Protein AF-0000000066923223 (afdb_homodimer)

Nearest PDB structures (foldseek):
  8ijq-assembly1_A  TM=8.592E-01  e=8.063E-13  Homo sapiens
  8ijq-assembly1_A  TM=8.700E-01  e=4.852E-13  Homo sapiens

pLDDT: mean 87.29, std 12.07, range [49.38, 98.75]

Foldseek 3Di:
DLLVLLVVLQVLLVVLLLLLLLLLLVLLQVEDADADDAPLCVVAPADQVLLVLLVVLLVVLLVLLLVLLQFWPPNSLLSSLLSNLSSVLSNVLSVVSVPDWHHQQDPVQVFAADDRDPPPPPPVVVSVVSSVVCVVCVNRPSPPRYHRGTASQADPSLLSLQSSLVSCVQQAFPQVCVVNVVSVCSSVSSLVSCCSNRRHHPVNNVVSNVVSVCSNVLVCVLLLAALVCNCVDPSVPDPCNVVCSVSSNPPHHHRDHRATANNDPDDPVVRVVSVVVRVVRD/DLLVLLVVLQVLLVVLLLLLLLLLLVLLQVEDADADDAPLCVVAPADQVLLVLLVVLLVVLLVLLLVLLQFWPPNSLLSSLLSNLSSVLSNVLSVVSVPDWHWQQDPVQVFAADDRDPPPPPPVVVSVVSSVVCVVVVNRPSPPRHHRTTARQADPSLLSLQSSLVSCCQQAFPQVNVVNVVSVCSSVSSLVSCCSNRRHHPVNNVVSNVVSVCSNVLVCVLLLAALVCNCVDPSVPDPCNVVCSVSSNPPGHHRDHRATANNDPDDPVVRVVSVVVRVVRD

Organism: Strongyloides stercoralis (NCBI:txid6248)

Secondary structure (DSSP, 8-state):
-HHHHHHHHHHHHHHHHHHHHHHHHHHTTTS-SSPPPBHHHHHS---TTHHHHHHHHHHHHHHHHHHHHHHBTTHHHHHHHHHHHHHHHHHHHHHHHHHB-BPP--TTHHHHBPPP--TTS--HHHHHHHHHHHHHHTT--TT-SSB---B-SS-HHHHHHHHHHHHHHHHS-GGGTTHHHHHHHHHHHHHHHHHHTTSS-HHHHHHHHHHHHHHHHHHHHHHTS-HHHHTTSGGGGSTTHHHHHHHHTTSPSSPPP--B--SSS--HHHHHHHHHHHHH--/-HHHHHHHHHHHHHHHHHHHHHHHHHHTTTS-SSPPPBHHHHHS---TTHHHHHHHHHHHHHHHHHHHHHHBTTHHHHHHHHHHHHHHHHHHHHHHHHHB-BPP--TTHHHHBPPP---SS--HHHHHHHHHHHHHHTT--TT-SSB---B-SS-HHHHHHHHHHHHHHHHS-GGGTTHHHHHHHHHHHHHHHHHHTTSS-HHHHHHHHHHHHHHHHHHHHHHTS-HHHHTTSGGGGSTTHHHHHHHHTTSPSSPPP--B--SSS--HHHHHHHHHHHHH--

Solvent-accessible surface area (backbone atoms only — not comparable to full-atom values): 29025 Å² total; per-residue (Å²): 111,68,64,58,49,30,50,51,23,44,49,46,22,48,53,18,50,49,46,39,44,47,47,47,61,58,40,33,55,67,34,55,76,68,45,65,58,32,48,62,60,74,75,38,76,63,34,71,75,27,42,51,48,18,53,50,32,36,48,52,45,43,50,53,27,50,50,48,40,53,32,25,65,60,27,66,62,52,49,26,50,50,25,42,54,47,16,53,53,35,38,52,30,33,54,33,48,66,32,33,44,39,29,27,43,35,86,63,35,83,68,40,28,51,82,63,60,85,58,87,63,82,55,66,66,60,47,49,52,54,33,51,52,35,61,73,43,69,67,61,52,74,86,46,77,52,32,85,43,49,35,55,47,37,32,61,64,33,37,51,28,42,52,27,47,51,49,39,66,71,56,45,39,74,71,54,53,67,53,53,72,53,49,50,56,40,41,54,50,17,52,48,20,29,37,45,25,18,74,36,51,54,42,23,44,49,51,20,40,54,51,43,51,49,50,54,26,48,51,54,45,48,63,25,39,48,78,92,52,35,78,80,37,52,57,43,72,41,82,63,36,72,73,48,45,74,77,48,69,84,53,67,58,42,78,79,78,56,42,53,33,54,77,52,88,68,61,62,63,53,38,50,51,33,48,51,45,41,64,64,51,103,113,67,65,57,47,30,51,51,22,44,49,46,23,48,52,19,50,50,46,38,44,48,48,47,58,60,40,32,56,67,34,53,75,68,45,66,57,32,49,62,59,73,74,37,76,63,34,72,74,27,41,52,47,18,53,50,33,35,48,52,46,43,50,53,27,50,51,49,41,53,32,26,64,62,27,65,61,51,49,26,50,50,24,42,53,47,17,53,53,35,37,52,30,32,53,34,49,67,32,32,42,39,30,26,43,34,86,62,35,84,68,41,28,52,83,64,59,84,56,90,63,83,54,68,65,58,46,49,52,52,32,51,50,36,61,73,44,69,68,62,53,73,86,46,77,54,32,87,42,47,34,54,51,37,32,63,63,34,37,52,30,44,53,28,49,51,48,40,65,70,55,45,38,75,72,55,52,66,52,52,71,54,50,49,56,39,40,54,50,19,50,47,20,30,36,46,25,18,73,36,51,56,41,23,42,51,51,21,41,54,52,43,51,48,51,52,27,49,51,54,46,48,62,24,38,48,79,92,53,35,77,81,38,52,57,44,73,40,82,62,36,71,73,48,45,73,78,48,68,85,53,67,57,41,78,80,79,56,42,53,32,53,76,54,88,67,59,62,63,53,37,49,52,32,47,50,45,41,63,66,52,104

InterPro domains:
  IPR025749 Sphingomyelin synthase-like domain [PF14360] (149-220)
  IPR045221 Sphingomyelin synthase-like [PTHR21290] (2-264)

Radius of gyration: 25.03 Å; Cα contacts (8 Å, |Δi|>4): 818; chains: 2; bounding box: 82×64×55 Å

Sequence (564 aa):
MEIVKTLIAFLCLSISAFSNFFLLTLIHDIVPRKPLPDIVFILIPQQKWAWPVGDVLSTVNSVIAFIIILLHRQRITIFRRLFILGAIMYGLRAIVMAVTYLPPSFNNRDEICEPQVNRTDIHWDEVMKRFVTYVVTLGLTSGQEKILCGDLMFSGHTIVLSIMYFTTLKYTPRKLTLLRYIVTPITFCGMGALVVSGGHYSMDVLIAYWLSSHVFWGYHQIFELPLHLRKNQNLSRLWWFNLAYWFETNVPSGPIKNEWNWPFVKPLFMKKIIEKYNNKFKMEIVKTLIAFLCLSISAFSNFFLLTLIHDIVPRKPLPDIVFILIPQQKWAWPVGDVLSTVNSVIAFIIILLHRQRITIFRRLFILGAIMYGLRAIVMAVTYLPPSFNNRDEICEPQVNRTDIHWDEVMKRFVTYVVTLGLTSGQEKILCGDLMFSGHTIVLSIMYFTTLKYTPRKLTLLRYIVTPITFCGMGALVVSGGHYSMDVLIAYWLSSHVFWGYHQIFELPLHLRKNQNLSRLWWFNLAYWFETNVPSGPIKNEWNWPFVKPLFMKKIIEKYNNKFK

Structure (mmCIF, N/CA/C/O backbone):
data_AF-0000000066923223-model_v1
#
loop_
_entity.id
_entity.type
_entity.pdbx_description
1 polymer 'Hist_deacetyl domain-containing protein'
#
loop_
_atom_site.group_PDB
_atom_site.id
_atom_site.type_symbol
_atom_site.label_atom_id
_atom_site.label_alt_id
_atom_site.label_comp_id
_atom_site.label_asym_id
_atom_site.label_entity_id
_atom_site.label_seq_id
_atom_site.pdbx_PDB_ins_code
_atom_site.Cartn_x
_atom_site.Cartn_y
_atom_site.Cartn_z
_atom_site.occupancy
_atom_site.B_iso_or_equiv
_atom_site.auth_seq_id
_atom_site.auth_comp_id
_atom_site.auth_asym_id
_atom_site.auth_atom_id
_atom_site.pdbx_PDB_model_num
ATOM 1 N N . MET A 1 1 ? 20.547 10.312 24.344 1 83.06 1 MET A N 1
ATOM 2 C CA . MET A 1 1 ? 19.219 9.727 24.203 1 83.06 1 MET A CA 1
ATOM 3 C C . MET A 1 1 ? 18.859 9.531 22.734 1 83.06 1 MET A C 1
ATOM 5 O O . MET A 1 1 ? 18.375 8.469 22.344 1 83.06 1 MET A O 1
ATOM 9 N N . GLU A 1 2 ? 19.484 10.391 21.859 1 89.69 2 GLU A N 1
ATOM 10 C CA . GLU A 1 2 ? 19.141 10.312 20.453 1 89.69 2 GLU A CA 1
ATOM 11 C C . GLU A 1 2 ? 19.938 9.219 19.75 1 89.69 2 GLU A C 1
ATOM 13 O O . GLU A 1 2 ? 19.422 8.531 18.859 1 89.69 2 GLU A O 1
ATOM 18 N N . ILE A 1 3 ? 21.109 8.945 20.25 1 93.31 3 ILE A N 1
ATOM 19 C CA . ILE A 1 3 ? 21.953 7.898 19.672 1 93.31 3 ILE A CA 1
ATOM 20 C C . ILE A 1 3 ? 21.375 6.531 20.016 1 93.31 3 ILE A C 1
ATOM 22 O O . ILE A 1 3 ? 21.375 5.617 19.188 1 93.31 3 ILE A O 1
ATOM 26 N N . VAL A 1 4 ? 20.906 6.41 21.219 1 95 4 VAL A N 1
ATOM 27 C CA . VAL A 1 4 ? 20.297 5.16 21.656 1 95 4 VAL A CA 1
ATOM 28 C C . VAL A 1 4 ? 19.062 4.871 20.812 1 95 4 VAL A C 1
ATOM 30 O O . VAL A 1 4 ? 18.844 3.736 20.359 1 95 4 VAL A O 1
ATOM 33 N N . LYS A 1 5 ? 18.25 5.891 20.578 1 96.44 5 LYS A N 1
ATOM 34 C CA . LYS A 1 5 ? 17.062 5.73 19.734 1 96.44 5 LYS A CA 1
ATOM 35 C C . LYS A 1 5 ? 17.453 5.281 18.328 1 96.44 5 LYS A C 1
ATOM 37 O O . LYS A 1 5 ? 16.781 4.457 17.719 1 96.44 5 LYS A O 1
ATOM 42 N N . THR A 1 6 ? 18.547 5.832 17.859 1 96.62 6 THR A N 1
ATOM 43 C CA . THR A 1 6 ? 19 5.473 16.516 1 96.62 6 THR A CA 1
ATOM 44 C C . THR A 1 6 ? 19.484 4.023 16.484 1 96.62 6 THR A C 1
ATOM 46 O O . THR A 1 6 ? 19.203 3.297 15.523 1 96.62 6 THR A O 1
ATOM 49 N N . LEU A 1 7 ? 20.141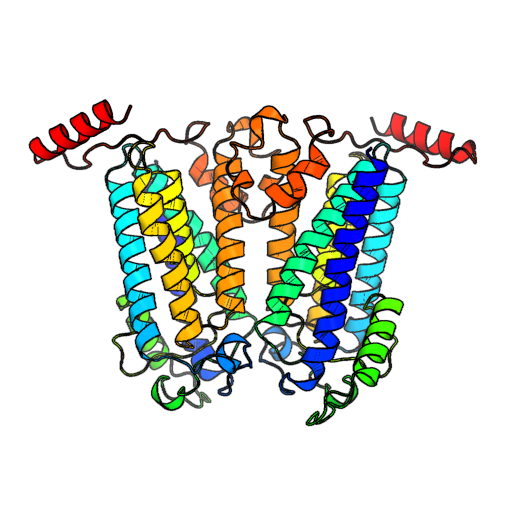 3.596 17.516 1 97.12 7 LEU A N 1
ATOM 50 C CA . LEU A 1 7 ? 20.609 2.213 17.594 1 97.12 7 LEU A CA 1
ATOM 51 C C . LEU A 1 7 ? 19.422 1.252 17.672 1 97.12 7 LEU A C 1
ATOM 53 O O . LEU A 1 7 ? 19.438 0.189 17.047 1 97.12 7 LEU A O 1
ATOM 57 N N . ILE A 1 8 ? 18.438 1.619 18.438 1 97.62 8 ILE A N 1
ATOM 58 C CA . ILE A 1 8 ? 17.25 0.783 18.547 1 97.62 8 ILE A CA 1
ATOM 59 C C . ILE A 1 8 ? 16.547 0.721 17.203 1 97.62 8 ILE A C 1
ATOM 61 O O . ILE A 1 8 ? 16.047 -0.334 16.797 1 97.62 8 ILE A O 1
ATOM 65 N N . ALA A 1 9 ? 16.453 1.856 16.5 1 97.69 9 ALA A N 1
ATOM 66 C CA . ALA A 1 9 ? 15.875 1.87 15.164 1 97.69 9 ALA A CA 1
ATOM 67 C C . ALA A 1 9 ? 16.641 0.937 14.227 1 97.69 9 ALA A C 1
ATOM 69 O O . ALA A 1 9 ? 16.031 0.218 13.43 1 97.69 9 ALA A O 1
ATOM 70 N N . PHE A 1 10 ? 17.953 0.974 14.391 1 96.69 10 PHE A N 1
ATOM 71 C CA . PHE A 1 10 ? 18.781 0.085 13.594 1 96.69 10 PHE A CA 1
ATOM 72 C C . PHE A 1 10 ? 18.5 -1.374 13.93 1 96.69 10 PHE A C 1
ATOM 74 O O . PHE A 1 10 ? 18.453 -2.225 13.039 1 96.69 10 PHE A O 1
ATOM 81 N N . LEU A 1 11 ? 18.344 -1.662 15.109 1 97.25 11 LEU A N 1
ATOM 82 C CA . LEU A 1 11 ? 18.016 -3.016 15.539 1 97.25 11 LEU A CA 1
ATOM 83 C C . LEU A 1 11 ? 16.656 -3.451 14.984 1 97.25 11 LEU A C 1
ATOM 85 O O . LEU A 1 11 ? 16.5 -4.598 14.562 1 97.25 11 LEU A O 1
ATOM 89 N N . CYS A 1 12 ? 15.688 -2.551 14.984 1 97.19 12 CYS A N 1
ATOM 90 C CA . CYS A 1 12 ? 14.383 -2.855 14.406 1 97.19 12 CYS A CA 1
ATOM 91 C C . CYS A 1 12 ? 14.508 -3.197 12.93 1 97.19 12 CYS A C 1
ATOM 93 O O . CYS A 1 12 ? 13.906 -4.164 12.453 1 97.19 12 CYS A O 1
ATOM 95 N N . LEU A 1 13 ? 15.266 -2.424 12.234 1 96.62 13 LEU A N 1
ATOM 96 C CA . LEU A 1 13 ? 15.5 -2.703 10.82 1 96.62 13 LEU A CA 1
ATOM 97 C C . LEU A 1 13 ? 16.172 -4.059 10.641 1 96.62 13 LEU A C 1
ATOM 99 O O . LEU A 1 13 ? 15.797 -4.832 9.758 1 96.62 13 LEU A O 1
ATOM 103 N N . SER A 1 14 ? 17.172 -4.332 11.484 1 93.75 14 SER A N 1
ATOM 104 C CA . SER A 1 14 ? 17.906 -5.594 11.398 1 93.75 14 SER A CA 1
ATOM 105 C C . SER A 1 14 ? 16.984 -6.781 11.648 1 93.75 14 SER A C 1
ATOM 107 O O . SER A 1 14 ? 17.047 -7.785 10.93 1 93.75 14 SER A O 1
ATOM 109 N N . ILE A 1 15 ? 16.141 -6.684 12.562 1 95.5 15 ILE A N 1
ATOM 110 C CA . ILE A 1 15 ? 15.195 -7.754 12.859 1 95.5 15 ILE A CA 1
ATOM 111 C C . ILE A 1 15 ? 14.281 -7.992 11.656 1 95.5 15 ILE A C 1
ATOM 113 O O . ILE A 1 15 ? 14.062 -9.133 11.25 1 95.5 15 ILE A O 1
ATOM 117 N N . SER A 1 16 ? 13.766 -6.902 11.109 1 95.19 16 SER A N 1
ATOM 118 C CA . SER A 1 16 ? 12.906 -7.023 9.938 1 95.19 16 SER A CA 1
ATOM 119 C C . SER A 1 16 ? 13.664 -7.613 8.758 1 95.19 16 SER A C 1
ATOM 121 O O . SER A 1 16 ? 13.148 -8.492 8.055 1 95.19 16 SER A O 1
ATOM 123 N N . ALA A 1 17 ? 14.875 -7.137 8.531 1 90.25 17 ALA A N 1
ATOM 124 C CA . ALA A 1 17 ? 15.688 -7.621 7.41 1 90.25 17 ALA A CA 1
ATOM 125 C C . ALA A 1 17 ? 16.031 -9.094 7.586 1 90.25 17 ALA A C 1
ATOM 127 O O . ALA A 1 17 ? 15.93 -9.883 6.645 1 90.25 17 ALA A O 1
ATOM 128 N N . PHE A 1 18 ? 16.422 -9.461 8.773 1 90.19 18 PHE A N 1
ATOM 129 C CA . PHE A 1 18 ? 16.781 -10.844 9.039 1 90.19 18 PHE A CA 1
ATOM 130 C C . PHE A 1 18 ? 15.578 -11.766 8.93 1 90.19 18 PHE A C 1
ATOM 132 O O . PHE A 1 18 ? 15.703 -12.914 8.508 1 90.19 18 PHE A O 1
ATOM 139 N N . SER A 1 19 ? 14.461 -11.266 9.32 1 91.81 19 SER A N 1
ATOM 140 C CA . SER A 1 19 ? 13.242 -12.047 9.148 1 91.81 19 SER A CA 1
ATOM 141 C C . SER A 1 19 ? 12.977 -12.336 7.672 1 91.81 19 SER A C 1
ATOM 143 O O . SER A 1 19 ? 12.555 -13.438 7.316 1 91.81 19 SER A O 1
ATOM 145 N N . ASN A 1 20 ? 13.227 -11.375 6.828 1 90.56 20 ASN A N 1
ATOM 146 C CA . ASN A 1 20 ? 13.062 -11.578 5.395 1 90.56 20 ASN A CA 1
ATOM 147 C C . ASN A 1 20 ? 14.008 -12.656 4.871 1 90.56 20 ASN A C 1
ATOM 149 O O . ASN A 1 20 ? 13.602 -13.523 4.098 1 90.56 20 ASN A O 1
ATOM 153 N N . PHE A 1 21 ? 15.258 -12.586 5.324 1 84.81 21 PHE A N 1
ATOM 154 C CA . PHE A 1 21 ? 16.234 -13.578 4.898 1 84.81 21 PHE A CA 1
ATOM 155 C C . PHE A 1 21 ? 15.852 -14.969 5.395 1 84.81 21 PHE A C 1
ATOM 157 O O . PHE A 1 21 ? 15.922 -15.945 4.645 1 84.81 21 PHE A O 1
ATOM 164 N N . PHE A 1 22 ? 15.461 -15.008 6.586 1 85.94 22 PHE A N 1
ATOM 165 C CA . PHE A 1 22 ? 15.078 -16.281 7.18 1 85.94 22 PHE A CA 1
ATOM 166 C C . PHE A 1 22 ? 13.883 -16.891 6.449 1 85.94 22 PHE A C 1
ATOM 168 O O . PHE A 1 22 ? 13.883 -18.078 6.129 1 85.94 22 PHE A O 1
ATOM 175 N N . LEU A 1 23 ? 12.922 -16.125 6.195 1 87.31 23 LEU A N 1
ATOM 176 C CA . LEU A 1 23 ? 11.711 -16.609 5.527 1 87.31 23 LEU A CA 1
ATOM 177 C C . LEU A 1 23 ? 12.031 -17.078 4.113 1 87.31 23 LEU A C 1
ATOM 179 O O . LEU A 1 23 ? 11.43 -18.047 3.627 1 87.31 23 LEU A O 1
ATOM 183 N N . LEU A 1 24 ? 12.891 -16.422 3.465 1 85.44 24 LEU A N 1
ATOM 184 C CA . LEU A 1 24 ? 13.273 -16.828 2.117 1 85.44 24 LEU A CA 1
ATOM 185 C C . LEU A 1 24 ? 13.852 -18.234 2.117 1 85.44 24 LEU A C 1
ATOM 187 O O . LEU A 1 24 ? 13.609 -19.016 1.189 1 85.44 24 LEU A O 1
ATOM 191 N N . THR A 1 25 ? 14.617 -18.578 3.096 1 82.75 25 THR A N 1
ATOM 192 C CA . THR A 1 25 ? 15.211 -19.906 3.189 1 82.75 25 THR A CA 1
ATOM 193 C C . THR A 1 25 ? 14.125 -20.969 3.381 1 82.75 25 THR A C 1
ATOM 195 O O . THR A 1 25 ? 14.266 -22.094 2.896 1 82.75 25 THR A O 1
ATOM 198 N N . LEU A 1 26 ? 13.094 -20.594 4.031 1 80.5 26 LEU A N 1
ATOM 199 C CA . LEU A 1 26 ? 12.008 -21.531 4.277 1 80.5 26 LEU A CA 1
ATOM 200 C C . LEU A 1 26 ? 11.117 -21.672 3.045 1 80.5 26 LEU A C 1
ATOM 202 O O . LEU A 1 26 ? 10.734 -22.781 2.666 1 80.5 26 LEU A O 1
ATOM 206 N N . ILE A 1 27 ? 10.859 -20.562 2.436 1 83 27 ILE A N 1
ATOM 207 C CA . ILE A 1 27 ? 9.891 -20.516 1.343 1 83 27 ILE A CA 1
ATOM 208 C C . ILE A 1 27 ? 10.484 -21.172 0.097 1 83 27 ILE A C 1
ATOM 210 O O . ILE A 1 27 ? 9.758 -21.766 -0.701 1 83 27 ILE A O 1
ATOM 214 N N . HIS A 1 28 ? 11.75 -21.125 -0.063 1 82.06 28 HIS A N 1
ATOM 215 C CA . HIS A 1 28 ? 12.422 -21.672 -1.233 1 82.06 28 HIS A CA 1
ATOM 216 C C . HIS A 1 28 ? 12.008 -23.125 -1.469 1 82.06 28 HIS A C 1
ATOM 218 O O . HIS A 1 28 ? 11.844 -23.547 -2.613 1 82.06 28 HIS A O 1
ATOM 224 N N . ASP A 1 29 ? 11.719 -23.859 -0.45 1 81.19 29 ASP A N 1
ATOM 225 C CA . ASP A 1 29 ? 11.469 -25.281 -0.575 1 81.19 29 ASP A CA 1
ATOM 226 C C . ASP A 1 29 ? 9.977 -25.562 -0.722 1 81.19 29 ASP A C 1
ATOM 228 O O . ASP A 1 29 ? 9.578 -26.688 -1.058 1 81.19 29 ASP A O 1
ATOM 232 N N . ILE A 1 30 ? 9.188 -24.547 -0.535 1 81.62 30 ILE A N 1
ATOM 233 C CA . ILE A 1 30 ? 7.75 -24.781 -0.505 1 81.62 30 ILE A CA 1
ATOM 234 C C . ILE A 1 30 ? 7.109 -24.188 -1.765 1 81.62 30 ILE A C 1
ATOM 236 O O . ILE A 1 30 ? 6.051 -24.656 -2.197 1 81.62 30 ILE A O 1
ATOM 240 N N . VAL A 1 31 ? 7.676 -23.297 -2.422 1 82.44 31 VAL A N 1
ATOM 241 C CA . VAL A 1 31 ? 7.066 -22.547 -3.516 1 82.44 31 VAL A CA 1
ATOM 242 C C . VAL A 1 31 ? 7.008 -23.422 -4.77 1 82.44 31 VAL A C 1
ATOM 244 O O . VAL A 1 31 ? 7.898 -24.234 -5 1 82.44 31 VAL A O 1
ATOM 247 N N . PRO A 1 32 ? 5.914 -23.172 -5.527 1 81.69 32 PRO A N 1
ATOM 248 C CA . PRO A 1 32 ? 5.863 -23.875 -6.816 1 81.69 32 PRO A CA 1
ATOM 249 C C . PRO A 1 32 ? 6.977 -23.438 -7.766 1 81.69 32 PRO A C 1
ATOM 251 O O . PRO A 1 32 ? 7.527 -22.344 -7.613 1 81.69 32 PRO A O 1
ATOM 254 N N . ARG A 1 33 ? 7.191 -24.172 -8.797 1 79.56 33 ARG A N 1
ATOM 255 C CA . ARG A 1 33 ? 8.32 -23.906 -9.68 1 79.56 33 ARG A CA 1
ATOM 256 C C . ARG A 1 33 ? 7.883 -23.141 -10.914 1 79.56 33 ARG A C 1
ATOM 258 O O . ARG A 1 33 ? 8.672 -22.391 -11.508 1 79.56 33 ARG A O 1
ATOM 265 N N . LYS A 1 34 ? 6.621 -23.266 -11.25 1 85.12 34 LYS A N 1
ATOM 266 C CA . LYS A 1 34 ? 6.168 -22.609 -12.477 1 85.12 34 LYS A CA 1
ATOM 267 C C . LYS A 1 34 ? 5.836 -21.141 -12.227 1 85.12 34 LYS A C 1
ATOM 269 O O . LYS A 1 34 ? 5.027 -20.828 -11.352 1 85.12 34 LYS A O 1
ATOM 274 N N . PRO A 1 35 ? 6.422 -20.297 -12.969 1 89.62 35 PRO A N 1
ATOM 275 C CA . PRO A 1 35 ? 6.168 -18.859 -12.773 1 89.62 35 PRO A CA 1
ATOM 276 C C . PRO A 1 35 ? 4.746 -18.453 -13.156 1 89.62 35 PRO A C 1
ATOM 278 O O . PRO A 1 35 ? 4.105 -19.125 -13.977 1 89.62 35 PRO A O 1
ATOM 281 N N . LEU A 1 36 ? 4.281 -17.453 -12.562 1 90.75 36 LEU A N 1
ATOM 282 C CA . LEU A 1 36 ? 2.982 -16.875 -12.891 1 90.75 36 LEU A CA 1
ATOM 283 C C . LEU A 1 36 ? 3.061 -16.047 -14.172 1 90.75 36 LEU A C 1
ATOM 285 O O . LEU A 1 36 ? 4.113 -15.492 -14.492 1 90.75 36 LEU A O 1
ATOM 289 N N . PRO A 1 37 ? 1.978 -16.047 -14.883 1 91.12 37 PRO A N 1
ATOM 290 C CA . PRO A 1 37 ? 1.972 -15.18 -16.062 1 91.12 37 PRO A CA 1
ATOM 291 C C . PRO A 1 37 ? 2.002 -13.695 -15.703 1 91.12 37 PRO A C 1
ATOM 293 O O . PRO A 1 37 ? 1.347 -13.281 -14.742 1 91.12 37 PRO A O 1
ATOM 296 N N . ASP A 1 38 ? 2.785 -12.969 -16.422 1 93.38 38 ASP A N 1
ATOM 297 C CA . ASP A 1 38 ? 2.953 -11.523 -16.297 1 93.38 38 ASP A CA 1
ATOM 298 C C . ASP A 1 38 ? 2.992 -10.852 -17.656 1 93.38 38 ASP A C 1
ATOM 300 O O . ASP A 1 38 ? 3.619 -11.359 -18.594 1 93.38 38 ASP A O 1
ATOM 304 N N . ILE A 1 39 ? 2.324 -9.773 -17.734 1 93.62 39 ILE A N 1
ATOM 305 C CA . ILE A 1 39 ? 2.164 -9.125 -19.031 1 93.62 39 ILE A CA 1
ATOM 306 C C . ILE A 1 39 ? 3.529 -8.719 -19.578 1 93.62 39 ILE A C 1
ATOM 308 O O . ILE A 1 39 ? 3.771 -8.797 -20.797 1 93.62 39 ILE A O 1
ATOM 312 N N . VAL A 1 40 ? 4.453 -8.25 -18.781 1 94.62 40 VAL A N 1
ATOM 313 C CA . VAL A 1 40 ? 5.777 -7.84 -19.219 1 94.62 40 VAL A CA 1
ATOM 314 C C . VAL A 1 40 ? 6.547 -9.047 -19.75 1 94.62 40 VAL A C 1
ATOM 316 O O . VAL A 1 40 ? 7.242 -8.953 -20.766 1 94.62 40 VAL A O 1
ATOM 319 N N . PHE A 1 41 ? 6.355 -10.156 -19.062 1 93.06 41 PHE A N 1
ATOM 320 C CA . PHE A 1 41 ? 7.031 -11.375 -19.484 1 93.06 41 PHE A CA 1
ATOM 321 C C . PHE A 1 41 ? 6.461 -11.875 -20.812 1 93.06 41 PHE A C 1
ATOM 323 O O . PHE A 1 41 ? 7.16 -12.523 -21.594 1 93.06 41 PHE A O 1
ATOM 330 N N . ILE A 1 42 ? 5.199 -11.625 -21.031 1 91.38 42 ILE A N 1
ATOM 331 C CA . ILE A 1 42 ? 4.531 -12.031 -22.25 1 91.38 42 ILE A CA 1
ATOM 332 C C . ILE A 1 42 ? 4.996 -11.156 -23.406 1 91.38 42 ILE A C 1
ATOM 334 O O . ILE A 1 42 ? 5.195 -11.641 -24.531 1 91.38 42 ILE A O 1
ATOM 338 N N . LEU A 1 43 ? 5.246 -9.914 -23.141 1 93.94 43 LEU A N 1
ATOM 339 C CA . LEU A 1 43 ? 5.57 -8.945 -24.172 1 93.94 43 LEU A CA 1
ATOM 340 C C . LEU A 1 43 ? 7.07 -8.922 -24.453 1 93.94 43 LEU A C 1
ATOM 342 O O . LEU A 1 43 ? 7.496 -8.672 -25.578 1 93.94 43 LEU A O 1
ATOM 346 N N . ILE A 1 44 ? 7.867 -9.078 -23.406 1 93.38 44 ILE A N 1
ATOM 347 C CA . ILE A 1 44 ? 9.32 -8.977 -23.5 1 93.38 44 ILE A CA 1
ATOM 348 C C . ILE A 1 44 ? 9.961 -10.227 -22.906 1 93.38 44 ILE A C 1
ATOM 350 O O . ILE A 1 44 ? 9.758 -10.539 -21.719 1 93.38 44 ILE A O 1
ATOM 354 N N . PRO A 1 45 ? 10.727 -10.93 -23.828 1 93.19 45 PRO A N 1
ATOM 355 C CA . PRO A 1 45 ? 11.477 -12.047 -23.234 1 93.19 45 PRO A CA 1
ATOM 356 C C . PRO A 1 45 ? 12.398 -11.602 -22.109 1 93.19 45 PRO A C 1
ATOM 358 O O . PRO A 1 45 ? 13.008 -10.523 -22.188 1 93.19 45 PRO A O 1
ATOM 361 N N . GLN A 1 46 ? 12.453 -12.359 -21.109 1 92.38 46 GLN A N 1
ATOM 362 C CA . GLN A 1 46 ? 13.258 -12.016 -19.938 1 92.38 46 GLN A CA 1
ATOM 363 C C . GLN A 1 46 ? 14.719 -11.789 -20.328 1 92.38 46 GLN A C 1
ATOM 365 O O . GLN A 1 46 ? 15.289 -12.57 -21.094 1 92.38 46 GLN A O 1
ATOM 370 N N . GLN A 1 47 ? 15.266 -10.688 -19.812 1 92.75 47 GLN A N 1
ATOM 371 C CA . GLN A 1 47 ? 16.641 -10.289 -20.125 1 92.75 47 GLN A CA 1
ATOM 372 C C . GLN A 1 47 ? 17.562 -10.57 -18.938 1 92.75 47 GLN A C 1
ATOM 374 O O . GLN A 1 47 ? 17.562 -9.82 -17.953 1 92.75 47 GLN A O 1
ATOM 379 N N . LYS A 1 48 ? 18.422 -11.531 -19.078 1 86.69 48 LYS A N 1
ATOM 380 C CA . LYS A 1 48 ? 19.328 -11.938 -18 1 86.69 48 LYS A CA 1
ATOM 381 C C . LYS A 1 48 ? 20.234 -10.789 -17.594 1 86.69 48 LYS A C 1
ATOM 383 O O . LYS A 1 48 ? 20.547 -10.633 -16.406 1 86.69 48 LYS A O 1
ATOM 388 N N . TRP A 1 49 ? 20.656 -9.992 -18.531 1 89.38 49 TRP A N 1
ATOM 389 C CA . TRP A 1 49 ? 21.594 -8.906 -18.266 1 89.38 49 TRP A CA 1
ATOM 390 C C . TRP A 1 49 ? 20.953 -7.836 -17.375 1 89.38 49 TRP A C 1
ATOM 392 O O . TRP A 1 49 ? 21.656 -7.02 -16.781 1 89.38 49 TRP A O 1
ATOM 402 N N . ALA A 1 50 ? 19.656 -7.77 -17.266 1 92.94 50 ALA A N 1
ATOM 403 C CA . ALA A 1 50 ? 18.938 -6.723 -16.547 1 92.94 50 ALA A CA 1
ATOM 404 C C . ALA A 1 50 ? 19 -6.945 -15.039 1 92.94 50 ALA A C 1
ATOM 406 O O . ALA A 1 50 ? 18.875 -6 -14.258 1 92.94 50 ALA A O 1
ATOM 407 N N . TRP A 1 51 ? 19.234 -8.156 -14.602 1 88 51 TRP A N 1
ATOM 408 C CA . TRP A 1 51 ? 19.266 -8.484 -13.188 1 88 51 TRP A CA 1
ATOM 409 C C . TRP A 1 51 ? 20.422 -7.77 -12.484 1 88 51 TRP A C 1
ATOM 411 O O . TRP A 1 51 ? 20.203 -7.02 -11.531 1 88 51 TRP A O 1
ATOM 421 N N . PRO A 1 52 ? 21.688 -7.941 -12.977 1 88.12 52 PRO A N 1
ATOM 422 C CA . PRO A 1 52 ? 22.781 -7.191 -12.352 1 88.12 52 PRO A CA 1
ATOM 423 C C . PRO A 1 52 ? 22.609 -5.68 -12.477 1 88.12 52 PRO A C 1
ATOM 425 O O . PRO A 1 52 ? 23.031 -4.93 -11.602 1 88.12 52 PRO A O 1
ATOM 428 N N . VAL A 1 53 ? 21.984 -5.211 -13.492 1 92 53 VAL A N 1
ATOM 429 C CA . VAL A 1 53 ? 21.734 -3.785 -13.664 1 92 53 VAL A CA 1
ATOM 430 C C . VAL A 1 53 ? 20.828 -3.283 -12.539 1 92 53 VAL A C 1
ATOM 432 O O . VAL A 1 53 ? 21.078 -2.223 -11.961 1 92 53 VAL A O 1
ATOM 435 N N . GLY A 1 54 ? 19.766 -4.059 -12.266 1 90.94 54 GLY A N 1
ATOM 436 C CA . GLY A 1 54 ? 18.891 -3.705 -11.156 1 90.94 54 GLY A CA 1
ATOM 437 C C . GLY A 1 54 ? 19.641 -3.607 -9.828 1 90.94 54 GLY A C 1
ATOM 438 O O . GLY A 1 54 ? 19.422 -2.66 -9.07 1 90.94 54 GLY A O 1
ATOM 439 N N . ASP A 1 55 ? 20.531 -4.445 -9.57 1 88.44 55 ASP A N 1
ATOM 440 C CA . ASP A 1 55 ? 21.312 -4.469 -8.344 1 88.44 55 ASP A CA 1
ATOM 441 C C . ASP A 1 55 ? 22.266 -3.273 -8.266 1 88.44 55 ASP A C 1
ATOM 443 O O . ASP A 1 55 ? 22.359 -2.615 -7.23 1 88.44 55 ASP A O 1
ATOM 447 N N . VAL A 1 56 ? 22.922 -3.045 -9.352 1 92 56 VAL A N 1
ATOM 448 C CA . VAL A 1 56 ? 23.891 -1.953 -9.398 1 92 56 VAL A CA 1
ATOM 449 C C . VAL A 1 56 ? 23.172 -0.619 -9.211 1 92 56 VAL A C 1
ATOM 451 O O . VAL A 1 56 ? 23.625 0.229 -8.43 1 92 56 VAL A O 1
ATOM 454 N N . LEU A 1 57 ? 22.062 -0.476 -9.906 1 94.88 57 LEU A N 1
ATOM 455 C CA . LEU A 1 57 ? 21.344 0.784 -9.797 1 94.88 57 LEU A CA 1
ATOM 456 C C . LEU A 1 57 ? 20.781 0.969 -8.391 1 94.88 57 LEU A C 1
ATOM 458 O O . LEU A 1 57 ? 20.75 2.088 -7.875 1 94.88 57 LEU A O 1
ATOM 462 N N . SER A 1 58 ? 20.312 -0.107 -7.793 1 93.25 58 SER A N 1
ATOM 463 C CA . SER A 1 58 ? 19.859 -0.04 -6.406 1 93.25 58 SER A CA 1
ATOM 464 C C . SER A 1 58 ? 21 0.371 -5.477 1 93.25 58 SER A C 1
ATOM 466 O O . SER A 1 58 ? 20.812 1.196 -4.582 1 93.25 58 SER A O 1
ATOM 468 N N . THR A 1 59 ? 22.188 -0.155 -5.695 1 91.75 59 THR A N 1
ATOM 469 C CA . THR A 1 59 ? 23.344 0.164 -4.875 1 91.75 59 THR A CA 1
ATOM 470 C C . THR A 1 59 ? 23.766 1.619 -5.074 1 91.75 59 THR A C 1
ATOM 472 O O . THR A 1 59 ? 24.031 2.332 -4.102 1 91.75 59 THR A O 1
ATOM 475 N N . VAL A 1 60 ? 23.828 2.02 -6.305 1 94.81 60 VAL A N 1
ATOM 476 C CA . VAL A 1 60 ? 24.219 3.391 -6.621 1 94.81 60 VAL A CA 1
ATOM 477 C C . VAL A 1 60 ? 23.266 4.367 -5.949 1 94.81 60 VAL A C 1
ATOM 479 O O . VAL A 1 60 ? 23.688 5.336 -5.316 1 94.81 60 VAL A O 1
ATOM 482 N N . ASN A 1 61 ? 21.969 4.07 -6.102 1 95.62 61 ASN A N 1
ATOM 483 C CA . ASN A 1 61 ? 20.969 4.902 -5.465 1 95.62 61 ASN A CA 1
ATOM 484 C C . ASN A 1 61 ? 21.156 4.957 -3.949 1 95.62 61 ASN A C 1
ATOM 486 O O . ASN A 1 61 ? 21.016 6.02 -3.34 1 95.62 61 ASN A O 1
ATOM 490 N N . SER A 1 62 ? 21.438 3.857 -3.363 1 95.25 62 SER A N 1
ATOM 491 C CA . SER A 1 62 ? 21.656 3.775 -1.922 1 95.25 62 SER A CA 1
ATOM 492 C C . SER A 1 62 ? 22.891 4.578 -1.501 1 95.25 62 SER A C 1
ATOM 494 O O . SER A 1 62 ? 22.844 5.305 -0.506 1 95.25 62 SER A O 1
ATOM 496 N N . VAL A 1 63 ? 23.938 4.488 -2.26 1 95 63 VAL A N 1
ATOM 497 C CA . VAL A 1 63 ? 25.172 5.203 -1.951 1 95 63 VAL A CA 1
ATOM 498 C C . VAL A 1 63 ? 24.922 6.707 -2.016 1 95 63 VAL A C 1
ATOM 500 O O . VAL A 1 63 ? 25.344 7.453 -1.131 1 95 63 VAL A O 1
ATOM 503 N N . ILE A 1 64 ? 24.266 7.121 -3.029 1 95.38 64 ILE A N 1
ATOM 504 C CA . ILE A 1 64 ? 23.953 8.539 -3.182 1 95.38 64 ILE A CA 1
ATOM 505 C C . ILE A 1 64 ? 23.172 9.031 -1.965 1 95.38 64 ILE A C 1
ATOM 507 O O . ILE A 1 64 ? 23.516 10.055 -1.368 1 95.38 64 ILE A O 1
ATOM 511 N N . ALA A 1 65 ? 22.125 8.344 -1.593 1 96.5 65 ALA A N 1
ATOM 512 C CA . ALA A 1 65 ? 21.312 8.727 -0.45 1 96.5 65 ALA A CA 1
ATOM 513 C C . ALA A 1 65 ? 22.125 8.75 0.836 1 96.5 65 ALA A C 1
ATOM 515 O O . ALA A 1 65 ? 21.984 9.656 1.657 1 96.5 65 ALA A O 1
ATOM 516 N N . PHE A 1 66 ? 22.984 7.762 0.987 1 96.06 66 PHE A N 1
ATOM 517 C CA . PHE A 1 66 ? 23.812 7.699 2.193 1 96.06 66 PHE A CA 1
ATOM 518 C C . PHE A 1 66 ? 24.766 8.875 2.258 1 96.06 66 PHE A C 1
ATOM 520 O O . PHE A 1 66 ? 25.031 9.414 3.336 1 96.06 66 PHE A O 1
ATOM 527 N N . ILE A 1 67 ? 25.312 9.234 1.164 1 93.69 67 ILE A N 1
ATOM 528 C CA . ILE A 1 67 ? 26.203 10.391 1.114 1 93.69 67 ILE A CA 1
ATOM 529 C C . ILE A 1 67 ? 25.438 11.648 1.517 1 93.69 67 ILE A C 1
ATOM 531 O O . ILE A 1 67 ? 25.922 12.453 2.307 1 93.69 67 ILE A O 1
ATOM 535 N N . ILE A 1 68 ? 24.25 11.789 1.035 1 93.56 68 ILE A N 1
ATOM 536 C CA . ILE A 1 68 ? 23.422 12.945 1.347 1 93.56 68 ILE A CA 1
ATOM 537 C C . ILE A 1 68 ? 23.125 12.977 2.844 1 93.56 68 ILE A C 1
ATOM 539 O O . ILE A 1 68 ? 23.203 14.031 3.475 1 93.56 68 ILE A O 1
ATOM 543 N N . ILE A 1 69 ? 22.812 11.852 3.418 1 95.56 69 ILE A N 1
ATOM 544 C CA . ILE A 1 69 ? 22.5 11.781 4.844 1 95.56 69 ILE A CA 1
ATOM 545 C C . ILE A 1 69 ? 23.75 12.117 5.652 1 95.56 69 ILE A C 1
ATOM 547 O O . ILE A 1 69 ? 23.703 12.898 6.602 1 95.56 69 ILE A O 1
ATOM 551 N N . LEU A 1 70 ? 24.875 11.562 5.223 1 93.56 70 LEU A N 1
ATOM 552 C CA . LEU A 1 70 ? 26.125 11.742 5.953 1 93.56 70 LEU A CA 1
ATOM 553 C C . LEU A 1 70 ? 26.547 13.211 5.961 1 93.56 70 LEU A C 1
ATOM 555 O O . LEU A 1 70 ? 27.094 13.703 6.949 1 93.56 70 LEU A O 1
ATOM 559 N N . LEU A 1 71 ? 26.266 13.906 4.926 1 91.81 71 LEU A N 1
ATOM 560 C CA . LEU A 1 71 ? 26.672 15.297 4.789 1 91.81 71 LEU A CA 1
ATOM 561 C C . LEU A 1 71 ? 25.641 16.234 5.395 1 91.81 71 LEU A C 1
ATOM 563 O O . LEU A 1 71 ? 25.875 17.438 5.512 1 91.81 71 LEU A O 1
ATOM 567 N N . HIS A 1 72 ? 24.516 15.758 5.766 1 92.75 72 HIS A N 1
ATOM 568 C CA . HIS A 1 72 ? 23.453 16.594 6.32 1 92.75 72 HIS A CA 1
ATOM 569 C C . HIS A 1 72 ? 23.734 16.938 7.777 1 92.75 72 HIS A C 1
ATOM 571 O O . HIS A 1 72 ? 24.25 16.109 8.531 1 92.75 72 HIS A O 1
ATOM 577 N N . ARG A 1 73 ? 23.406 18.109 8.227 1 91.75 73 ARG A N 1
ATOM 578 C CA . ARG A 1 73 ? 23.625 18.578 9.594 1 91.75 73 ARG A CA 1
ATOM 579 C C . ARG A 1 73 ? 22.859 17.719 10.594 1 91.75 73 ARG A C 1
ATOM 581 O O . ARG A 1 73 ? 23.359 17.438 11.68 1 91.75 73 ARG A O 1
ATOM 588 N N . GLN A 1 74 ? 21.672 17.328 10.25 1 94.62 74 GLN A N 1
ATOM 589 C CA . GLN A 1 74 ? 20.812 16.516 11.117 1 94.62 74 GLN A CA 1
ATOM 590 C C . GLN A 1 74 ? 20.875 15.039 10.719 1 94.62 74 GLN A C 1
ATOM 592 O O . GLN A 1 74 ? 19.844 14.375 10.648 1 94.62 74 GLN A O 1
ATOM 597 N N . ARG A 1 75 ? 22.047 14.508 10.477 1 95 75 ARG A N 1
ATOM 598 C CA . ARG A 1 75 ? 22.234 13.164 9.93 1 95 75 ARG A CA 1
ATOM 599 C C . ARG A 1 75 ? 21.734 12.102 10.891 1 95 75 ARG A C 1
ATOM 601 O O . ARG A 1 75 ? 21.188 11.078 10.469 1 95 75 ARG A O 1
ATOM 608 N N . ILE A 1 76 ? 21.797 12.297 12.156 1 95.19 76 ILE A N 1
ATOM 609 C CA . ILE A 1 76 ? 21.391 11.273 13.117 1 95.19 76 ILE A CA 1
ATOM 610 C C . ILE A 1 76 ? 19.891 11.086 13.062 1 95.19 76 ILE A C 1
ATOM 612 O O . ILE A 1 76 ? 19.391 9.953 13.039 1 95.19 76 ILE A O 1
ATOM 616 N N . THR A 1 77 ? 19.141 12.18 12.992 1 96.44 77 THR A N 1
ATOM 617 C CA . THR A 1 77 ? 17.688 12.117 12.891 1 96.44 77 THR A CA 1
ATOM 618 C C . THR A 1 77 ? 17.266 11.461 11.586 1 96.44 77 THR A C 1
ATOM 620 O O . THR A 1 77 ? 16.359 10.617 11.57 1 96.44 77 THR A O 1
ATOM 623 N N . ILE A 1 78 ? 17.922 11.82 10.539 1 97.25 78 ILE A N 1
ATOM 624 C CA . ILE A 1 78 ? 17.562 11.297 9.227 1 97.25 78 ILE A CA 1
ATOM 625 C C . ILE A 1 78 ? 17.891 9.812 9.148 1 97.25 78 ILE A C 1
ATOM 627 O O . ILE A 1 78 ? 17.125 9.023 8.602 1 97.25 78 ILE A O 1
ATOM 631 N N . PHE A 1 79 ? 19.047 9.398 9.734 1 97.19 79 PHE A N 1
ATOM 632 C CA . PHE A 1 79 ? 19.375 7.98 9.812 1 97.19 79 PHE A CA 1
ATOM 633 C C . PHE A 1 79 ? 18.312 7.215 10.602 1 97.19 79 PHE A C 1
ATOM 635 O O . PHE A 1 79 ? 17.906 6.125 10.195 1 97.19 79 PHE A O 1
ATOM 642 N N . ARG A 1 80 ? 17.969 7.758 11.695 1 97.75 80 ARG A N 1
ATOM 643 C CA . ARG A 1 80 ? 16.953 7.117 12.516 1 97.75 80 ARG A CA 1
ATOM 644 C C . ARG A 1 80 ? 15.656 6.938 11.734 1 97.75 80 ARG A C 1
ATOM 646 O O . ARG A 1 80 ? 15.047 5.863 11.766 1 97.75 80 ARG A O 1
ATOM 653 N N . ARG A 1 81 ? 15.219 7.961 10.977 1 98.25 81 ARG A N 1
ATOM 654 C CA . ARG A 1 81 ? 14.023 7.883 10.148 1 98.25 81 ARG A CA 1
ATOM 655 C C . ARG A 1 81 ? 14.172 6.805 9.078 1 98.25 81 ARG A C 1
ATOM 657 O O . ARG A 1 81 ? 13.242 6.039 8.828 1 98.25 81 ARG A O 1
ATOM 664 N N . LEU A 1 82 ? 15.344 6.809 8.477 1 98.25 82 LEU A N 1
ATOM 665 C CA . LEU A 1 82 ? 15.617 5.824 7.441 1 98.25 82 LEU A CA 1
ATOM 666 C C . LEU A 1 82 ? 15.492 4.406 7.988 1 98.25 82 LEU A C 1
ATOM 668 O O . LEU A 1 82 ? 14.883 3.543 7.359 1 98.25 82 LEU A O 1
ATOM 672 N N . PHE A 1 83 ? 16.047 4.188 9.18 1 97.94 83 PHE A N 1
ATOM 673 C CA . PHE A 1 83 ? 16.031 2.865 9.797 1 97.94 83 PHE A CA 1
ATOM 674 C C . PHE A 1 83 ? 14.602 2.449 10.141 1 97.94 83 PHE A C 1
ATOM 676 O O . PHE A 1 83 ? 14.203 1.308 9.898 1 97.94 83 PHE A O 1
ATOM 683 N N . ILE A 1 84 ? 13.82 3.307 10.672 1 98.38 84 ILE A N 1
ATOM 684 C CA . ILE A 1 84 ? 12.453 2.986 11.07 1 98.38 84 ILE A CA 1
ATOM 685 C C . ILE A 1 84 ? 11.602 2.734 9.828 1 98.38 84 ILE A C 1
ATOM 687 O O . ILE A 1 84 ? 10.797 1.801 9.797 1 98.38 84 ILE A O 1
ATOM 691 N N . LEU A 1 85 ? 11.773 3.576 8.828 1 98.62 85 LEU A N 1
ATOM 692 C CA . LEU A 1 85 ? 11.047 3.383 7.574 1 98.62 85 LEU A CA 1
ATOM 693 C C . LEU A 1 85 ? 11.391 2.035 6.949 1 98.62 85 LEU A C 1
ATOM 695 O O . LEU A 1 85 ? 10.508 1.322 6.473 1 98.62 85 LEU A O 1
ATOM 699 N N . GLY A 1 86 ? 12.695 1.727 6.945 1 97.62 86 GLY A N 1
ATOM 700 C CA . GLY A 1 86 ? 13.109 0.411 6.48 1 97.62 86 GLY A CA 1
ATOM 701 C C . GLY A 1 86 ? 12.516 -0.722 7.297 1 97.62 86 GLY A C 1
ATOM 702 O O . GLY A 1 86 ? 12.062 -1.725 6.742 1 97.62 86 GLY A O 1
ATOM 703 N N . ALA A 1 87 ? 12.531 -0.524 8.602 1 97.88 87 ALA A N 1
ATOM 704 C CA . ALA A 1 87 ? 11.992 -1.543 9.492 1 97.88 87 ALA A CA 1
ATOM 705 C C . ALA A 1 87 ? 10.508 -1.78 9.219 1 97.88 87 ALA A C 1
ATOM 707 O O . ALA A 1 87 ? 10.055 -2.926 9.188 1 97.88 87 ALA A O 1
ATOM 708 N N . ILE A 1 88 ? 9.766 -0.749 9.031 1 98.38 88 ILE A N 1
ATOM 709 C CA . ILE A 1 88 ? 8.336 -0.834 8.766 1 98.38 88 ILE A CA 1
ATOM 710 C C . ILE A 1 88 ? 8.094 -1.58 7.449 1 98.38 88 ILE A C 1
ATOM 712 O O . ILE A 1 88 ? 7.301 -2.52 7.398 1 98.38 88 ILE A O 1
ATOM 716 N N . MET A 1 89 ? 8.805 -1.199 6.41 1 97.94 89 MET A N 1
ATOM 717 C CA . MET A 1 89 ? 8.562 -1.761 5.082 1 97.94 89 MET A CA 1
ATOM 718 C C . MET A 1 89 ? 9.023 -3.213 5.016 1 97.94 89 MET A C 1
ATOM 720 O O . MET A 1 89 ? 8.305 -4.074 4.504 1 97.94 89 MET A O 1
ATOM 724 N N . TYR A 1 90 ? 10.188 -3.502 5.539 1 96 90 TYR A N 1
ATOM 725 C CA . TYR A 1 90 ? 10.672 -4.875 5.527 1 96 90 TYR A CA 1
ATOM 726 C C . TYR A 1 90 ? 9.875 -5.746 6.492 1 96 90 TYR A C 1
ATOM 728 O O . TYR A 1 90 ? 9.734 -6.953 6.285 1 96 90 TYR A O 1
ATOM 736 N N . GLY A 1 91 ? 9.438 -5.141 7.562 1 96.69 91 GLY A N 1
ATOM 737 C CA . GLY A 1 91 ? 8.523 -5.863 8.43 1 96.69 91 GLY A CA 1
ATOM 738 C C . GLY A 1 91 ? 7.238 -6.281 7.734 1 96.69 91 GLY A C 1
ATOM 739 O O . GLY A 1 91 ? 6.789 -7.418 7.879 1 96.69 91 GLY A O 1
ATOM 740 N N . LEU A 1 92 ? 6.641 -5.332 7.027 1 96.5 92 LEU A N 1
ATOM 741 C CA . LEU A 1 92 ? 5.445 -5.637 6.25 1 96.5 92 LEU A CA 1
ATOM 742 C C . LEU A 1 92 ? 5.727 -6.734 5.227 1 96.5 92 LEU A C 1
ATOM 744 O O . LEU A 1 92 ? 4.906 -7.633 5.035 1 96.5 92 LEU A O 1
ATOM 748 N N . ARG A 1 93 ? 6.836 -6.609 4.578 1 96.25 93 ARG A N 1
ATOM 749 C CA . ARG A 1 93 ? 7.238 -7.621 3.604 1 96.25 93 ARG A CA 1
ATOM 750 C C . ARG A 1 93 ? 7.344 -9 4.254 1 96.25 93 ARG A C 1
ATOM 752 O O . ARG A 1 93 ? 6.879 -9.992 3.691 1 96.25 93 ARG A O 1
ATOM 759 N N . ALA A 1 94 ? 7.961 -9.031 5.402 1 95 94 ALA A N 1
ATOM 760 C CA . ALA A 1 94 ? 8.109 -10.297 6.121 1 95 94 ALA A CA 1
ATOM 761 C C . ALA A 1 94 ? 6.75 -10.922 6.418 1 95 94 ALA A C 1
ATOM 763 O O . ALA A 1 94 ? 6.574 -12.133 6.277 1 95 94 ALA A O 1
ATOM 764 N N . ILE A 1 95 ? 5.812 -10.141 6.766 1 96 95 ILE A N 1
ATOM 765 C CA . ILE A 1 95 ? 4.473 -10.625 7.055 1 96 95 ILE A CA 1
ATOM 766 C C . ILE A 1 95 ? 3.855 -11.227 5.793 1 96 95 ILE A C 1
ATOM 768 O O . ILE A 1 95 ? 3.291 -12.32 5.832 1 96 95 ILE A O 1
ATOM 772 N N . VAL A 1 96 ? 3.969 -10.547 4.688 1 94.88 96 VAL A N 1
ATOM 773 C CA . VAL A 1 96 ? 3.385 -11 3.432 1 94.88 96 VAL A CA 1
ATOM 774 C C . VAL A 1 96 ? 4.059 -12.297 2.986 1 94.88 96 VAL A C 1
ATOM 776 O O . VAL A 1 96 ? 3.385 -13.25 2.584 1 94.88 96 VAL A O 1
ATOM 779 N N . MET A 1 97 ? 5.387 -12.328 3.117 1 93.06 97 MET A N 1
ATOM 780 C CA . MET A 1 97 ? 6.141 -13.516 2.73 1 93.06 97 MET A CA 1
ATOM 781 C C . MET A 1 97 ? 5.773 -14.703 3.611 1 93.06 97 MET A C 1
ATOM 783 O O . MET A 1 97 ? 5.875 -15.852 3.184 1 93.06 97 MET A O 1
ATOM 787 N N . ALA A 1 98 ? 5.34 -14.43 4.793 1 93.5 98 ALA A N 1
ATOM 788 C CA . ALA A 1 98 ? 5.043 -15.492 5.75 1 93.5 98 ALA A CA 1
ATOM 789 C C . ALA A 1 98 ? 3.674 -16.109 5.473 1 93.5 98 ALA A C 1
ATOM 791 O O . ALA A 1 98 ? 3.389 -17.234 5.91 1 93.5 98 ALA A O 1
ATOM 792 N N . VAL A 1 99 ? 2.83 -15.43 4.703 1 93.94 99 VAL A N 1
ATOM 793 C CA . VAL A 1 99 ? 1.455 -15.914 4.66 1 93.94 99 VAL A CA 1
ATOM 794 C C . VAL A 1 99 ? 1.171 -16.547 3.297 1 93.94 99 VAL A C 1
ATOM 796 O O . VAL A 1 99 ? 0.441 -17.531 3.203 1 93.94 99 VAL A O 1
ATOM 799 N N . THR A 1 100 ? 1.578 -15.984 2.229 1 93 100 THR A N 1
ATOM 800 C CA . THR A 1 100 ? 1.337 -16.516 0.891 1 93 100 THR A CA 1
ATOM 801 C C . THR A 1 100 ? 2.65 -16.703 0.14 1 93 100 THR A C 1
ATOM 803 O O . THR A 1 100 ? 3.494 -15.812 0.113 1 93 100 THR A O 1
ATOM 806 N N . TYR A 1 101 ? 2.826 -17.797 -0.528 1 90.5 101 TYR A N 1
ATOM 807 C CA . TYR A 1 101 ? 4.094 -18.156 -1.156 1 90.5 101 TYR A CA 1
ATOM 808 C C . TYR A 1 101 ? 3.971 -18.141 -2.676 1 90.5 101 TYR A C 1
ATOM 810 O O . TYR A 1 101 ? 3.322 -19.016 -3.258 1 90.5 101 TYR A O 1
ATOM 818 N N . LEU A 1 102 ? 4.609 -17.234 -3.328 1 90.44 102 LEU A N 1
ATOM 819 C CA . LEU A 1 102 ? 4.586 -17.094 -4.781 1 90.44 102 LEU A CA 1
ATOM 820 C C . LEU A 1 102 ? 5.785 -17.781 -5.414 1 90.44 102 LEU A C 1
ATOM 822 O O . LEU A 1 102 ? 6.887 -17.766 -4.863 1 90.44 102 LEU A O 1
ATOM 826 N N . PRO A 1 103 ? 5.57 -18.359 -6.566 1 90.38 103 PRO A N 1
ATOM 827 C CA . PRO A 1 103 ? 6.703 -18.969 -7.27 1 90.38 103 PRO A CA 1
ATOM 828 C C . PRO A 1 103 ? 7.699 -17.938 -7.793 1 90.38 103 PRO A C 1
ATOM 830 O O . PRO A 1 103 ? 7.344 -16.766 -7.969 1 90.38 103 PRO A O 1
ATOM 833 N N . PRO A 1 104 ? 8.938 -18.422 -7.953 1 88.06 104 PRO A N 1
ATOM 834 C CA . PRO A 1 104 ? 9.898 -17.5 -8.57 1 88.06 104 PRO A CA 1
ATOM 835 C C . PRO A 1 104 ? 9.492 -17.078 -9.977 1 88.06 104 PRO A C 1
ATOM 837 O O . PRO A 1 104 ? 8.836 -17.828 -10.688 1 88.06 104 PRO A O 1
ATOM 840 N N . SER A 1 105 ? 9.906 -15.945 -10.383 1 88.69 105 SER A N 1
ATOM 841 C CA . SER A 1 105 ? 9.445 -15.359 -11.633 1 88.69 105 SER A CA 1
ATOM 842 C C . SER A 1 105 ? 10.406 -15.664 -12.773 1 88.69 105 SER A C 1
ATOM 844 O O . SER A 1 105 ? 10.109 -15.383 -13.938 1 88.69 105 SER A O 1
ATOM 846 N N . PHE A 1 106 ? 11.438 -16.312 -12.508 1 84.19 106 PHE A N 1
ATOM 847 C CA . PHE A 1 106 ? 12.43 -16.625 -13.531 1 84.19 106 PHE A CA 1
ATOM 848 C C . PHE A 1 106 ? 11.938 -17.734 -14.445 1 84.19 106 PHE A C 1
ATOM 850 O O . PHE A 1 106 ? 11.438 -18.766 -13.977 1 84.19 106 PHE A O 1
ATOM 857 N N . ASN A 1 107 ? 12.102 -17.469 -15.703 1 81.88 107 ASN A N 1
ATOM 858 C CA . ASN A 1 107 ? 11.789 -18.547 -16.641 1 81.88 107 ASN A CA 1
ATOM 859 C C . ASN A 1 107 ? 12.828 -19.656 -16.609 1 81.88 107 ASN A C 1
ATOM 861 O O . ASN A 1 107 ? 12.492 -20.828 -16.719 1 81.88 107 ASN A O 1
ATOM 865 N N . ASN A 1 108 ? 14.094 -19.234 -16.516 1 79.88 108 ASN A N 1
ATOM 866 C CA . ASN A 1 108 ? 15.18 -20.219 -16.406 1 79.88 108 ASN A CA 1
ATOM 867 C C . ASN A 1 108 ? 15.5 -20.531 -14.945 1 79.88 108 ASN A C 1
ATOM 869 O O . ASN A 1 108 ? 16.656 -20.5 -14.539 1 79.88 108 ASN A O 1
ATOM 873 N N . ARG A 1 109 ? 14.562 -20.906 -14.234 1 77.19 109 ARG A N 1
ATOM 874 C CA . ARG A 1 109 ? 14.664 -21.094 -12.789 1 77.19 109 ARG A CA 1
ATOM 875 C C . ARG A 1 109 ? 15.586 -22.25 -12.453 1 77.19 109 ARG A C 1
ATOM 877 O O . ARG A 1 109 ? 16.312 -22.219 -11.453 1 77.19 109 ARG A O 1
ATOM 884 N N . ASP A 1 110 ? 15.594 -23.234 -13.25 1 78.44 110 ASP A N 1
ATOM 885 C CA . ASP A 1 110 ? 16.422 -24.406 -12.961 1 78.44 110 ASP A CA 1
ATOM 886 C C . ASP A 1 110 ? 17.906 -24.062 -13.031 1 78.44 110 ASP A C 1
ATOM 888 O O . ASP A 1 110 ? 18.719 -24.688 -12.352 1 78.44 110 ASP A O 1
ATOM 892 N N . GLU A 1 111 ? 18.156 -23.062 -13.75 1 77.12 111 GLU A N 1
ATOM 893 C CA . GLU A 1 111 ? 19.547 -22.625 -13.875 1 77.12 111 GLU A CA 1
ATOM 894 C C . GLU A 1 111 ? 19.906 -21.609 -12.797 1 77.12 111 GLU A C 1
ATOM 896 O O . GLU A 1 111 ? 21.031 -21.594 -12.305 1 77.12 111 GLU A O 1
ATOM 901 N N . ILE A 1 112 ? 18.969 -20.906 -12.391 1 78.06 112 ILE A N 1
ATOM 902 C CA . ILE A 1 112 ? 19.25 -19.75 -11.547 1 78.06 112 ILE A CA 1
ATOM 903 C C . ILE A 1 112 ? 18.984 -20.094 -10.086 1 78.06 112 ILE A C 1
ATOM 905 O O . ILE A 1 112 ? 19.734 -19.703 -9.195 1 78.06 112 ILE A O 1
ATOM 909 N N . CYS A 1 113 ? 18.016 -20.906 -9.883 1 77.25 113 CYS A N 1
ATOM 910 C CA . CYS A 1 113 ? 17.594 -21.188 -8.516 1 77.25 113 CYS A CA 1
ATOM 911 C C . CYS A 1 113 ? 18.312 -22.406 -7.965 1 77.25 113 CYS A C 1
ATOM 913 O O . CYS A 1 113 ? 18.547 -23.375 -8.688 1 77.25 113 CYS A O 1
ATOM 915 N N . GLU A 1 114 ? 18.609 -22.422 -6.672 1 76.69 114 GLU A N 1
ATOM 916 C CA . GLU A 1 114 ? 19.109 -23.594 -5.965 1 76.69 114 GLU A CA 1
ATOM 917 C C . GLU A 1 114 ? 18.094 -24.719 -5.973 1 76.69 114 GLU A C 1
ATOM 919 O O . GLU A 1 114 ? 16.891 -24.484 -5.953 1 76.69 114 GLU A O 1
ATOM 924 N N . PRO A 1 115 ? 18.688 -25.969 -6.043 1 77.81 115 PRO A N 1
ATOM 925 C CA . PRO A 1 115 ? 17.75 -27.078 -6 1 77.81 115 PRO A CA 1
ATOM 926 C C . PRO A 1 115 ? 16.938 -27.141 -4.703 1 77.81 115 PRO A C 1
ATOM 928 O O . PRO A 1 115 ? 17.453 -26.781 -3.641 1 77.81 115 PRO A O 1
ATOM 931 N N . GLN A 1 116 ? 15.656 -27.438 -4.844 1 76.5 116 GLN A N 1
ATOM 932 C CA . GLN A 1 116 ? 14.781 -27.562 -3.68 1 76.5 116 GLN A CA 1
ATOM 933 C C . GLN A 1 116 ? 15.031 -28.875 -2.951 1 76.5 116 GLN A C 1
ATOM 935 O O . GLN A 1 116 ? 15.281 -29.906 -3.584 1 76.5 116 GLN A O 1
ATOM 940 N N . VAL A 1 117 ? 15.297 -28.797 -1.743 1 68.19 117 VAL A N 1
ATOM 941 C CA . VAL A 1 117 ? 15.531 -30 -0.946 1 68.19 117 VAL A CA 1
ATOM 942 C C . VAL A 1 117 ? 14.195 -30.594 -0.501 1 68.19 117 VAL A C 1
ATOM 944 O O . VAL A 1 117 ? 13.297 -29.875 -0.072 1 68.19 117 VAL A O 1
ATOM 947 N N . ASN A 1 118 ? 13.789 -31.688 -1.071 1 61.84 118 ASN A N 1
ATOM 948 C CA . ASN A 1 118 ? 12.594 -32.406 -0.647 1 61.84 118 ASN A CA 1
ATOM 949 C C . ASN A 1 118 ? 12.547 -32.594 0.868 1 61.84 118 ASN A C 1
ATOM 951 O O . ASN A 1 118 ? 13.43 -33.219 1.452 1 61.84 118 ASN A O 1
ATOM 955 N N . ARG A 1 119 ? 12.156 -31.641 1.647 1 53.66 119 ARG A N 1
ATOM 956 C CA . ARG A 1 119 ? 12.359 -31.562 3.09 1 53.66 119 ARG A CA 1
ATOM 957 C C . ARG A 1 119 ? 11.461 -32.562 3.816 1 53.66 119 ARG A C 1
ATOM 959 O O . ARG A 1 119 ? 10.328 -32.25 4.172 1 53.66 119 ARG A O 1
ATOM 966 N N . THR A 1 120 ? 11.367 -33.75 3.58 1 50.22 120 THR A N 1
ATOM 967 C CA . THR A 1 120 ? 10.812 -34.469 4.719 1 50.22 120 THR A CA 1
ATOM 968 C C . THR A 1 120 ? 11.477 -34.031 6.016 1 50.22 120 THR A C 1
ATOM 970 O O . THR A 1 120 ? 10.844 -34 7.074 1 50.22 120 THR A O 1
ATOM 973 N N . ASP A 1 121 ? 12.812 -33.719 5.977 1 51.91 121 ASP A N 1
ATOM 974 C CA . ASP A 1 121 ? 13.531 -33.406 7.203 1 51.91 121 ASP A CA 1
ATOM 975 C C . ASP A 1 121 ? 14.203 -32.031 7.102 1 51.91 121 ASP A C 1
ATOM 977 O O . ASP A 1 121 ? 14.953 -31.766 6.16 1 51.91 121 ASP A O 1
ATOM 981 N N . ILE A 1 122 ? 13.547 -31 7.59 1 56.66 122 ILE A N 1
ATOM 982 C CA . ILE A 1 122 ? 14.188 -29.688 7.703 1 56.66 122 ILE A CA 1
ATOM 983 C C . ILE A 1 122 ? 15.57 -29.844 8.32 1 56.66 122 ILE A C 1
ATOM 985 O O . ILE A 1 122 ? 15.703 -30.25 9.477 1 56.66 122 ILE A O 1
ATOM 989 N N . HIS A 1 123 ? 16.641 -29.828 7.531 1 62.31 123 HIS A N 1
ATOM 990 C CA . HIS A 1 123 ? 18 -29.812 8.094 1 62.31 123 HIS A CA 1
ATOM 991 C C . HIS A 1 123 ? 18.406 -28.391 8.484 1 62.31 123 HIS A C 1
ATOM 993 O O . HIS A 1 123 ? 18.797 -27.594 7.633 1 62.31 123 HIS A O 1
ATOM 999 N N . TRP A 1 124 ? 18.25 -28 9.742 1 69.19 124 TRP A N 1
ATOM 1000 C CA . TRP A 1 124 ? 18.5 -26.688 10.344 1 69.19 124 TRP A CA 1
ATOM 1001 C C . TRP A 1 124 ? 19.859 -26.156 9.938 1 69.19 124 TRP A C 1
ATOM 1003 O O . TRP A 1 124 ? 20.047 -24.938 9.797 1 69.19 124 TRP A O 1
ATOM 1013 N N . ASP A 1 125 ? 20.781 -27.031 9.641 1 69.56 125 ASP A N 1
ATOM 1014 C CA . ASP A 1 125 ? 22.125 -26.609 9.258 1 69.56 125 ASP A CA 1
ATOM 1015 C C . ASP A 1 125 ? 22.109 -25.922 7.891 1 69.56 125 ASP A C 1
ATOM 1017 O O . ASP A 1 125 ? 22.766 -24.906 7.699 1 69.56 125 ASP A O 1
ATOM 1021 N N . GLU A 1 126 ? 21.391 -26.516 7.051 1 70.62 126 GLU A N 1
ATOM 1022 C CA . GLU A 1 126 ? 21.328 -25.938 5.707 1 70.62 126 GLU A CA 1
ATOM 1023 C C . GLU A 1 126 ? 20.578 -24.609 5.707 1 70.62 126 GLU A C 1
ATOM 1025 O O . GLU A 1 126 ? 20.984 -23.672 5.02 1 70.62 126 GLU A O 1
ATOM 1030 N N . VAL A 1 127 ? 19.656 -24.531 6.527 1 70.12 127 VAL A N 1
ATOM 1031 C CA . VAL A 1 127 ? 18.875 -23.312 6.648 1 70.12 127 VAL A CA 1
ATOM 1032 C C . VAL A 1 127 ? 19.75 -22.188 7.211 1 70.12 127 VAL A C 1
ATOM 1034 O O . VAL A 1 127 ? 19.734 -21.062 6.695 1 70.12 127 VAL A O 1
ATOM 1037 N N . MET A 1 128 ? 20.469 -22.531 8.156 1 74.38 128 MET A N 1
ATOM 1038 C CA . MET A 1 128 ? 21.328 -21.547 8.789 1 74.38 128 MET A CA 1
ATOM 1039 C C . MET A 1 128 ? 22.422 -21.078 7.84 1 74.38 128 MET A C 1
ATOM 1041 O O . MET A 1 128 ? 22.781 -19.906 7.809 1 74.38 128 MET A O 1
ATOM 1045 N N . LYS A 1 129 ? 22.969 -21.953 7.082 1 72 129 LYS A N 1
ATOM 1046 C CA . LYS A 1 129 ? 24.016 -21.609 6.113 1 72 129 LYS A CA 1
ATOM 1047 C C . LYS A 1 129 ? 23.469 -20.641 5.059 1 72 129 LYS A C 1
ATOM 1049 O O . LYS A 1 129 ? 24.109 -19.641 4.742 1 72 129 LYS A O 1
ATOM 1054 N N . ARG A 1 130 ? 22.391 -20.969 4.602 1 71.25 130 ARG A N 1
ATOM 1055 C CA . ARG A 1 130 ? 21.766 -20.109 3.609 1 71.25 130 ARG A CA 1
ATOM 1056 C C . ARG A 1 130 ? 21.438 -18.734 4.199 1 71.25 130 ARG A C 1
ATOM 1058 O O . ARG A 1 130 ? 21.656 -17.703 3.551 1 71.25 130 ARG A O 1
ATOM 1065 N N . PHE A 1 131 ? 21 -18.812 5.398 1 72.38 131 PHE A N 1
ATOM 1066 C CA . PHE A 1 131 ? 20.656 -17.578 6.102 1 72.38 131 PHE A CA 1
ATOM 1067 C C . PHE A 1 131 ? 21.875 -16.688 6.262 1 72.38 131 PHE A C 1
ATOM 1069 O O . PHE A 1 131 ? 21.828 -15.5 5.949 1 72.38 131 PHE A O 1
ATOM 1076 N N . VAL A 1 132 ? 22.922 -17.219 6.648 1 70.38 132 VAL A N 1
ATOM 1077 C CA . VAL A 1 132 ? 24.156 -16.469 6.879 1 70.38 132 VAL A CA 1
ATOM 1078 C C . VAL A 1 132 ? 24.672 -15.891 5.559 1 70.38 132 VAL A C 1
ATOM 1080 O O . VAL A 1 132 ? 25.109 -14.742 5.504 1 70.38 132 VAL A O 1
ATOM 1083 N N . THR A 1 133 ? 24.562 -16.609 4.492 1 67.31 133 THR A N 1
ATOM 1084 C CA . THR A 1 133 ? 25 -16.141 3.182 1 67.31 133 THR A CA 1
ATOM 1085 C C . THR A 1 133 ? 24.203 -14.914 2.762 1 67.31 133 THR A C 1
ATOM 1087 O O . THR A 1 133 ? 24.766 -13.93 2.275 1 67.31 133 THR A O 1
ATOM 1090 N N . TYR A 1 134 ? 22.984 -14.961 3 1 71.25 134 TYR A N 1
ATOM 1091 C CA . TYR A 1 134 ? 22.125 -13.852 2.592 1 71.25 134 TYR A CA 1
ATOM 1092 C C . TYR A 1 134 ? 22.359 -12.633 3.475 1 71.25 134 TYR A C 1
ATOM 1094 O O . TYR A 1 134 ? 22.297 -11.492 3.004 1 71.25 134 TYR A O 1
ATOM 1102 N N . VAL A 1 135 ? 22.656 -12.938 4.688 1 68.88 135 VAL A N 1
ATOM 1103 C CA . VAL A 1 135 ? 22.969 -11.844 5.605 1 68.88 135 VAL A CA 1
ATOM 1104 C C . VAL A 1 135 ? 24.266 -11.156 5.176 1 68.88 135 VAL A C 1
ATOM 1106 O O . VAL A 1 135 ? 24.312 -9.93 5.094 1 68.88 135 VAL A O 1
ATOM 1109 N N . VAL A 1 136 ? 25.188 -11.992 4.719 1 63.66 136 VAL A N 1
ATOM 1110 C CA . VAL A 1 136 ? 26.5 -11.461 4.371 1 63.66 136 VAL A CA 1
ATOM 1111 C C . VAL A 1 136 ? 26.406 -10.703 3.049 1 63.66 136 VAL A C 1
ATOM 1113 O O . VAL A 1 136 ? 27.062 -9.672 2.875 1 63.66 136 VAL A O 1
ATOM 1116 N N . THR A 1 137 ? 25.562 -11.141 2.191 1 63.25 137 THR A N 1
ATOM 1117 C CA . THR A 1 137 ? 25.453 -10.5 0.885 1 63.25 137 THR A CA 1
ATOM 1118 C C . THR A 1 137 ? 24.422 -9.391 0.915 1 63.25 137 THR A C 1
ATOM 1120 O O . THR A 1 137 ? 24.219 -8.688 -0.08 1 63.25 137 THR A O 1
ATOM 1123 N N . LEU A 1 138 ? 23.844 -9.25 2.006 1 65.75 138 LEU A N 1
ATOM 1124 C CA . LEU A 1 138 ? 22.812 -8.234 2.193 1 65.75 138 LEU A CA 1
ATOM 1125 C C . LEU A 1 138 ? 21.719 -8.375 1.14 1 65.75 138 LEU A C 1
ATOM 1127 O O . LEU A 1 138 ? 21.219 -7.375 0.622 1 65.75 138 LEU A O 1
ATOM 1131 N N . GLY A 1 139 ? 21.594 -9.648 0.754 1 65.31 139 GLY A N 1
ATOM 1132 C CA . GLY A 1 139 ? 20.5 -9.945 -0.162 1 65.31 139 GLY A CA 1
ATOM 1133 C C . GLY A 1 139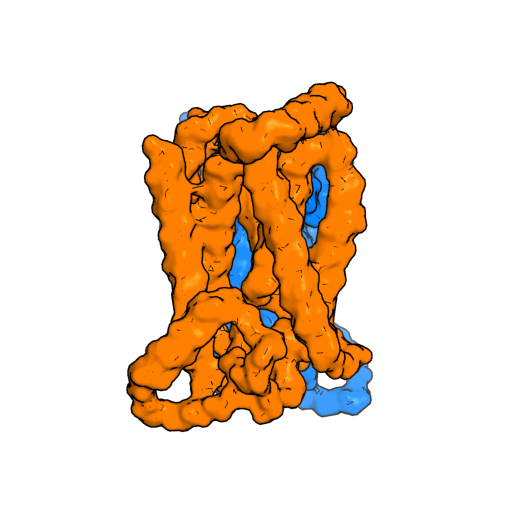 ? 20.859 -9.688 -1.614 1 65.31 139 GLY A C 1
ATOM 1134 O O . GLY A 1 139 ? 20.031 -9.906 -2.508 1 65.31 139 GLY A O 1
ATOM 1135 N N . LEU A 1 140 ? 22.094 -9.195 -1.875 1 65.81 140 LEU A N 1
ATOM 1136 C CA . LEU A 1 140 ? 22.531 -8.992 -3.252 1 65.81 140 LEU A CA 1
ATOM 1137 C C . LEU A 1 140 ? 23.031 -10.305 -3.854 1 65.81 140 LEU A C 1
ATOM 1139 O O . LEU A 1 140 ? 24 -10.883 -3.363 1 65.81 140 LEU A O 1
ATOM 1143 N N . THR A 1 141 ? 22.344 -10.898 -4.797 1 63.81 141 THR A N 1
ATOM 1144 C CA . THR A 1 141 ? 22.625 -12.273 -5.203 1 63.81 141 THR A CA 1
ATOM 1145 C C . THR A 1 141 ? 23.078 -12.328 -6.66 1 63.81 141 THR A C 1
ATOM 1147 O O . THR A 1 141 ? 23.281 -13.406 -7.215 1 63.81 141 THR A O 1
ATOM 1150 N N . SER A 1 142 ? 23.266 -11.25 -7.258 1 64.19 142 SER A N 1
ATOM 1151 C CA . SER A 1 142 ? 23.625 -11.266 -8.672 1 64.19 142 SER A CA 1
ATOM 1152 C C . SER A 1 142 ? 24.984 -11.914 -8.883 1 64.19 142 SER A C 1
ATOM 1154 O O . SER A 1 142 ? 25.281 -12.43 -9.961 1 64.19 142 SER A O 1
ATOM 1156 N N . GLY A 1 143 ? 25.75 -11.938 -7.914 1 62.88 143 GLY A N 1
ATOM 1157 C CA . GLY A 1 143 ? 27.078 -12.523 -8.086 1 62.88 143 GLY A CA 1
ATOM 1158 C C . GLY A 1 143 ? 27.125 -13.992 -7.719 1 62.88 143 GLY A C 1
ATOM 1159 O O . GLY A 1 143 ? 28.172 -14.633 -7.848 1 62.88 143 GLY A O 1
ATOM 1160 N N . GLN A 1 144 ? 25.984 -14.477 -7.375 1 67.06 144 GLN A N 1
ATOM 1161 C CA . GLN A 1 144 ? 25.984 -15.875 -6.957 1 67.06 144 GLN A CA 1
ATOM 1162 C C . GLN A 1 144 ? 25.578 -16.797 -8.109 1 67.06 144 GLN A C 1
ATOM 1164 O O . GLN A 1 144 ? 24.828 -16.375 -9 1 67.06 144 GLN A O 1
ATOM 1169 N N . GLU A 1 145 ? 26.141 -17.969 -8.172 1 68.5 145 GLU A N 1
ATOM 1170 C CA . GLU A 1 145 ? 25.812 -18.938 -9.219 1 68.5 145 GLU A CA 1
ATOM 1171 C C . GLU A 1 145 ? 24.359 -19.375 -9.133 1 68.5 145 GLU A C 1
ATOM 1173 O O . GLU A 1 145 ? 23.656 -19.422 -10.141 1 68.5 145 GLU A O 1
ATOM 1178 N N . LYS A 1 146 ? 23.984 -19.75 -7.895 1 77.69 146 LYS A N 1
ATOM 1179 C CA . LYS A 1 146 ? 22.594 -20.094 -7.652 1 77.69 146 LYS A CA 1
ATOM 1180 C C . LYS A 1 146 ? 22.047 -19.375 -6.426 1 77.69 146 LYS A C 1
ATOM 1182 O O . LYS A 1 146 ? 22.797 -19.109 -5.477 1 77.69 146 LYS A O 1
ATOM 1187 N N . ILE A 1 147 ? 20.922 -19.016 -6.633 1 76 147 ILE A N 1
ATOM 1188 C CA . ILE A 1 147 ? 20.328 -18.234 -5.547 1 76 147 ILE A CA 1
ATOM 1189 C C . ILE A 1 147 ? 19.062 -18.922 -5.051 1 76 147 ILE A C 1
ATOM 1191 O O . ILE A 1 147 ? 18.531 -19.812 -5.711 1 76 147 ILE A O 1
ATOM 1195 N N . LEU A 1 148 ? 18.734 -18.531 -3.814 1 76.31 148 LEU A N 1
ATOM 1196 C CA . LEU A 1 148 ? 17.438 -18.953 -3.322 1 76.31 148 LEU A CA 1
ATOM 1197 C C . LEU A 1 148 ? 16.312 -18.25 -4.07 1 76.31 148 LEU A C 1
ATOM 1199 O O . LEU A 1 148 ? 16.391 -17.031 -4.305 1 76.31 148 LEU A O 1
ATOM 1203 N N . CYS A 1 149 ? 15.469 -19.141 -4.578 1 74.5 149 CYS A N 1
ATOM 1204 C CA . CYS A 1 149 ? 14.391 -18.562 -5.375 1 74.5 149 CYS A CA 1
ATOM 1205 C C . CYS A 1 149 ? 13.062 -18.641 -4.633 1 74.5 149 CYS A C 1
ATOM 1207 O O . CYS A 1 149 ? 12.812 -19.594 -3.896 1 74.5 149 CYS A O 1
ATOM 1209 N N . GLY A 1 150 ? 12.258 -17.672 -4.633 1 69.88 150 GLY A N 1
ATOM 1210 C CA . GLY A 1 150 ? 10.938 -17.438 -4.074 1 69.88 150 GLY A CA 1
ATOM 1211 C C . GLY A 1 150 ? 10.414 -16.031 -4.332 1 69.88 150 GLY A C 1
ATOM 1212 O O . GLY A 1 150 ? 11.188 -15.109 -4.543 1 69.88 150 GLY A O 1
ATOM 1213 N N . ASP A 1 151 ? 8.977 -16.047 -4.742 1 61.69 151 ASP A N 1
ATOM 1214 C CA . ASP A 1 151 ? 8.352 -14.758 -5.047 1 61.69 151 ASP A CA 1
ATOM 1215 C C . ASP A 1 151 ? 8.344 -13.852 -3.818 1 61.69 151 ASP A C 1
ATOM 1217 O O . ASP A 1 151 ? 7.633 -14.117 -2.846 1 61.69 151 ASP A O 1
ATOM 1221 N N . LEU A 1 152 ? 9.258 -13.031 -3.645 1 75 152 LEU A N 1
ATOM 1222 C CA . LEU A 1 152 ? 9.539 -12.125 -2.533 1 75 152 LEU A CA 1
ATOM 1223 C C . LEU A 1 152 ? 8.594 -10.93 -2.549 1 75 152 LEU A C 1
ATOM 1225 O O . LEU A 1 152 ? 9.039 -9.789 -2.402 1 75 152 LEU A O 1
ATOM 1229 N N . MET A 1 153 ? 7.195 -11.258 -2.803 1 85.31 153 MET A N 1
ATOM 1230 C CA . MET A 1 153 ? 6.227 -10.172 -2.668 1 85.31 153 MET A CA 1
ATOM 1231 C C . MET A 1 153 ? 6.375 -9.477 -1.318 1 85.31 153 MET A C 1
ATOM 1233 O O . MET A 1 153 ? 6.223 -10.109 -0.27 1 85.31 153 MET A O 1
ATOM 1237 N N . PHE A 1 154 ? 6.613 -8.242 -1.386 1 89.81 154 PHE A N 1
ATOM 1238 C CA . PHE A 1 154 ? 6.914 -7.395 -2.529 1 89.81 154 PHE A CA 1
ATOM 1239 C C . PHE A 1 154 ? 8.414 -7.121 -2.623 1 89.81 154 PHE A C 1
ATOM 1241 O O . PHE A 1 154 ? 9.18 -7.531 -1.748 1 89.81 154 PHE A O 1
ATOM 1248 N N . SER A 1 155 ? 8.859 -6.586 -3.646 1 92.75 155 SER A N 1
ATOM 1249 C CA . SER A 1 155 ? 10.258 -6.453 -4.039 1 92.75 155 SER A CA 1
ATOM 1250 C C . SER A 1 155 ? 11.055 -5.664 -3.004 1 92.75 155 SER A C 1
ATOM 1252 O O . SER A 1 155 ? 10.828 -4.465 -2.826 1 92.75 155 SER A O 1
ATOM 1254 N N . GLY A 1 156 ? 11.992 -6.316 -2.385 1 91.81 156 GLY A N 1
ATOM 1255 C CA . GLY A 1 156 ? 12.875 -5.633 -1.452 1 91.81 156 GLY A CA 1
ATOM 1256 C C . GLY A 1 156 ? 13.742 -4.582 -2.117 1 91.81 156 GLY A C 1
ATOM 1257 O O . GLY A 1 156 ? 13.969 -3.51 -1.555 1 91.81 156 GLY A O 1
ATOM 1258 N N . HIS A 1 157 ? 14.281 -4.906 -3.301 1 91.94 157 HIS A N 1
ATOM 1259 C CA . HIS A 1 157 ? 15.062 -3.939 -4.062 1 91.94 157 HIS A CA 1
ATOM 1260 C C . HIS A 1 157 ? 14.258 -2.672 -4.332 1 91.94 157 HIS A C 1
ATOM 1262 O O . HIS A 1 157 ? 14.797 -1.563 -4.242 1 91.94 157 HIS A O 1
ATOM 1268 N N . THR A 1 158 ? 13 -2.893 -4.637 1 96.12 158 THR A N 1
ATOM 1269 C CA . THR A 1 158 ? 12.156 -1.735 -4.918 1 96.12 158 THR A CA 1
ATOM 1270 C C . THR A 1 158 ? 11.938 -0.914 -3.65 1 96.12 158 THR A C 1
ATOM 1272 O O . THR A 1 158 ? 11.859 0.316 -3.707 1 96.12 158 THR A O 1
ATOM 1275 N N . ILE A 1 159 ? 11.781 -1.597 -2.498 1 96.62 159 ILE A N 1
ATOM 1276 C CA . ILE A 1 159 ? 11.68 -0.877 -1.233 1 96.62 159 ILE A CA 1
ATOM 1277 C C . ILE A 1 159 ? 12.898 0.03 -1.06 1 96.62 159 ILE A C 1
ATOM 1279 O O . ILE A 1 159 ? 12.758 1.224 -0.787 1 96.62 159 ILE A O 1
ATOM 1283 N N . VAL A 1 160 ? 14.062 -0.534 -1.299 1 95.25 160 VAL A N 1
ATOM 1284 C CA . VAL A 1 160 ? 15.305 0.209 -1.116 1 95.25 160 VAL A CA 1
ATOM 1285 C C . VAL A 1 160 ? 15.383 1.341 -2.139 1 95.25 160 VAL A C 1
ATOM 1287 O O . VAL A 1 160 ? 15.641 2.492 -1.78 1 95.25 160 VAL A O 1
ATOM 1290 N N . LEU A 1 161 ? 15.133 1.022 -3.383 1 97.38 161 LEU A N 1
ATOM 1291 C CA . LEU A 1 161 ? 15.172 2.025 -4.441 1 97.38 161 LEU A CA 1
ATOM 1292 C C . LEU A 1 161 ? 14.227 3.18 -4.129 1 97.38 161 LEU A C 1
ATOM 1294 O O . LEU A 1 161 ? 14.594 4.348 -4.289 1 97.38 161 LEU A O 1
ATOM 1298 N N . SER A 1 162 ? 13.047 2.877 -3.65 1 98.25 162 SER A N 1
ATOM 1299 C CA . SER A 1 162 ? 12.031 3.893 -3.391 1 98.25 162 SER A CA 1
ATOM 1300 C C . SER A 1 162 ? 12.398 4.754 -2.188 1 98.25 162 SER A C 1
ATOM 1302 O O . SER A 1 162 ? 12.445 5.98 -2.285 1 98.25 162 SER A O 1
ATOM 1304 N N . ILE A 1 163 ? 12.672 4.113 -1.076 1 98.25 163 ILE A N 1
ATOM 1305 C CA . ILE A 1 163 ? 12.945 4.844 0.157 1 98.25 163 ILE A CA 1
ATOM 1306 C C . ILE A 1 163 ? 14.188 5.719 -0.024 1 98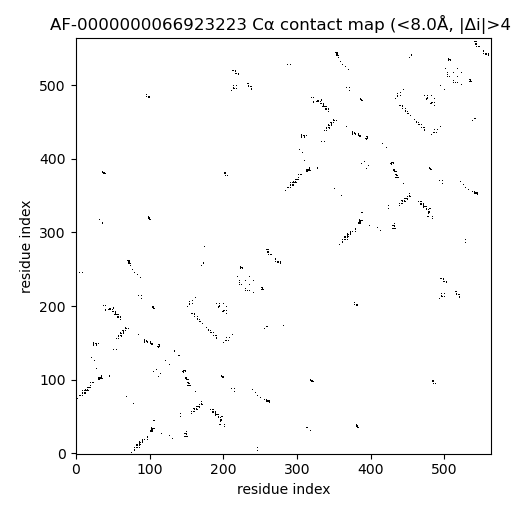.25 163 ILE A C 1
ATOM 1308 O O . ILE A 1 163 ? 14.203 6.871 0.412 1 98.25 163 ILE A O 1
ATOM 1312 N N . MET A 1 164 ? 15.203 5.168 -0.674 1 97.94 164 MET A N 1
ATOM 1313 C CA . MET A 1 164 ? 16.422 5.945 -0.897 1 97.94 164 MET A CA 1
ATOM 1314 C C . MET A 1 164 ? 16.172 7.082 -1.883 1 97.94 164 MET A C 1
ATOM 1316 O O . MET A 1 164 ? 16.719 8.172 -1.729 1 97.94 164 MET A O 1
ATOM 1320 N N . TYR A 1 165 ? 15.383 6.812 -2.883 1 98.19 165 TYR A N 1
ATOM 1321 C CA . TYR A 1 165 ? 14.969 7.84 -3.828 1 98.19 165 TYR A CA 1
ATOM 1322 C C . TYR A 1 165 ? 14.25 8.977 -3.115 1 98.19 165 TYR A C 1
ATOM 1324 O O . TYR A 1 165 ? 14.617 10.148 -3.266 1 98.19 165 TYR A O 1
ATOM 1332 N N . PHE A 1 166 ? 13.258 8.672 -2.27 1 98.31 166 PHE A N 1
ATOM 1333 C CA . PHE A 1 166 ? 12.484 9.672 -1.543 1 98.31 166 PHE A CA 1
ATOM 1334 C C . PHE A 1 166 ? 13.367 10.414 -0.545 1 98.31 166 PHE A C 1
ATOM 1336 O O . PHE A 1 166 ? 13.203 11.617 -0.328 1 98.31 166 PHE A O 1
ATOM 1343 N N . THR A 1 167 ? 14.273 9.672 0.104 1 97.75 167 THR A N 1
ATOM 1344 C CA . THR A 1 167 ? 15.203 10.289 1.041 1 97.75 167 THR A CA 1
ATOM 1345 C C . THR A 1 167 ? 16.047 11.352 0.341 1 97.75 167 THR A C 1
ATOM 1347 O O . THR A 1 167 ? 16.234 12.453 0.862 1 97.75 167 THR A O 1
ATOM 1350 N N . THR A 1 168 ? 16.531 11.016 -0.837 1 96.69 168 THR A N 1
ATOM 1351 C CA . THR A 1 168 ? 17.328 11.961 -1.615 1 96.69 168 THR A CA 1
ATOM 1352 C C . THR A 1 168 ? 16.5 13.188 -1.989 1 96.69 168 THR A C 1
ATOM 1354 O O . THR A 1 168 ? 16.969 14.32 -1.863 1 96.69 168 THR A O 1
ATOM 1357 N N . LEU A 1 169 ? 15.305 12.977 -2.377 1 95.44 169 LEU A N 1
ATOM 1358 C CA . LEU A 1 169 ? 14.445 14.078 -2.775 1 95.44 169 LEU A CA 1
ATOM 1359 C C . LEU A 1 169 ? 14.117 14.977 -1.583 1 95.44 169 LEU A C 1
ATOM 1361 O O . LEU A 1 169 ? 14.062 16.203 -1.716 1 95.44 169 LEU A O 1
ATOM 1365 N N . LYS A 1 170 ? 13.93 14.43 -0.455 1 95.75 170 LYS A N 1
ATOM 1366 C CA . LYS A 1 170 ? 13.445 15.148 0.716 1 95.75 170 LYS A CA 1
ATOM 1367 C C . LYS A 1 170 ? 14.578 15.906 1.402 1 95.75 170 LYS A C 1
ATOM 1369 O O . LYS A 1 170 ? 14.383 17.031 1.876 1 95.75 170 LYS A O 1
ATOM 1374 N N . TYR A 1 171 ? 15.836 15.359 1.423 1 95.31 171 TYR A N 1
ATOM 1375 C CA . TYR A 1 171 ? 16.844 15.891 2.328 1 95.31 171 TYR A CA 1
ATOM 1376 C C . TYR A 1 171 ? 18 16.516 1.55 1 95.31 171 TYR A C 1
ATOM 1378 O O . TYR A 1 171 ? 19.031 16.844 2.129 1 95.31 171 TYR A O 1
ATOM 1386 N N . THR A 1 172 ? 17.812 16.625 0.277 1 92.94 172 THR A N 1
ATOM 1387 C CA . THR A 1 172 ? 18.797 17.328 -0.536 1 92.94 172 THR A CA 1
ATOM 1388 C C . THR A 1 172 ? 18.531 18.828 -0.553 1 92.94 172 THR A C 1
ATOM 1390 O O . THR A 1 172 ? 17.391 19.25 -0.74 1 92.94 172 THR A O 1
ATOM 1393 N N . PRO A 1 173 ? 19.547 19.562 -0.339 1 87.75 173 PRO A N 1
ATOM 1394 C CA . PRO A 1 173 ? 19.359 21.016 -0.391 1 87.75 173 PRO A CA 1
ATOM 1395 C C . PRO A 1 173 ? 18.797 21.484 -1.729 1 87.75 173 PRO A C 1
ATOM 1397 O O . PRO A 1 173 ? 19.047 20.859 -2.764 1 87.75 173 PRO A O 1
ATOM 1400 N N . ARG A 1 174 ? 18.062 22.547 -1.767 1 81.62 174 ARG A N 1
ATOM 1401 C CA . ARG A 1 174 ? 17.312 23.062 -2.906 1 81.62 174 ARG A CA 1
ATOM 1402 C C . ARG A 1 174 ? 18.234 23.359 -4.082 1 81.62 174 ARG A C 1
ATOM 1404 O O . ARG A 1 174 ? 17.859 23.188 -5.238 1 81.62 174 ARG A O 1
ATOM 1411 N N . LYS A 1 175 ? 19.453 23.766 -3.871 1 80.25 175 LYS A N 1
ATOM 1412 C CA . LYS A 1 175 ? 20.359 24.141 -4.949 1 80.25 175 LYS A CA 1
ATOM 1413 C C . LYS A 1 175 ? 20.859 22.922 -5.703 1 80.25 175 LYS A C 1
ATOM 1415 O O . LYS A 1 175 ? 21.375 23.031 -6.816 1 80.25 175 LYS A O 1
ATOM 1420 N N . LEU A 1 176 ? 20.766 21.828 -5.125 1 84.38 176 LEU A N 1
ATOM 1421 C CA . LEU A 1 176 ? 21.172 20.578 -5.766 1 84.38 176 LEU A CA 1
ATOM 1422 C C . LEU A 1 176 ? 19.969 19.844 -6.355 1 84.38 176 LEU A C 1
ATOM 1424 O O . LEU A 1 176 ? 19.922 18.609 -6.332 1 84.38 176 LEU A O 1
ATOM 1428 N N . THR A 1 177 ? 19.094 20.578 -6.805 1 80 177 THR A N 1
ATOM 1429 C CA . THR A 1 177 ? 17.859 20.031 -7.367 1 80 177 THR A CA 1
ATOM 1430 C C . THR A 1 177 ? 18.156 19.188 -8.602 1 80 177 THR A C 1
ATOM 1432 O O . THR A 1 177 ? 17.344 18.328 -8.977 1 80 177 THR A O 1
ATOM 1435 N N . LEU A 1 178 ? 19.344 19.438 -9.195 1 86.88 178 LEU A N 1
ATOM 1436 C CA . LEU A 1 178 ? 19.719 18.656 -10.375 1 86.88 178 LEU A CA 1
ATOM 1437 C C . LEU A 1 178 ? 19.859 17.188 -10.039 1 86.88 178 LEU A C 1
ATOM 1439 O O . LEU A 1 178 ? 19.703 16.328 -10.906 1 86.88 178 LEU A O 1
ATOM 1443 N N . LEU A 1 179 ? 20.156 16.906 -8.789 1 90.25 179 LEU A N 1
ATOM 1444 C CA . LEU A 1 179 ? 20.297 15.516 -8.344 1 90.25 179 LEU A CA 1
ATOM 1445 C C . LEU A 1 179 ? 19.016 14.727 -8.586 1 90.25 179 LEU A C 1
ATOM 1447 O O . LEU A 1 179 ? 19.062 13.516 -8.828 1 90.25 179 LEU A O 1
ATOM 1451 N N . ARG A 1 180 ? 17.891 15.414 -8.586 1 90.94 180 ARG A N 1
ATOM 1452 C CA . ARG A 1 180 ? 16.609 14.758 -8.836 1 90.94 180 ARG A CA 1
ATOM 1453 C C . ARG A 1 180 ? 16.562 14.141 -10.227 1 90.94 180 ARG A C 1
ATOM 1455 O O . ARG A 1 180 ? 16.016 13.055 -10.414 1 90.94 180 ARG A O 1
ATOM 1462 N N . TYR A 1 181 ? 17.219 14.812 -11.172 1 92.62 181 TYR A N 1
ATOM 1463 C CA . TYR A 1 181 ? 17.203 14.367 -12.555 1 92.62 181 TYR A CA 1
ATOM 1464 C C . TYR A 1 181 ? 18.156 13.195 -12.766 1 92.62 181 TYR A C 1
ATOM 1466 O O . TYR A 1 181 ? 18.094 12.5 -13.773 1 92.62 181 TYR A O 1
ATOM 1474 N N . ILE A 1 182 ? 18.969 12.961 -11.82 1 94.44 182 ILE A N 1
ATOM 1475 C CA . ILE A 1 182 ? 19.891 11.836 -11.883 1 94.44 182 ILE A CA 1
ATOM 1476 C C . ILE A 1 182 ? 19.297 10.625 -11.18 1 94.44 182 ILE A C 1
ATOM 1478 O O . ILE A 1 182 ? 19.266 9.523 -11.734 1 94.44 182 ILE A O 1
ATOM 1482 N N . VAL A 1 183 ? 18.734 10.859 -10.008 1 97 183 VAL A N 1
ATOM 1483 C CA . VAL A 1 183 ? 18.312 9.742 -9.18 1 97 183 VAL A CA 1
ATOM 1484 C C . VAL A 1 183 ? 16.969 9.195 -9.688 1 97 183 VAL A C 1
ATOM 1486 O O . VAL A 1 183 ? 16.672 8.016 -9.523 1 97 183 VAL A O 1
ATOM 1489 N N . THR A 1 184 ? 16.141 10.07 -10.344 1 97.38 184 THR A N 1
ATOM 1490 C CA . THR A 1 184 ? 14.836 9.633 -10.82 1 97.38 184 THR A CA 1
ATOM 1491 C C . THR A 1 184 ? 14.977 8.547 -11.883 1 97.38 184 THR A C 1
ATOM 1493 O O . THR A 1 184 ? 14.422 7.453 -11.734 1 97.38 184 THR A O 1
ATOM 1496 N N . PRO A 1 185 ? 15.789 8.797 -12.938 1 97.56 185 PRO A N 1
ATOM 1497 C CA . PRO A 1 185 ? 15.945 7.711 -13.914 1 97.56 185 PRO A CA 1
ATOM 1498 C C . PRO A 1 185 ? 16.625 6.48 -13.312 1 97.56 185 PRO A C 1
ATOM 1500 O O . PRO A 1 185 ? 16.312 5.352 -13.695 1 97.56 185 PRO A O 1
ATOM 1503 N N . ILE A 1 186 ? 17.547 6.648 -12.406 1 97.62 186 ILE A N 1
ATOM 1504 C CA . ILE A 1 186 ? 18.219 5.523 -11.766 1 97.62 186 ILE A CA 1
ATOM 1505 C C . ILE A 1 186 ? 17.188 4.656 -11.047 1 97.62 186 ILE A C 1
ATOM 1507 O O . ILE A 1 186 ? 17.203 3.428 -11.172 1 97.62 186 ILE A O 1
ATOM 1511 N N . THR A 1 187 ? 16.297 5.285 -10.328 1 98.19 187 THR A N 1
ATOM 1512 C CA . THR A 1 187 ? 15.305 4.582 -9.531 1 98.19 187 THR A CA 1
ATOM 1513 C C . THR A 1 187 ? 14.336 3.814 -10.43 1 98.19 187 THR A C 1
ATOM 1515 O O . THR A 1 187 ? 14.141 2.609 -10.258 1 98.19 187 THR A O 1
ATOM 1518 N N . PHE A 1 188 ? 13.797 4.449 -11.461 1 98.19 188 PHE A N 1
ATOM 1519 C CA . PHE A 1 188 ? 12.75 3.824 -12.258 1 98.19 188 PHE A CA 1
ATOM 1520 C C . PHE A 1 188 ? 13.352 2.877 -13.289 1 98.19 188 PHE A C 1
ATOM 1522 O O . PHE A 1 188 ? 12.75 1.855 -13.625 1 98.19 188 PHE A O 1
ATOM 1529 N N . CYS A 1 189 ? 14.555 3.141 -13.789 1 97.88 189 CYS A N 1
ATOM 1530 C CA . CYS A 1 189 ? 15.266 2.172 -14.625 1 97.88 189 CYS A CA 1
ATOM 1531 C C . CYS A 1 189 ? 15.641 0.934 -13.812 1 97.88 189 CYS A C 1
ATOM 1533 O O . CYS A 1 189 ? 15.57 -0.187 -14.32 1 97.88 189 CYS A O 1
ATOM 1535 N N . GLY A 1 190 ? 16.078 1.19 -12.555 1 97.25 190 GLY A N 1
ATOM 1536 C CA . GLY A 1 190 ? 16.344 0.056 -11.688 1 97.25 190 GLY A CA 1
ATOM 1537 C C . GLY A 1 190 ? 15.141 -0.833 -11.477 1 97.25 190 GLY A C 1
ATOM 1538 O O . GLY A 1 190 ? 15.234 -2.059 -11.57 1 97.25 190 GLY A O 1
ATOM 1539 N N . MET A 1 191 ? 13.977 -0.233 -11.227 1 97.31 191 MET A N 1
ATOM 1540 C CA . MET A 1 191 ? 12.734 -0.98 -11.047 1 97.31 191 MET A CA 1
ATOM 1541 C C . MET A 1 191 ? 12.359 -1.723 -12.32 1 97.31 191 MET A C 1
ATOM 1543 O O . MET A 1 191 ? 11.953 -2.887 -12.273 1 97.31 191 MET A O 1
ATOM 1547 N N . GLY A 1 192 ? 12.5 -1.006 -13.453 1 97.38 192 GLY A N 1
ATOM 1548 C CA . GLY A 1 192 ? 12.242 -1.646 -14.734 1 97.38 192 GLY A CA 1
ATOM 1549 C C . GLY A 1 192 ? 13.141 -2.84 -15 1 97.38 192 GLY A C 1
ATOM 1550 O O . GLY A 1 192 ? 12.68 -3.865 -15.508 1 97.38 192 GLY A O 1
ATOM 1551 N N . ALA A 1 193 ? 14.391 -2.721 -14.641 1 96.56 193 ALA A N 1
ATOM 1552 C CA . ALA A 1 193 ? 15.352 -3.799 -14.844 1 96.56 193 ALA A CA 1
ATOM 1553 C C . ALA A 1 193 ? 14.984 -5.027 -14.016 1 96.56 193 ALA A C 1
ATOM 1555 O O . ALA A 1 193 ? 15.188 -6.164 -14.453 1 96.56 193 ALA A O 1
ATOM 1556 N N . LEU A 1 194 ? 14.445 -4.832 -12.828 1 93.44 194 LEU A N 1
ATOM 1557 C CA . LEU A 1 194 ? 14.047 -5.941 -11.969 1 93.44 194 LEU A CA 1
ATOM 1558 C C . LEU A 1 194 ? 12.93 -6.754 -12.609 1 93.44 194 LEU A C 1
ATOM 1560 O O . LEU A 1 194 ? 12.922 -7.984 -12.531 1 93.44 194 LEU A O 1
ATOM 1564 N N . VAL A 1 195 ? 12 -6.051 -13.297 1 95.25 195 VAL A N 1
ATOM 1565 C CA . VAL A 1 195 ? 10.867 -6.723 -13.922 1 95.25 195 VAL A CA 1
ATOM 1566 C C . VAL A 1 195 ? 11.305 -7.379 -15.227 1 95.25 195 VAL A C 1
ATOM 1568 O O . VAL A 1 195 ? 11.008 -8.547 -15.477 1 95.25 195 VAL A O 1
ATOM 1571 N N . VAL A 1 196 ? 12.094 -6.676 -16.031 1 95.75 196 VAL A N 1
ATOM 1572 C CA . VAL A 1 196 ? 12.516 -7.16 -17.344 1 95.75 196 VAL A CA 1
ATOM 1573 C C . VAL A 1 196 ? 13.438 -8.367 -17.172 1 95.75 196 VAL A C 1
ATOM 1575 O O . VAL A 1 196 ? 13.453 -9.258 -18.016 1 95.75 196 VAL A O 1
ATOM 1578 N N . SER A 1 197 ? 14.188 -8.461 -16.109 1 91.31 197 SER A N 1
ATOM 1579 C CA . SER A 1 197 ? 15.078 -9.586 -15.852 1 91.31 197 SER A CA 1
ATOM 1580 C C . SER A 1 197 ? 14.297 -10.836 -15.461 1 91.31 197 SER A C 1
ATOM 1582 O O . SER A 1 197 ? 14.828 -11.953 -15.531 1 91.31 197 SER A O 1
ATOM 1584 N N . GLY A 1 198 ? 13.078 -10.617 -15.055 1 90.38 198 GLY A N 1
ATOM 1585 C CA . GLY A 1 198 ? 12.297 -11.727 -14.531 1 90.38 198 GLY A CA 1
ATOM 1586 C C . GLY A 1 198 ? 12.547 -11.992 -13.062 1 90.38 198 GLY A C 1
ATOM 1587 O O . GLY A 1 198 ? 12.102 -13.016 -12.523 1 90.38 198 GLY A O 1
ATOM 1588 N N . GLY A 1 199 ? 13.242 -11.125 -12.438 1 87.75 199 GLY A N 1
ATOM 1589 C CA . GLY A 1 199 ? 13.531 -11.305 -11.023 1 87.75 199 GLY A CA 1
ATOM 1590 C C . GLY A 1 199 ? 12.336 -11.047 -10.133 1 87.75 199 GLY A C 1
ATOM 1591 O O . GLY A 1 199 ? 12.258 -11.578 -9.023 1 87.75 199 GLY A O 1
ATOM 1592 N N . HIS A 1 200 ? 11.453 -10.211 -10.57 1 92.44 200 HIS A N 1
ATOM 1593 C CA . HIS A 1 200 ? 10.227 -9.891 -9.852 1 92.44 200 HIS A CA 1
ATOM 1594 C C . HIS A 1 200 ? 9.047 -9.75 -10.805 1 92.44 200 HIS A C 1
ATOM 1596 O O . HIS A 1 200 ? 9.227 -9.359 -11.961 1 92.44 200 HIS A O 1
ATOM 1602 N N . TYR A 1 201 ? 7.891 -10.125 -10.312 1 94.44 201 TYR A N 1
ATOM 1603 C CA . TYR A 1 201 ? 6.672 -9.82 -11.055 1 94.44 201 TYR A CA 1
ATOM 1604 C C . TYR A 1 201 ? 6.406 -8.32 -11.07 1 94.44 201 TYR A C 1
ATOM 1606 O O . TYR A 1 201 ? 6.82 -7.602 -10.156 1 94.44 201 TYR A O 1
ATOM 1614 N N . SER A 1 202 ? 5.719 -7.871 -12.055 1 95.62 202 SER A N 1
ATOM 1615 C CA . SER A 1 202 ? 5.348 -6.461 -12.148 1 95.62 202 SER A CA 1
ATOM 1616 C C . SER A 1 202 ? 4.562 -6.02 -10.914 1 95.62 202 SER A C 1
ATOM 1618 O O . SER A 1 202 ? 4.785 -4.922 -10.398 1 95.62 202 SER A O 1
ATOM 1620 N N . MET A 1 203 ? 3.688 -6.867 -10.406 1 94.94 203 MET A N 1
ATOM 1621 C CA . MET A 1 203 ? 2.861 -6.496 -9.258 1 94.94 203 MET A CA 1
ATOM 1622 C C . MET A 1 203 ? 3.719 -6.293 -8.016 1 94.94 203 MET A C 1
ATOM 1624 O O . MET A 1 203 ? 3.408 -5.449 -7.176 1 94.94 203 MET A O 1
ATOM 1628 N N . ASP A 1 204 ? 4.824 -7.055 -7.879 1 95.19 204 ASP A N 1
ATOM 1629 C CA . ASP A 1 204 ? 5.723 -6.926 -6.738 1 95.19 204 ASP A CA 1
ATOM 1630 C C . ASP A 1 204 ? 6.328 -5.523 -6.668 1 95.19 204 ASP A C 1
ATOM 1632 O O . ASP A 1 204 ? 6.391 -4.922 -5.594 1 95.19 204 ASP A O 1
ATOM 1636 N N . VAL A 1 205 ? 6.711 -5.148 -7.82 1 96.44 205 VAL A N 1
ATOM 1637 C CA . VAL A 1 205 ? 7.387 -3.857 -7.922 1 96.44 205 VAL A CA 1
ATOM 1638 C C . VAL A 1 205 ? 6.387 -2.729 -7.703 1 96.44 205 VAL A C 1
ATOM 1640 O O . VAL A 1 205 ? 6.66 -1.778 -6.969 1 96.44 205 VAL A O 1
ATOM 1643 N N . LEU A 1 206 ? 5.219 -2.838 -8.242 1 96.5 206 LEU A N 1
ATOM 1644 C CA . LEU A 1 206 ? 4.195 -1.805 -8.117 1 96.5 206 LEU A CA 1
ATOM 1645 C C . LEU A 1 206 ? 3.738 -1.661 -6.672 1 96.5 206 LEU A C 1
ATOM 1647 O O . LEU A 1 206 ? 3.686 -0.549 -6.141 1 96.5 206 LEU A O 1
ATOM 1651 N N . ILE A 1 207 ? 3.43 -2.727 -6.039 1 96.81 207 ILE A N 1
ATOM 1652 C CA . ILE A 1 207 ? 2.936 -2.697 -4.668 1 96.81 207 ILE A CA 1
ATOM 1653 C C . ILE A 1 207 ? 4.027 -2.166 -3.74 1 96.81 207 ILE A C 1
ATOM 1655 O O . ILE A 1 207 ? 3.75 -1.357 -2.85 1 96.81 207 ILE A O 1
ATOM 1659 N N . ALA A 1 208 ? 5.277 -2.627 -3.984 1 97.5 208 ALA A N 1
ATOM 1660 C CA . ALA A 1 208 ? 6.391 -2.145 -3.172 1 97.5 208 ALA A CA 1
ATOM 1661 C C . ALA A 1 208 ? 6.535 -0.629 -3.283 1 97.5 208 ALA A C 1
ATOM 1663 O O . ALA A 1 208 ? 6.703 0.06 -2.273 1 97.5 208 ALA A O 1
ATOM 1664 N N . TYR A 1 209 ? 6.457 -0.158 -4.5 1 98.06 209 TYR A N 1
ATOM 1665 C CA . TYR A 1 209 ? 6.602 1.277 -4.711 1 98.06 209 TYR A CA 1
ATOM 1666 C C . TYR A 1 209 ? 5.457 2.043 -4.055 1 98.06 209 TYR A C 1
ATOM 1668 O O . TYR A 1 209 ? 5.68 3.055 -3.389 1 98.06 209 TYR A O 1
ATOM 1676 N N . TRP A 1 210 ? 4.219 1.554 -4.242 1 97.62 210 TRP A N 1
ATOM 1677 C CA . TRP A 1 210 ? 3.045 2.258 -3.734 1 97.62 210 TRP A CA 1
ATOM 1678 C C . TRP A 1 210 ? 3.031 2.264 -2.209 1 97.62 210 TRP A C 1
ATOM 1680 O O . TRP A 1 210 ? 2.768 3.297 -1.588 1 97.62 210 TRP A O 1
ATOM 1690 N N . LEU A 1 211 ? 3.334 1.194 -1.562 1 97.62 211 LEU A N 1
ATOM 1691 C CA . LEU A 1 211 ? 3.357 1.137 -0.105 1 97.62 211 LEU A CA 1
ATOM 1692 C C . LEU A 1 211 ? 4.5 1.98 0.453 1 97.62 211 LEU A C 1
ATOM 1694 O O . LEU A 1 211 ? 4.316 2.715 1.427 1 97.62 211 LEU A O 1
ATOM 1698 N N . SER A 1 212 ? 5.664 1.921 -0.239 1 98.25 212 SER A N 1
ATOM 1699 C CA . SER A 1 212 ? 6.809 2.693 0.228 1 98.25 212 SER A CA 1
ATOM 1700 C C . SER A 1 212 ? 6.539 4.191 0.144 1 98.25 212 SER A C 1
ATOM 1702 O O . SER A 1 212 ? 6.895 4.945 1.052 1 98.25 212 SER A O 1
ATOM 1704 N N . SER A 1 213 ? 5.91 4.605 -0.941 1 98.25 213 SER A N 1
ATOM 1705 C CA . SER A 1 213 ? 5.609 6.023 -1.104 1 98.25 213 SER A CA 1
ATOM 1706 C C . SER A 1 213 ? 4.629 6.508 -0.041 1 98.25 213 SER A C 1
ATOM 1708 O O . SER A 1 213 ? 4.832 7.559 0.57 1 98.25 213 SER A O 1
ATOM 1710 N N . HIS A 1 214 ? 3.619 5.707 0.247 1 98.56 214 HIS A N 1
ATOM 1711 C CA . HIS A 1 214 ? 2.611 6.102 1.225 1 98.56 214 HIS A CA 1
ATOM 1712 C C . HIS A 1 214 ? 3.195 6.129 2.635 1 98.56 214 HIS A C 1
ATOM 1714 O O . HIS A 1 214 ? 2.896 7.039 3.414 1 98.56 214 HIS A O 1
ATOM 1720 N N . VAL A 1 215 ? 4 5.148 2.947 1 98.56 215 VAL A N 1
ATOM 1721 C CA . VAL A 1 215 ? 4.586 5.086 4.281 1 98.56 215 VAL A CA 1
ATOM 1722 C C . VAL A 1 215 ? 5.582 6.227 4.461 1 98.56 215 VAL A C 1
ATOM 1724 O O . VAL A 1 215 ? 5.562 6.926 5.48 1 98.56 215 VAL A O 1
ATOM 1727 N N . PHE A 1 216 ? 6.434 6.461 3.451 1 98.75 216 PHE A N 1
ATOM 1728 C CA . PHE A 1 216 ? 7.465 7.484 3.551 1 98.75 216 PHE A CA 1
ATOM 1729 C C . PHE A 1 216 ? 6.844 8.867 3.695 1 98.75 216 PHE A C 1
ATOM 1731 O O . PHE A 1 216 ? 7.156 9.602 4.637 1 98.75 216 PHE A O 1
ATOM 1738 N N . TRP A 1 217 ? 5.984 9.234 2.781 1 98.69 217 TRP A N 1
ATOM 1739 C CA . TRP A 1 217 ? 5.418 10.578 2.775 1 98.69 217 TRP A CA 1
ATOM 1740 C C . TRP A 1 217 ? 4.422 10.758 3.912 1 98.69 217 TRP A C 1
ATOM 1742 O O . TRP A 1 217 ? 4.293 11.844 4.473 1 98.69 217 TRP A O 1
ATOM 1752 N N . GLY A 1 218 ? 3.658 9.648 4.246 1 98.31 218 GLY A N 1
ATOM 1753 C CA . GLY A 1 218 ? 2.805 9.711 5.422 1 98.31 218 GLY A CA 1
ATOM 1754 C C . GLY A 1 218 ? 3.578 9.93 6.707 1 98.31 218 GLY A C 1
ATOM 1755 O O . GLY A 1 218 ? 3.164 10.719 7.559 1 98.31 218 GLY A O 1
ATOM 1756 N N . TYR A 1 219 ? 4.707 9.234 6.812 1 98.31 219 TYR A N 1
ATOM 1757 C CA . TYR A 1 219 ? 5.59 9.359 7.969 1 98.31 219 TYR A CA 1
ATOM 1758 C C . TYR A 1 219 ? 6.043 10.805 8.156 1 98.31 219 TYR A C 1
ATOM 1760 O O . TYR A 1 219 ? 5.906 11.367 9.234 1 98.31 219 TYR A O 1
ATOM 1768 N N . HIS A 1 220 ? 6.512 11.43 7.133 1 98.19 220 HIS A N 1
ATOM 1769 C CA . HIS A 1 220 ? 7.035 12.789 7.211 1 98.19 220 HIS A CA 1
ATOM 1770 C C . HIS A 1 220 ? 5.914 13.797 7.406 1 98.19 220 HIS A C 1
ATOM 1772 O O . HIS A 1 220 ? 6.098 14.812 8.078 1 98.19 220 HIS A O 1
ATOM 1778 N N . GLN A 1 221 ? 4.746 13.477 6.855 1 97.62 221 GLN A N 1
ATOM 1779 C CA . GLN A 1 221 ? 3.602 14.367 7.012 1 97.62 221 GLN A CA 1
ATOM 1780 C C . GLN A 1 221 ? 3.215 14.516 8.484 1 97.62 221 GLN A C 1
ATOM 1782 O O . GLN A 1 221 ? 2.992 15.625 8.961 1 97.62 221 GLN A O 1
ATOM 1787 N N . ILE A 1 222 ? 3.123 13.414 9.18 1 97.12 222 ILE A N 1
ATOM 1788 C CA . ILE A 1 222 ? 2.57 13.438 10.531 1 97.12 222 ILE A CA 1
ATOM 1789 C C . ILE A 1 222 ? 3.65 13.867 11.523 1 97.12 222 ILE A C 1
ATOM 1791 O O . ILE A 1 222 ? 3.373 14.602 12.477 1 97.12 222 ILE A O 1
ATOM 1795 N N . PHE A 1 223 ? 4.895 13.531 11.297 1 96.94 223 PHE A N 1
ATOM 1796 C CA . PHE A 1 223 ? 5.902 13.758 12.328 1 96.94 223 PHE A CA 1
ATOM 1797 C C . PHE A 1 223 ? 6.562 15.117 12.141 1 96.94 223 PHE A C 1
ATOM 1799 O O . PHE A 1 223 ? 7.387 15.523 12.961 1 96.94 223 PHE A O 1
ATOM 1806 N N . GLU A 1 224 ? 6.211 15.828 11.078 1 96.19 224 GLU A N 1
ATOM 1807 C CA . GLU A 1 224 ? 6.625 17.219 10.953 1 96.19 224 GLU A CA 1
ATOM 1808 C C . GLU A 1 224 ? 5.648 18.156 11.664 1 96.19 224 GLU A C 1
ATOM 1810 O O . GLU A 1 224 ? 5.93 19.344 11.836 1 96.19 224 GLU A O 1
ATOM 1815 N N . LEU A 1 225 ? 4.512 17.578 12.102 1 95.44 225 LEU A N 1
ATOM 1816 C CA . LEU A 1 225 ? 3.555 18.359 12.883 1 95.44 225 LEU A CA 1
ATOM 1817 C C . LEU A 1 225 ? 4.047 18.562 14.305 1 95.44 225 LEU A C 1
ATOM 1819 O O . LEU A 1 225 ? 4.875 17.781 14.797 1 95.44 225 LEU A O 1
ATOM 1823 N N . PRO A 1 226 ? 3.568 19.641 14.969 1 95.25 226 PRO A N 1
ATOM 1824 C CA . PRO A 1 226 ? 3.893 19.797 16.391 1 95.25 226 PRO A CA 1
ATOM 1825 C C . PRO A 1 226 ? 3.461 18.594 17.219 1 95.25 226 PRO A C 1
ATOM 1827 O O . PRO A 1 226 ? 2.428 17.984 16.938 1 95.25 226 PRO A O 1
ATOM 1830 N N . LEU A 1 227 ? 4.227 18.312 18.203 1 94.25 227 LEU A N 1
ATOM 1831 C CA . LEU A 1 227 ? 4.062 17.125 19.047 1 94.25 227 LEU A CA 1
ATOM 1832 C C . LEU A 1 227 ? 2.635 17.016 19.562 1 94.25 227 LEU A C 1
ATOM 1834 O O . LEU A 1 227 ? 2.033 15.945 19.531 1 94.25 227 LEU A O 1
ATOM 1838 N N . HIS A 1 228 ? 2.004 18.125 19.953 1 93.69 228 HIS A N 1
ATOM 1839 C CA . HIS A 1 228 ? 0.704 18.109 20.609 1 93.69 228 HIS A CA 1
ATOM 1840 C C . HIS A 1 228 ? -0.414 17.797 19.625 1 93.69 228 HIS A C 1
ATOM 1842 O O . HIS A 1 228 ? -1.525 17.453 20.016 1 93.69 228 HIS A O 1
ATOM 1848 N N . LEU A 1 229 ? -0.114 17.828 18.297 1 94.5 229 LEU A N 1
ATOM 1849 C CA . LEU A 1 229 ? -1.141 17.625 17.281 1 94.5 229 LEU A CA 1
ATOM 1850 C C . LEU A 1 229 ? -1.058 16.219 16.703 1 94.5 229 LEU A C 1
ATOM 1852 O O . LEU A 1 229 ? -2.004 15.75 16.062 1 94.5 229 LEU A O 1
ATOM 1856 N N . ARG A 1 230 ? 0.009 15.5 16.906 1 95.38 230 ARG A N 1
ATOM 1857 C CA . ARG A 1 230 ? 0.318 14.266 16.188 1 95.38 230 ARG A CA 1
ATOM 1858 C C . ARG A 1 230 ? -0.693 13.172 16.531 1 95.38 230 ARG A C 1
ATOM 1860 O O . ARG A 1 230 ? -1.204 12.5 15.633 1 95.38 230 ARG A O 1
ATOM 1867 N N . LYS A 1 231 ? -1.077 13.016 17.734 1 94.06 231 LYS A N 1
ATOM 1868 C CA . LYS A 1 231 ? -1.894 11.891 18.188 1 94.06 231 LYS A CA 1
ATOM 1869 C C . LYS A 1 231 ? -3.338 12.039 17.703 1 94.06 231 LYS A C 1
ATOM 1871 O O . LYS A 1 231 ? -4.066 11.047 17.609 1 94.06 231 LYS A O 1
ATOM 1876 N N . ASN A 1 232 ? -3.814 13.195 17.375 1 92.75 232 ASN A N 1
ATOM 1877 C CA . ASN A 1 232 ? -5.199 13.43 16.984 1 92.75 232 ASN A CA 1
ATOM 1878 C C . ASN A 1 232 ? -5.336 13.562 15.469 1 92.75 232 ASN A C 1
ATOM 1880 O O . ASN A 1 232 ? -6.383 13.977 14.969 1 92.75 232 ASN A O 1
ATOM 1884 N N . GLN A 1 233 ? -4.281 13.211 14.766 1 95.06 233 GLN A N 1
ATOM 1885 C CA . GLN A 1 233 ? -4.309 13.312 13.305 1 95.06 233 GLN A CA 1
ATOM 1886 C C . GLN A 1 233 ? -4.879 12.047 12.68 1 95.06 233 GLN A C 1
ATOM 1888 O O . GLN A 1 233 ? -4.91 10.992 13.312 1 95.06 233 GLN A O 1
ATOM 1893 N N . ASN A 1 234 ? -5.352 12.141 11.445 1 96.75 234 ASN A N 1
ATOM 1894 C CA . ASN A 1 234 ? -5.867 11 10.688 1 96.75 234 ASN A CA 1
ATOM 1895 C C . ASN A 1 234 ? -4.816 9.906 10.547 1 96.75 234 ASN A C 1
ATOM 1897 O O . ASN A 1 234 ? -5.113 8.727 10.75 1 96.75 234 ASN A O 1
ATOM 1901 N N . LEU A 1 235 ? -3.602 10.312 10.312 1 97.38 235 LEU A N 1
ATOM 1902 C CA . LEU A 1 235 ? -2.535 9.352 10.047 1 97.38 235 LEU A CA 1
ATOM 1903 C C . LEU A 1 235 ? -2.123 8.625 11.32 1 97.38 235 LEU A C 1
ATOM 1905 O O . LEU A 1 235 ? -1.434 7.605 11.266 1 97.38 235 LEU A O 1
ATOM 1909 N N . SER A 1 236 ? -2.506 9.172 12.516 1 97 236 SER A N 1
ATOM 1910 C CA . SER A 1 236 ? -2.186 8.5 13.773 1 97 236 SER A CA 1
ATOM 1911 C C . SER A 1 236 ? -2.943 7.188 13.914 1 97 236 SER A C 1
ATOM 1913 O O . SER A 1 236 ? -2.627 6.367 14.781 1 97 236 SER A O 1
ATOM 1915 N N . ARG A 1 237 ? -3.918 6.922 13.008 1 95.62 237 ARG A N 1
ATOM 1916 C CA . ARG A 1 237 ? -4.734 5.715 13.047 1 95.62 237 ARG A CA 1
ATOM 1917 C C . ARG A 1 237 ? -4.051 4.562 12.32 1 95.62 237 ARG A C 1
ATOM 1919 O O . ARG A 1 237 ? -4.508 3.422 12.375 1 95.62 237 ARG A O 1
ATOM 1926 N N . LEU A 1 238 ? -2.959 4.887 11.641 1 97 238 LEU A N 1
ATOM 1927 C CA . LEU A 1 238 ? -2.199 3.84 10.969 1 97 238 LEU A CA 1
ATOM 1928 C C . LEU A 1 238 ? -1.408 3.012 11.977 1 97 238 LEU A C 1
ATOM 1930 O O . LEU A 1 238 ? -0.933 3.541 12.984 1 97 238 LEU A O 1
ATOM 1934 N N . TRP A 1 239 ? -1.228 1.812 11.648 1 93.12 239 TRP A N 1
ATOM 1935 C CA . TRP A 1 239 ? -0.673 0.851 12.594 1 93.12 239 TRP A CA 1
ATOM 1936 C C . TRP A 1 239 ? 0.769 1.202 12.945 1 93.12 239 TRP A C 1
ATOM 1938 O O . TRP A 1 239 ? 1.235 0.907 14.055 1 93.12 239 TRP A O 1
ATOM 1948 N N . TRP A 1 240 ? 1.528 1.771 12.062 1 95.94 240 TRP A N 1
ATOM 1949 C CA . TRP A 1 240 ? 2.947 2.006 12.312 1 95.94 240 TRP A CA 1
ATOM 1950 C C . TRP A 1 240 ? 3.154 3.291 13.109 1 95.94 240 TRP A C 1
ATOM 1952 O O . TRP A 1 240 ? 4.27 3.58 13.555 1 95.94 240 TRP A O 1
ATOM 1962 N N . PHE A 1 241 ? 2.088 4.141 13.336 1 97.19 241 PHE A N 1
ATOM 1963 C CA . PHE A 1 241 ? 2.217 5.422 14.023 1 97.19 241 PHE A CA 1
ATOM 1964 C C . PHE A 1 241 ? 2.783 5.23 15.422 1 97.19 241 PHE A C 1
ATOM 1966 O O . PHE A 1 241 ? 3.752 5.895 15.805 1 97.19 241 PHE A O 1
ATOM 1973 N N . ASN A 1 242 ? 2.166 4.266 16.109 1 93.12 242 ASN A N 1
ATOM 1974 C CA . ASN A 1 242 ? 2.582 4.051 17.484 1 93.12 242 ASN A CA 1
ATOM 1975 C C . ASN A 1 242 ? 4.004 3.502 17.562 1 93.12 242 ASN A C 1
ATOM 1977 O O . ASN A 1 242 ? 4.73 3.789 18.516 1 93.12 242 ASN A O 1
ATOM 1981 N N . LEU A 1 243 ? 4.398 2.791 16.578 1 92.12 243 LEU A N 1
ATOM 1982 C CA . LEU A 1 243 ? 5.746 2.24 16.516 1 92.12 243 LEU A CA 1
ATOM 1983 C C . LEU A 1 243 ? 6.777 3.348 16.312 1 92.12 243 LEU A C 1
ATOM 1985 O O . LEU A 1 243 ? 7.871 3.293 16.875 1 92.12 243 LEU A O 1
ATOM 1989 N N . ALA A 1 244 ? 6.414 4.371 15.625 1 96.25 244 ALA A N 1
ATOM 1990 C CA . ALA A 1 244 ? 7.363 5.402 15.219 1 96.25 244 ALA A CA 1
ATOM 1991 C C . ALA A 1 244 ? 7.309 6.602 16.156 1 96.25 244 ALA A C 1
ATOM 1993 O O . ALA A 1 244 ? 8.234 7.414 16.203 1 96.25 244 ALA A O 1
ATOM 1994 N N . TYR A 1 245 ? 6.242 6.703 16.953 1 96.62 245 TYR A N 1
ATOM 1995 C CA . TYR A 1 245 ? 5.957 7.902 17.734 1 96.62 245 TYR A CA 1
ATOM 1996 C C . TYR A 1 245 ? 7.09 8.203 18.719 1 96.62 245 TYR A C 1
ATOM 1998 O O . TYR A 1 245 ? 7.59 9.328 18.766 1 96.62 245 TYR A O 1
ATOM 2006 N N . TRP A 1 246 ? 7.535 7.191 19.406 1 95.56 246 TRP A N 1
ATOM 2007 C CA . TRP A 1 246 ? 8.562 7.363 20.422 1 95.56 246 TRP A CA 1
ATOM 2008 C C . TRP A 1 246 ? 9.859 7.875 19.812 1 95.56 246 TRP A C 1
ATOM 2010 O O . TRP A 1 246 ? 10.562 8.695 20.406 1 95.56 246 TRP A O 1
ATOM 2020 N N . PHE A 1 247 ? 10.211 7.516 18.641 1 96.75 247 PHE A N 1
ATOM 2021 C CA . PHE A 1 247 ? 11.461 7.887 17.984 1 96.75 247 PHE A CA 1
ATOM 2022 C C . PHE A 1 247 ? 11.453 9.359 17.594 1 96.75 247 PHE A C 1
ATOM 2024 O O . PHE A 1 247 ? 12.508 9.969 17.422 1 96.75 247 PHE A O 1
ATOM 2031 N N . GLU A 1 248 ? 10.25 9.938 17.484 1 96.31 248 GLU A N 1
ATOM 2032 C CA . GLU A 1 248 ? 10.125 11.289 16.938 1 96.31 248 GLU A CA 1
ATOM 2033 C C . GLU A 1 248 ? 9.742 12.281 18.031 1 96.31 248 GLU A C 1
ATOM 2035 O O . GLU A 1 248 ? 9.547 13.469 17.75 1 96.31 248 GLU A O 1
ATOM 2040 N N . THR A 1 249 ? 9.648 11.922 19.25 1 94.12 249 THR A N 1
ATOM 2041 C CA . THR A 1 249 ? 9.133 12.75 20.344 1 94.12 249 THR A CA 1
ATOM 2042 C C . THR A 1 249 ? 10.031 13.953 20.578 1 94.12 249 THR A C 1
ATOM 2044 O O . THR A 1 249 ? 9.555 15.031 20.953 1 94.12 249 THR A O 1
ATOM 2047 N N . ASN A 1 250 ? 11.344 13.812 20.328 1 92.56 250 ASN A N 1
ATOM 2048 C CA . ASN A 1 250 ? 12.281 14.883 20.656 1 92.56 250 ASN A CA 1
ATOM 2049 C C . ASN A 1 250 ? 12.664 15.672 19.406 1 92.56 250 ASN A C 1
ATOM 2051 O O . ASN A 1 250 ? 13.539 16.547 19.453 1 92.56 250 ASN A O 1
ATOM 2055 N N . VAL A 1 251 ? 12.102 15.359 18.312 1 93.44 251 VAL A N 1
ATOM 2056 C CA . VAL A 1 251 ? 12.406 16.062 17.078 1 93.44 251 VAL A CA 1
ATOM 2057 C C . VAL A 1 251 ? 11.547 17.312 16.969 1 93.44 251 VAL A C 1
ATOM 2059 O O . VAL A 1 251 ? 10.328 17.266 17.156 1 93.44 251 VAL A O 1
ATOM 2062 N N . PRO A 1 252 ? 12.156 18.391 16.703 1 91.19 252 PRO A N 1
ATOM 2063 C CA . PRO A 1 252 ? 11.398 19.641 16.578 1 91.19 252 PRO A CA 1
ATOM 2064 C C . PRO A 1 252 ? 10.367 19.594 15.445 1 91.19 252 PRO A C 1
ATOM 2066 O O . PRO A 1 252 ? 10.531 18.844 14.484 1 91.19 252 PRO A O 1
ATOM 2069 N N . SER A 1 253 ? 9.312 20.391 15.617 1 93 253 SER A N 1
ATOM 2070 C CA . SER A 1 253 ? 8.258 20.453 14.617 1 93 253 SER A CA 1
ATOM 2071 C C . SER A 1 253 ? 8.742 21.109 13.336 1 93 253 SER A C 1
ATOM 2073 O O . SER A 1 253 ? 9.672 21.922 13.367 1 93 253 SER A O 1
ATOM 2075 N N . GLY A 1 254 ? 8.055 20.703 12.258 1 92.75 254 GLY A N 1
ATOM 2076 C CA . GLY A 1 254 ? 8.398 21.281 10.969 1 92.75 254 GLY A CA 1
ATOM 2077 C C . GLY A 1 254 ? 9.375 20.438 10.172 1 92.75 254 GLY A C 1
ATOM 2078 O O . GLY A 1 254 ? 9.969 19.5 10.703 1 92.75 254 GLY A O 1
ATOM 2079 N N . PRO A 1 255 ? 9.484 20.766 8.93 1 92.94 255 PRO A N 1
ATOM 2080 C CA . PRO A 1 255 ? 10.461 20.062 8.094 1 92.94 255 PRO A CA 1
ATOM 2081 C C . PRO A 1 255 ? 11.906 20.359 8.5 1 92.94 255 PRO A C 1
ATOM 2083 O O . PRO A 1 255 ? 12.219 21.5 8.883 1 92.94 255 PRO A O 1
ATOM 2086 N N . ILE A 1 256 ? 12.711 19.406 8.445 1 93.38 256 ILE A N 1
ATOM 2087 C CA . ILE A 1 256 ? 14.133 19.562 8.734 1 93.38 256 ILE A CA 1
ATOM 2088 C C . ILE A 1 256 ? 14.773 20.469 7.668 1 93.38 256 ILE A C 1
ATOM 2090 O O . ILE A 1 256 ? 14.555 20.25 6.473 1 93.38 256 ILE A O 1
ATOM 2094 N N . LYS A 1 257 ? 15.484 21.453 8.148 1 91.62 257 LYS A N 1
ATOM 2095 C CA . LYS A 1 257 ? 16.203 22.312 7.215 1 91.62 257 LYS A CA 1
ATOM 2096 C C . LYS A 1 257 ? 17.375 21.578 6.562 1 91.62 257 LYS A C 1
ATOM 2098 O O . LYS A 1 257 ? 18.188 20.984 7.254 1 91.62 257 LYS A O 1
ATOM 2103 N N . ASN A 1 258 ? 17.391 21.594 5.266 1 92.06 258 ASN A N 1
ATOM 2104 C CA . ASN A 1 258 ? 18.422 20.891 4.535 1 92.06 258 ASN A CA 1
ATOM 2105 C C . ASN A 1 258 ? 19.719 21.703 4.48 1 92.06 258 ASN A C 1
ATOM 2107 O O . ASN A 1 258 ? 19.922 22.484 3.557 1 92.06 258 ASN A O 1
ATOM 2111 N N . GLU A 1 259 ? 20.531 21.531 5.438 1 90.12 259 GLU A N 1
ATOM 2112 C CA . GLU A 1 259 ? 21.859 22.109 5.543 1 90.12 259 GLU A CA 1
ATOM 2113 C C . GLU A 1 259 ? 22.938 21.031 5.656 1 90.12 259 GLU A C 1
ATOM 2115 O O . GLU A 1 259 ? 22.734 20.016 6.348 1 90.12 259 GLU A O 1
ATOM 2120 N N . TRP A 1 260 ? 23.938 21.266 4.824 1 85.5 260 TRP A N 1
ATOM 2121 C CA . TRP A 1 260 ? 25.016 20.281 4.82 1 85.5 260 TRP A CA 1
ATOM 2122 C C . TRP A 1 260 ? 26.156 20.719 5.738 1 85.5 260 TRP A C 1
ATOM 2124 O O . TRP A 1 260 ? 26.391 21.906 5.934 1 85.5 260 TRP A O 1
ATOM 2134 N N . ASN A 1 261 ? 26.656 19.812 6.441 1 82.12 261 ASN A N 1
ATOM 2135 C CA . ASN A 1 261 ? 27.844 20.031 7.25 1 82.12 261 ASN A CA 1
ATOM 2136 C C . ASN A 1 261 ? 28.75 18.812 7.254 1 82.12 261 ASN A C 1
ATOM 2138 O O . ASN A 1 261 ? 28.266 17.672 7.172 1 82.12 261 ASN A O 1
ATOM 2142 N N . TRP A 1 262 ? 30.031 19.016 7.094 1 77.19 262 TRP A N 1
ATOM 2143 C CA . TRP A 1 262 ? 31.016 17.938 7.098 1 77.19 262 TRP A CA 1
ATOM 2144 C C . TRP A 1 262 ? 31 17.188 8.43 1 77.19 262 TRP A C 1
ATOM 2146 O O . TRP A 1 262 ? 31.156 17.797 9.492 1 77.19 262 TRP A O 1
ATOM 2156 N N . PRO A 1 263 ? 30.734 15.883 8.367 1 74.69 263 PRO A N 1
ATOM 2157 C CA . PRO A 1 263 ? 30.516 15.125 9.602 1 74.69 263 PRO A CA 1
ATOM 2158 C C . PRO A 1 263 ? 31.797 14.922 10.406 1 74.69 263 PRO A C 1
ATOM 2160 O O . PRO A 1 263 ? 31.75 14.586 11.586 1 74.69 263 PRO A O 1
ATOM 2163 N N . PHE A 1 264 ? 32.875 15.07 9.719 1 72.25 264 PHE A N 1
ATOM 2164 C CA . PHE A 1 264 ? 34.125 14.758 10.406 1 72.25 264 PHE A CA 1
ATOM 2165 C C . PHE A 1 264 ? 34.844 16.031 10.789 1 72.25 264 PHE A C 1
ATOM 2167 O O . PHE A 1 264 ? 34.531 17.109 10.289 1 72.25 264 PHE A O 1
ATOM 2174 N N . VAL A 1 265 ? 35.5 15.992 11.969 1 64.69 265 VAL A N 1
ATOM 2175 C CA . VAL A 1 265 ? 36.312 17.125 12.445 1 64.69 265 VAL A CA 1
ATOM 2176 C C . VAL A 1 265 ? 37.375 17.469 11.406 1 64.69 265 VAL A C 1
ATOM 2178 O O . VAL A 1 265 ? 37.625 18.656 11.156 1 64.69 265 VAL A O 1
ATOM 2181 N N . LYS A 1 266 ? 38.094 16.484 10.742 1 65.25 266 LYS A N 1
ATOM 2182 C CA . LYS A 1 266 ? 39.125 16.672 9.719 1 65.25 266 LYS A CA 1
ATOM 2183 C C . LYS A 1 266 ? 38.688 16.031 8.398 1 65.25 266 LYS A C 1
ATOM 2185 O O . LYS A 1 266 ? 37.781 15.211 8.367 1 65.25 266 LYS A O 1
ATOM 2190 N N . PRO A 1 267 ? 39.219 16.453 7.305 1 67.69 267 PRO A N 1
ATOM 2191 C CA . PRO A 1 267 ? 40.125 17.594 7.055 1 67.69 267 PRO A CA 1
ATOM 2192 C C . PRO A 1 267 ? 39.375 18.922 6.965 1 67.69 267 PRO A C 1
ATOM 2194 O O . PRO A 1 267 ? 38.219 18.953 6.559 1 67.69 267 PRO A O 1
ATOM 2197 N N . LEU A 1 268 ? 39.938 19.906 7.445 1 64.31 268 LEU A N 1
ATOM 2198 C CA . LEU A 1 268 ? 39.438 21.266 7.539 1 64.31 268 LEU A CA 1
ATOM 2199 C C . LEU A 1 268 ? 38.969 21.766 6.168 1 64.31 268 LEU A C 1
ATOM 2201 O O . LEU A 1 268 ? 38.062 22.578 6.07 1 64.31 268 LEU A O 1
ATOM 2205 N N . PHE A 1 269 ? 39.625 21.188 5.195 1 65.94 269 PHE A N 1
ATOM 2206 C CA . PHE A 1 269 ? 39.281 21.688 3.873 1 65.94 269 PHE A CA 1
ATOM 2207 C C . PHE A 1 269 ? 37.875 21.25 3.471 1 65.94 269 PHE A C 1
ATOM 2209 O O . PHE A 1 269 ? 37.125 22.031 2.867 1 65.94 269 PHE A O 1
ATOM 2216 N N . MET A 1 270 ? 37.531 20.109 3.832 1 65.69 270 MET A N 1
ATOM 2217 C CA . MET A 1 270 ? 36.188 19.641 3.504 1 65.69 270 MET A CA 1
ATOM 2218 C C . MET A 1 270 ? 35.125 20.422 4.27 1 65.69 270 MET A C 1
ATOM 2220 O O . MET A 1 270 ? 34.062 20.719 3.734 1 65.69 270 MET A O 1
ATOM 2224 N N . LYS A 1 271 ? 35.5 20.719 5.41 1 67.44 271 LYS A N 1
ATOM 2225 C CA . LYS A 1 271 ? 34.562 21.547 6.207 1 67.44 271 LYS A CA 1
ATOM 2226 C C . LYS A 1 271 ? 34.344 22.906 5.551 1 67.44 271 LYS A C 1
ATOM 2228 O O . LYS A 1 271 ? 33.219 23.375 5.496 1 67.44 271 LYS A O 1
ATOM 2233 N N . LYS A 1 272 ? 35.406 23.438 5.066 1 68.06 272 LYS A N 1
ATOM 2234 C CA . LYS A 1 272 ? 35.344 24.734 4.414 1 68.06 272 LYS A CA 1
ATOM 2235 C C . LYS A 1 272 ? 34.531 24.656 3.111 1 68.06 272 LYS A C 1
ATOM 2237 O O . LYS A 1 272 ? 33.75 25.547 2.801 1 68.06 272 LYS A O 1
ATOM 2242 N N . ILE A 1 273 ? 34.719 23.594 2.445 1 67.81 273 ILE A N 1
ATOM 2243 C CA . ILE A 1 273 ? 34.031 23.422 1.161 1 67.81 273 ILE A CA 1
ATOM 2244 C C . ILE A 1 273 ? 32.531 23.281 1.376 1 67.81 273 ILE A C 1
ATOM 2246 O O . ILE A 1 273 ? 31.734 23.906 0.675 1 67.81 273 ILE A O 1
ATOM 2250 N N . ILE A 1 274 ? 32.219 22.562 2.318 1 69.44 274 ILE A N 1
ATOM 2251 C CA . ILE A 1 274 ? 30.828 22.281 2.564 1 69.44 274 ILE A CA 1
ATOM 2252 C C . ILE A 1 274 ? 30.141 23.547 3.109 1 69.44 274 ILE A C 1
ATOM 2254 O O . ILE A 1 274 ? 29 23.844 2.74 1 69.44 274 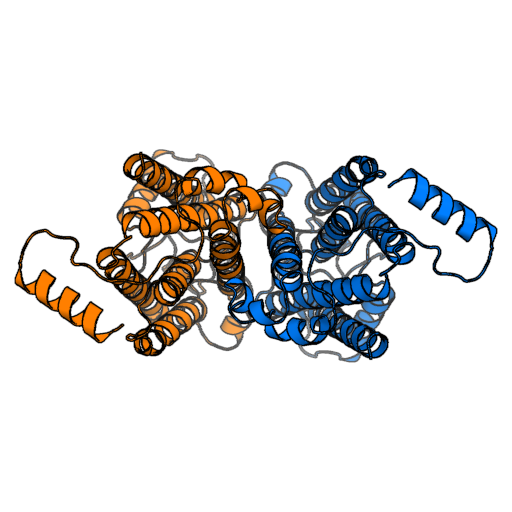ILE A O 1
ATOM 2258 N N . GLU A 1 275 ? 30.891 24.188 3.986 1 67.75 275 GLU A N 1
ATOM 2259 C CA . GLU A 1 275 ? 30.359 25.438 4.5 1 67.75 275 GLU A CA 1
ATOM 2260 C C . GLU A 1 275 ? 30.172 26.453 3.377 1 67.75 275 GLU A C 1
ATOM 2262 O O . GLU A 1 275 ? 29.188 27.203 3.375 1 67.75 275 GLU A O 1
ATOM 2267 N N . LYS A 1 276 ? 31.141 26.453 2.531 1 67.5 276 LYS A N 1
ATOM 2268 C CA . LYS A 1 276 ? 31.031 27.344 1.372 1 67.5 276 LYS A CA 1
ATOM 2269 C C . LYS A 1 276 ? 29.812 26.969 0.523 1 67.5 276 LYS A C 1
ATOM 2271 O O . LYS A 1 276 ? 29.094 27.859 0.046 1 67.5 276 LYS A O 1
ATOM 2276 N N . TYR A 1 277 ? 29.625 25.766 0.456 1 65.5 277 TYR A N 1
ATOM 2277 C CA . TYR A 1 277 ? 28.5 25.312 -0.344 1 65.5 277 TYR A CA 1
ATOM 2278 C C . TYR A 1 277 ? 27.172 25.625 0.342 1 65.5 277 TYR A C 1
ATOM 2280 O O . TYR A 1 277 ? 26.188 25.984 -0.32 1 65.5 277 TYR A O 1
ATOM 2288 N N . ASN A 1 278 ? 27.156 25.484 1.575 1 68.88 278 ASN A N 1
ATOM 2289 C CA . ASN A 1 278 ? 25.953 25.844 2.324 1 68.88 278 ASN A CA 1
ATOM 2290 C C . ASN A 1 278 ? 25.578 27.312 2.119 1 68.88 278 ASN A C 1
ATOM 2292 O O . ASN A 1 278 ? 24.406 27.656 2.033 1 68.88 278 ASN A O 1
ATOM 2296 N N . ASN A 1 279 ? 26.625 28.078 2.178 1 60.59 279 ASN A N 1
ATOM 2297 C CA . ASN A 1 279 ? 26.422 29.516 2.008 1 60.59 279 ASN A CA 1
ATOM 2298 C C . ASN A 1 279 ? 25.984 29.859 0.583 1 60.59 279 ASN A C 1
ATOM 2300 O O . ASN A 1 279 ? 25.25 30.812 0.367 1 60.59 279 ASN A O 1
ATOM 2304 N N . LYS A 1 280 ? 26.469 29.109 -0.271 1 58.03 280 LYS A N 1
ATOM 2305 C CA . LYS A 1 280 ? 26.109 29.359 -1.662 1 58.03 280 LYS A CA 1
ATOM 2306 C C . LYS A 1 280 ? 24.703 28.828 -1.956 1 58.03 280 LYS A C 1
ATOM 2308 O O . LYS A 1 280 ? 24.016 29.359 -2.838 1 58.03 280 LYS A O 1
ATOM 2313 N N . PHE A 1 281 ? 24.359 27.875 -1.266 1 56.16 281 PHE A N 1
ATOM 2314 C CA . PHE A 1 281 ? 23.109 27.188 -1.59 1 56.16 281 PHE A CA 1
ATOM 2315 C C . PHE A 1 281 ? 21.969 27.734 -0.756 1 56.16 281 PHE A C 1
ATOM 2317 O O . PHE A 1 281 ? 20.844 27.234 -0.83 1 56.16 281 PHE A O 1
ATOM 2324 N N . LYS A 1 282 ? 22.141 28.781 0.094 1 50 282 LYS A N 1
ATOM 2325 C CA . LYS A 1 282 ? 21.062 29.469 0.776 1 50 282 LYS A CA 1
ATOM 2326 C C . LYS A 1 282 ? 20.328 30.422 -0.174 1 50 282 LYS A C 1
ATOM 2328 O O . LYS A 1 282 ? 20.953 31.078 -1.008 1 50 282 LYS A O 1
ATOM 2333 N N . MET B 1 1 ? -22.219 23.188 -8.672 1 82.75 1 MET B N 1
ATOM 2334 C CA . MET B 1 1 ? -20.844 22.828 -8.977 1 82.75 1 MET B CA 1
ATOM 2335 C C . MET B 1 1 ? -20.406 21.609 -8.156 1 82.75 1 MET B C 1
ATOM 2337 O O . MET B 1 1 ? -19.812 20.672 -8.688 1 82.75 1 MET B O 1
ATOM 2341 N N . GLU B 1 2 ? -21.078 21.453 -6.965 1 89.56 2 GLU B N 1
ATOM 2342 C CA . GLU B 1 2 ? -20.672 20.359 -6.09 1 89.56 2 GLU B CA 1
ATOM 2343 C C . GLU B 1 2 ? -21.344 19.047 -6.5 1 89.56 2 GLU B C 1
ATOM 2345 O O . GLU B 1 2 ? -20.719 17.969 -6.422 1 89.56 2 GLU B O 1
ATOM 2350 N N . ILE B 1 3 ? -22.516 19.141 -7.07 1 93.12 3 ILE B N 1
ATOM 2351 C CA . ILE B 1 3 ? -23.219 17.953 -7.52 1 93.12 3 ILE B CA 1
ATOM 2352 C C . ILE B 1 3 ? -22.531 17.375 -8.766 1 93.12 3 ILE B C 1
ATOM 2354 O O . ILE B 1 3 ? -22.422 16.156 -8.914 1 93.12 3 ILE B O 1
ATOM 2358 N N . VAL B 1 4 ? -22.109 18.25 -9.609 1 94.88 4 VAL B N 1
ATOM 2359 C CA . VAL B 1 4 ? -21.406 17.828 -10.82 1 94.88 4 VAL B CA 1
ATOM 2360 C C . VAL B 1 4 ? -20.109 17.125 -10.438 1 94.88 4 VAL B C 1
ATOM 2362 O O . VAL B 1 4 ? -19.781 16.078 -11.008 1 94.88 4 VAL B O 1
ATOM 2365 N N . LYS B 1 5 ? -19.391 17.672 -9.477 1 96.31 5 LYS B N 1
ATOM 2366 C CA . LYS B 1 5 ? -18.156 17.031 -8.992 1 96.31 5 LYS B CA 1
ATOM 2367 C C . LYS B 1 5 ? -18.453 15.641 -8.438 1 96.31 5 LYS B C 1
ATOM 2369 O O . LYS B 1 5 ? -17.672 14.703 -8.648 1 96.31 5 LYS B O 1
ATOM 2374 N N . THR B 1 6 ? -19.562 15.539 -7.762 1 96.56 6 THR B N 1
ATOM 2375 C CA . THR B 1 6 ? -19.938 14.25 -7.184 1 96.56 6 THR B CA 1
ATOM 2376 C C . THR B 1 6 ? -20.281 13.25 -8.281 1 96.56 6 THR B C 1
ATOM 2378 O O . THR B 1 6 ? -19.891 12.078 -8.203 1 96.56 6 THR B O 1
ATOM 2381 N N . LEU B 1 7 ? -20.938 13.695 -9.305 1 97 7 LEU B N 1
ATOM 2382 C CA . LEU B 1 7 ? -21.266 12.828 -10.43 1 97 7 LEU B CA 1
ATOM 2383 C C . LEU B 1 7 ? -20 12.375 -11.156 1 97 7 LEU B C 1
ATOM 2385 O O . LEU B 1 7 ? -19.906 11.219 -11.562 1 97 7 LEU B O 1
ATOM 2389 N N . ILE B 1 8 ? -19.094 13.281 -11.344 1 97.56 8 ILE B N 1
ATOM 2390 C CA . ILE B 1 8 ? -17.844 12.93 -11.992 1 97.56 8 ILE B CA 1
ATOM 2391 C C . ILE B 1 8 ? -17.062 11.93 -11.133 1 97.56 8 ILE B C 1
ATOM 2393 O O . ILE B 1 8 ? -16.453 10.992 -11.656 1 97.56 8 ILE B O 1
ATOM 2397 N N . ALA B 1 9 ? -17.062 12.156 -9.828 1 97.62 9 ALA B N 1
ATOM 2398 C CA . ALA B 1 9 ? -16.422 11.203 -8.922 1 97.62 9 ALA B CA 1
ATOM 2399 C C . ALA B 1 9 ? -17.062 9.82 -9.055 1 97.62 9 ALA B C 1
ATOM 2401 O O . ALA B 1 9 ? -16.359 8.805 -9.055 1 97.62 9 ALA B O 1
ATOM 2402 N N . PHE B 1 10 ? -18.391 9.844 -9.188 1 96.44 10 PHE B N 1
ATOM 2403 C CA . PHE B 1 10 ? -19.094 8.586 -9.383 1 96.44 10 PHE B CA 1
ATOM 2404 C C . PHE B 1 10 ? -18.703 7.934 -10.695 1 96.44 10 PHE B C 1
ATOM 2406 O O . PHE B 1 10 ? -18.531 6.711 -10.766 1 96.44 10 PHE B O 1
ATOM 2413 N N . LEU B 1 11 ? -18.547 8.648 -11.664 1 97.06 11 LEU B N 1
ATOM 2414 C CA . LEU B 1 11 ? -18.109 8.133 -12.961 1 97.06 11 LEU B CA 1
ATOM 2415 C C . LEU B 1 11 ? -16.703 7.551 -12.875 1 97.06 11 LEU B C 1
ATOM 2417 O O . LEU B 1 11 ? -16.422 6.504 -13.461 1 97.06 11 LEU B O 1
ATOM 2421 N N . CYS B 1 12 ? -15.82 8.227 -12.148 1 97.12 12 CYS B N 1
ATOM 2422 C CA . CYS B 1 12 ? -14.469 7.707 -11.953 1 97.12 12 CYS B CA 1
ATOM 2423 C C . CYS B 1 12 ? -14.5 6.352 -11.258 1 97.12 12 CYS B C 1
ATOM 2425 O O . CYS B 1 12 ? -13.789 5.426 -11.664 1 97.12 12 CYS B O 1
ATOM 2427 N N . LEU B 1 13 ? -15.312 6.258 -10.258 1 96.56 13 LEU B N 1
ATOM 2428 C CA . LEU B 1 13 ? -15.453 4.984 -9.562 1 96.56 13 LEU B CA 1
ATOM 2429 C C . LEU B 1 13 ? -16 3.91 -10.508 1 96.56 13 LEU B C 1
ATOM 2431 O O . LEU B 1 13 ? -15.516 2.775 -10.5 1 96.56 13 LEU B O 1
ATOM 2435 N N . SER B 1 14 ? -17 4.285 -11.297 1 93.44 14 SER B N 1
ATOM 2436 C CA . SER B 1 14 ? -17.594 3.344 -12.227 1 93.44 14 SER B CA 1
ATOM 2437 C C . SER B 1 14 ? -16.578 2.85 -13.25 1 93.44 14 SER B C 1
ATOM 2439 O O . SER B 1 14 ? -16.531 1.655 -13.555 1 93.44 14 SER B O 1
ATOM 2441 N N . ILE B 1 15 ? -15.789 3.682 -13.734 1 95.38 15 ILE B N 1
ATOM 2442 C CA . ILE B 1 15 ? -14.766 3.305 -14.703 1 95.38 15 ILE B CA 1
ATOM 2443 C C . ILE B 1 15 ? -13.789 2.322 -14.062 1 95.38 15 ILE B C 1
ATOM 2445 O O . ILE B 1 15 ? -13.445 1.297 -14.664 1 95.38 15 ILE B O 1
ATOM 2449 N N . SER B 1 16 ? -13.352 2.656 -12.867 1 94.94 16 SER B N 1
ATOM 2450 C CA . SER B 1 16 ? -12.438 1.765 -12.156 1 94.94 16 SER B CA 1
ATOM 2451 C C . SER B 1 16 ? -13.086 0.415 -11.875 1 94.94 16 SER B C 1
ATOM 2453 O O . SER B 1 16 ? -12.469 -0.632 -12.078 1 94.94 16 SER B O 1
ATOM 2455 N N . ALA B 1 17 ? -14.328 0.439 -11.43 1 89.81 17 ALA B N 1
ATOM 2456 C CA . ALA B 1 17 ? -15.047 -0.796 -11.109 1 89.81 17 ALA B CA 1
ATOM 2457 C C . ALA B 1 17 ? -15.266 -1.642 -12.367 1 89.81 17 ALA B C 1
ATOM 2459 O O . ALA B 1 17 ? -15.039 -2.854 -12.352 1 89.81 17 ALA B O 1
ATOM 2460 N N . PHE B 1 18 ? -15.656 -1.016 -13.422 1 89.56 18 PHE B N 1
ATOM 2461 C CA . PHE B 1 18 ? -15.914 -1.732 -14.664 1 89.56 18 PHE B CA 1
ATOM 2462 C C . PHE B 1 18 ? -14.617 -2.295 -15.242 1 89.56 18 PHE B C 1
ATOM 2464 O O . PHE B 1 18 ? -14.617 -3.367 -15.852 1 89.56 18 PHE B O 1
ATOM 2471 N N . SER B 1 19 ? -13.555 -1.578 -15.062 1 91.5 19 SER B N 1
ATOM 2472 C CA . SER B 1 19 ? -12.266 -2.102 -15.492 1 91.5 19 SER B CA 1
ATOM 2473 C C . SER B 1 19 ? -11.914 -3.387 -14.75 1 91.5 19 SER B C 1
ATOM 2475 O O . SER B 1 19 ? -11.375 -4.324 -15.336 1 91.5 19 SER B O 1
ATOM 2477 N N . ASN B 1 20 ? -12.234 -3.436 -13.484 1 90.06 20 ASN B N 1
ATOM 2478 C CA . ASN B 1 20 ? -11.992 -4.648 -12.711 1 90.06 20 ASN B CA 1
ATOM 2479 C C . ASN B 1 20 ? -12.812 -5.82 -13.234 1 90.06 20 ASN B C 1
ATOM 2481 O O . ASN B 1 20 ? -12.297 -6.93 -13.375 1 90.06 20 ASN B O 1
ATOM 2485 N N . PHE B 1 21 ? -14.078 -5.555 -13.531 1 84.06 21 PHE B N 1
ATOM 2486 C CA . PHE B 1 21 ? -14.945 -6.598 -14.062 1 84.06 21 PHE B CA 1
ATOM 2487 C C . PHE B 1 21 ? -14.453 -7.07 -15.422 1 84.06 21 PHE B C 1
ATOM 2489 O O . PHE B 1 21 ? -14.406 -8.273 -15.688 1 84.06 21 PHE B O 1
ATOM 2496 N N . PHE B 1 22 ? -14.094 -6.145 -16.203 1 84.94 22 PHE B N 1
ATOM 2497 C CA . PHE B 1 22 ? -13.625 -6.469 -17.531 1 84.94 22 PHE B CA 1
ATOM 2498 C C . PHE B 1 22 ? -12.352 -7.305 -17.469 1 84.94 22 PHE B C 1
ATOM 2500 O O . PHE B 1 22 ? -12.227 -8.312 -18.172 1 84.94 22 PHE B O 1
ATOM 2507 N N . LEU B 1 23 ? -11.453 -6.93 -16.688 1 86.69 23 LEU B N 1
ATOM 2508 C CA . LEU B 1 23 ? -10.188 -7.637 -16.578 1 86.69 23 LEU B CA 1
ATOM 2509 C C . LEU B 1 23 ? -10.398 -9.047 -16.047 1 86.69 23 LEU B C 1
ATOM 2511 O O . LEU B 1 23 ? -9.695 -9.977 -16.438 1 86.69 23 LEU B O 1
ATOM 2515 N N . LEU B 1 24 ? -11.297 -9.195 -15.164 1 84.19 24 LEU B N 1
ATOM 2516 C CA . LEU B 1 24 ? -11.586 -10.523 -14.625 1 84.19 24 LEU B CA 1
ATOM 2517 C C . LEU B 1 24 ? -12.023 -11.477 -15.734 1 84.19 24 LEU B C 1
ATOM 2519 O O . LEU B 1 24 ? -11.672 -12.656 -15.719 1 84.19 24 LEU B O 1
ATOM 2523 N N . THR B 1 25 ? -12.789 -11.016 -16.656 1 81.88 25 THR B N 1
ATOM 2524 C CA . THR B 1 25 ? -13.258 -11.852 -17.766 1 81.88 25 THR B CA 1
ATOM 2525 C C . THR B 1 25 ? -12.086 -12.273 -18.641 1 81.88 25 THR B C 1
ATOM 2527 O O . THR B 1 25 ? -12.102 -13.367 -19.219 1 81.88 25 THR B O 1
ATOM 2530 N N . LEU B 1 26 ? -11.117 -11.445 -18.734 1 79.5 26 LEU B N 1
ATOM 2531 C CA . LEU B 1 26 ? -9.961 -11.75 -19.562 1 79.5 26 LEU B CA 1
ATOM 2532 C C . LEU B 1 26 ? -9.008 -12.703 -18.844 1 79.5 26 LEU B C 1
ATOM 2534 O O . LEU B 1 26 ? -8.508 -13.656 -19.438 1 79.5 26 LEU B O 1
ATOM 2538 N N . ILE B 1 27 ? -8.828 -12.453 -17.594 1 82.69 27 ILE B N 1
ATOM 2539 C CA . ILE B 1 27 ? -7.82 -13.164 -16.812 1 82.69 27 ILE B CA 1
ATOM 2540 C C . ILE B 1 27 ? -8.297 -14.586 -16.531 1 82.69 27 ILE B C 1
ATOM 2542 O O . ILE B 1 27 ? -7.48 -15.508 -16.422 1 82.69 27 ILE B O 1
ATOM 2546 N N . HIS B 1 28 ? -9.57 -14.797 -16.453 1 81 28 HIS B N 1
ATOM 2547 C CA . HIS B 1 28 ? -10.133 -16.109 -16.156 1 81 28 HIS B CA 1
ATOM 2548 C C . HIS B 1 28 ? -9.57 -17.188 -17.078 1 81 28 HIS B C 1
ATOM 2550 O O . HIS B 1 28 ? -9.32 -18.312 -16.641 1 81 28 HIS B O 1
ATOM 2556 N N . ASP B 1 29 ? -9.258 -16.859 -18.266 1 80.38 29 ASP B N 1
ATOM 2557 C CA . ASP B 1 29 ? -8.859 -17.844 -19.25 1 80.38 29 ASP B CA 1
ATOM 2558 C C . ASP B 1 29 ? -7.34 -18 -19.297 1 80.38 29 ASP B C 1
ATOM 2560 O O . ASP B 1 29 ? -6.824 -18.938 -19.922 1 80.38 29 ASP B O 1
ATOM 2564 N N . ILE B 1 30 ? -6.664 -17.125 -18.609 1 81 30 ILE B N 1
ATOM 2565 C CA . ILE B 1 30 ? -5.211 -17.109 -18.719 1 81 30 ILE B CA 1
ATOM 2566 C C . ILE B 1 30 ? -4.578 -17.625 -17.438 1 81 30 ILE B C 1
ATOM 2568 O O . ILE B 1 30 ? -3.461 -18.156 -17.453 1 81 30 ILE B O 1
ATOM 2572 N N . VAL B 1 31 ? -5.223 -17.594 -16.359 1 81.56 31 VAL B N 1
ATOM 2573 C CA . VAL B 1 31 ? -4.648 -17.891 -15.047 1 81.56 31 VAL B CA 1
ATOM 2574 C C . VAL B 1 31 ? -4.477 -19.391 -14.883 1 81.56 31 VAL B C 1
ATOM 2576 O O . VAL B 1 31 ? -5.277 -20.188 -15.391 1 81.56 31 VAL B O 1
ATOM 2579 N N . PRO B 1 32 ? -3.377 -19.719 -14.164 1 81 32 PRO B N 1
ATOM 2580 C CA . PRO B 1 32 ? -3.234 -21.125 -13.828 1 81 32 PRO B CA 1
ATOM 2581 C C . PRO B 1 32 ? -4.348 -21.641 -12.914 1 81 32 PRO B C 1
ATOM 2583 O O . PRO B 1 32 ? -4.984 -20.844 -12.219 1 81 32 PRO B O 1
ATOM 2586 N N . ARG B 1 33 ? -4.484 -22.922 -12.797 1 78.75 33 ARG B N 1
ATOM 2587 C CA . ARG B 1 33 ? -5.605 -23.484 -12.047 1 78.75 33 ARG B CA 1
ATOM 2588 C C . ARG B 1 33 ? -5.18 -23.906 -10.648 1 78.75 33 ARG B C 1
ATOM 2590 O O . ARG B 1 33 ? -5.996 -23.938 -9.727 1 78.75 33 ARG B O 1
ATOM 2597 N N . LYS B 1 34 ? -3.906 -24.141 -10.508 1 84.19 34 LYS B N 1
ATOM 2598 C CA . LYS B 1 34 ? -3.463 -24.609 -9.203 1 84.19 34 LYS B CA 1
ATOM 2599 C C . LYS B 1 34 ? -3.26 -23.453 -8.234 1 84.19 34 LYS B C 1
ATOM 2601 O O . LYS B 1 34 ? -2.516 -22.516 -8.531 1 84.19 34 LYS B O 1
ATOM 2606 N N . PRO B 1 35 ? -3.869 -23.531 -7.125 1 89.19 35 PRO B N 1
ATOM 2607 C CA . PRO B 1 35 ? -3.746 -22.438 -6.156 1 89.19 35 PRO B CA 1
ATOM 2608 C C . PRO B 1 35 ? -2.346 -22.344 -5.555 1 89.19 35 PRO B C 1
ATOM 2610 O O . PRO B 1 35 ? -1.618 -23.344 -5.508 1 89.19 35 PRO B O 1
ATOM 2613 N N . LEU B 1 36 ? -1.999 -21.203 -5.152 1 90.56 36 LEU B N 1
ATOM 2614 C CA . LEU B 1 36 ? -0.737 -20.969 -4.457 1 90.56 36 LEU B CA 1
ATOM 2615 C C . LEU B 1 36 ? -0.823 -21.406 -3.004 1 90.56 36 LEU B C 1
ATOM 2617 O O . LEU B 1 36 ? -1.901 -21.391 -2.404 1 90.56 36 LEU B O 1
ATOM 2621 N N . PRO B 1 37 ? 0.285 -21.844 -2.516 1 91.06 37 PRO B N 1
ATOM 2622 C CA . PRO B 1 37 ? 0.274 -22.188 -1.092 1 91.06 37 PRO B CA 1
ATOM 2623 C C . PRO B 1 37 ? 0.093 -20.969 -0.194 1 91.06 37 PRO B C 1
ATOM 2625 O O . PRO B 1 37 ? 0.661 -19.906 -0.467 1 91.06 37 PRO B O 1
ATOM 2628 N N . ASP B 1 38 ? -0.716 -21.125 0.798 1 93.19 38 ASP B N 1
ATOM 2629 C CA . ASP B 1 38 ? -1.021 -20.125 1.81 1 93.19 38 ASP B CA 1
ATOM 2630 C C . ASP B 1 38 ? -1.06 -20.734 3.205 1 93.19 38 ASP B C 1
ATOM 2632 O O . ASP B 1 38 ? -1.602 -21.828 3.393 1 93.19 38 ASP B O 1
ATOM 2636 N N . ILE B 1 39 ? -0.487 -20.047 4.105 1 93.56 39 ILE B N 1
ATOM 2637 C CA . ILE B 1 39 ? -0.323 -20.609 5.438 1 93.56 39 ILE B CA 1
ATOM 2638 C C . ILE B 1 39 ? -1.692 -20.891 6.055 1 93.56 39 ILE B C 1
ATOM 2640 O O . ILE B 1 39 ? -1.872 -21.875 6.77 1 93.56 39 ILE B O 1
ATOM 2644 N N . VAL B 1 40 ? -2.682 -20.047 5.863 1 94.5 40 VAL B N 1
ATOM 2645 C CA . VAL B 1 40 ? -4.016 -20.25 6.418 1 94.5 40 VAL B CA 1
ATOM 2646 C C . VAL B 1 40 ? -4.652 -21.484 5.809 1 94.5 40 VAL B C 1
ATOM 2648 O O . VAL B 1 40 ? -5.305 -22.266 6.512 1 94.5 40 VAL B O 1
ATOM 2651 N N . PHE B 1 41 ? -4.406 -21.656 4.531 1 92.81 41 PHE B N 1
ATOM 2652 C CA . PHE B 1 41 ? -4.953 -22.828 3.852 1 92.81 41 PHE B CA 1
ATOM 2653 C C . PHE B 1 41 ? -4.285 -24.109 4.348 1 92.81 41 PHE B C 1
ATOM 2655 O O . PHE B 1 41 ? -4.891 -25.188 4.332 1 92.81 41 PHE B O 1
ATOM 2662 N N . ILE B 1 42 ? -3.037 -24 4.715 1 91.12 42 ILE B N 1
ATOM 2663 C CA . ILE B 1 42 ? -2.281 -25.141 5.215 1 91.12 42 ILE B CA 1
ATOM 2664 C C . ILE B 1 42 ? -2.762 -25.5 6.621 1 91.12 42 ILE B C 1
ATOM 2666 O O . ILE B 1 42 ? -2.869 -26.688 6.961 1 91.12 42 ILE B O 1
ATOM 2670 N N . LEU B 1 43 ? -3.135 -24.516 7.375 1 93.69 43 LEU B N 1
ATOM 2671 C CA . LEU B 1 43 ? -3.494 -24.719 8.773 1 93.69 43 LEU B CA 1
ATOM 2672 C C . LEU B 1 43 ? -4.977 -25.047 8.914 1 93.69 43 LEU B C 1
ATOM 2674 O O . LEU B 1 43 ? -5.375 -25.781 9.812 1 93.69 43 LEU B O 1
ATOM 2678 N N . ILE B 1 44 ? -5.801 -24.406 8.094 1 93.19 44 ILE B N 1
ATOM 2679 C CA . ILE B 1 44 ? -7.25 -24.531 8.172 1 93.19 44 ILE B CA 1
ATOM 2680 C C . ILE B 1 44 ? -7.809 -24.953 6.812 1 93.19 44 ILE B C 1
ATOM 2682 O O . ILE B 1 44 ? -7.633 -24.234 5.82 1 93.19 44 ILE B O 1
ATOM 2686 N N . PRO B 1 45 ? -8.477 -26.188 6.844 1 92.81 45 PRO B N 1
ATOM 2687 C CA . PRO B 1 45 ? -9.148 -26.516 5.586 1 92.81 45 PRO B CA 1
ATOM 2688 C C . PRO B 1 45 ? -10.164 -25.453 5.16 1 92.81 45 PRO B C 1
ATOM 2690 O O . PRO B 1 45 ? -10.852 -24.875 6.004 1 92.81 45 PRO B O 1
ATOM 2693 N N . GLN B 1 46 ? -10.188 -25.188 3.916 1 91.94 46 GLN B N 1
ATOM 2694 C CA . GLN B 1 46 ? -11.078 -24.141 3.395 1 91.94 46 GLN B CA 1
ATOM 2695 C C . GLN B 1 46 ? -12.531 -24.438 3.764 1 91.94 46 GLN B C 1
ATOM 2697 O O . GLN B 1 46 ? -12.992 -25.578 3.65 1 91.94 46 GLN B O 1
ATOM 2702 N N . GLN B 1 47 ? -13.195 -23.391 4.258 1 92.31 47 GLN B N 1
ATOM 2703 C CA . GLN B 1 47 ? -14.586 -23.484 4.707 1 92.31 47 GLN B CA 1
ATOM 2704 C C . GLN B 1 47 ? -15.539 -22.859 3.697 1 92.31 47 GLN B C 1
ATOM 2706 O O . GLN B 1 47 ? -15.648 -21.641 3.623 1 92.31 47 GLN B O 1
ATOM 2711 N N . LYS B 1 48 ? -16.297 -23.672 3.02 1 86.38 48 LYS B N 1
ATOM 2712 C CA . LYS B 1 48 ? -17.203 -23.188 1.976 1 86.38 48 LYS B CA 1
ATOM 2713 C C . LYS B 1 48 ? -18.234 -22.219 2.543 1 86.38 48 LYS B C 1
ATOM 2715 O O . LYS B 1 48 ? -18.625 -21.25 1.883 1 86.38 48 LYS B O 1
ATOM 2720 N N . TRP B 1 49 ? -18.672 -22.453 3.732 1 88.94 49 TRP B N 1
ATOM 2721 C CA . TRP B 1 49 ? -19.719 -21.641 4.344 1 88.94 49 TRP B CA 1
ATOM 2722 C C . TRP B 1 49 ? -19.219 -20.219 4.613 1 88.94 49 TRP B C 1
ATOM 2724 O O . TRP B 1 49 ? -20.016 -19.297 4.816 1 88.94 49 TRP B O 1
ATOM 2734 N N . ALA B 1 50 ? -17.938 -19.984 4.645 1 92.69 50 ALA B N 1
ATOM 2735 C CA . ALA B 1 50 ? -17.359 -18.688 5.004 1 92.69 50 ALA B CA 1
ATOM 2736 C C . ALA B 1 50 ? -17.469 -17.703 3.854 1 92.69 50 ALA B C 1
ATOM 2738 O O . ALA B 1 50 ? -17.453 -16.484 4.07 1 92.69 50 ALA B O 1
ATOM 2739 N N . TRP B 1 51 ? -17.625 -18.172 2.637 1 87.69 51 TRP B N 1
ATOM 2740 C CA . TRP B 1 51 ? -17.688 -17.312 1.462 1 87.69 51 TRP B CA 1
ATOM 2741 C C . TRP B 1 51 ? -18.922 -16.422 1.505 1 87.69 51 TRP B C 1
ATOM 2743 O O . TRP B 1 51 ? -18.812 -15.195 1.465 1 87.69 51 TRP B O 1
ATOM 2753 N N . PRO B 1 52 ? -20.141 -17.016 1.649 1 87.88 52 PRO B N 1
ATOM 2754 C CA . PRO B 1 52 ? -21.328 -16.172 1.771 1 87.88 52 PRO B CA 1
ATOM 2755 C C . PRO B 1 52 ? -21.281 -15.266 3.006 1 87.88 52 PRO B C 1
ATOM 2757 O O . PRO B 1 52 ? -21.812 -14.156 2.988 1 87.88 52 PRO B O 1
ATOM 2760 N N . VAL B 1 53 ? -20.656 -15.68 4.043 1 91.81 53 VAL B N 1
ATOM 2761 C CA . VAL B 1 53 ? -20.516 -14.867 5.246 1 91.81 53 VAL B CA 1
ATOM 2762 C C . VAL B 1 53 ? -19.719 -13.609 4.938 1 91.81 53 VAL B C 1
ATOM 2764 O O . VAL B 1 53 ? -20.078 -12.508 5.352 1 91.81 53 VAL B O 1
ATOM 2767 N N . GLY B 1 54 ? -18.594 -13.805 4.219 1 90.69 54 GLY B N 1
ATOM 2768 C CA . GLY B 1 54 ? -17.812 -12.656 3.803 1 90.69 54 GLY B CA 1
ATOM 2769 C C . GLY B 1 54 ? -18.609 -11.656 2.984 1 90.69 54 GLY B C 1
ATOM 2770 O O . GLY B 1 54 ? -18.516 -10.445 3.213 1 90.69 54 GLY B O 1
ATOM 2771 N N . ASP B 1 55 ? -19.438 -12.078 2.139 1 88.19 55 ASP B N 1
ATOM 2772 C CA . ASP B 1 55 ? -20.281 -11.234 1.288 1 88.19 55 ASP B CA 1
ATOM 2773 C C . ASP B 1 55 ? -21.328 -10.492 2.109 1 88.19 55 ASP B C 1
ATOM 2775 O O . ASP B 1 55 ? -21.531 -9.289 1.932 1 88.19 55 ASP B O 1
ATOM 2779 N N . VAL B 1 56 ? -21.969 -11.234 2.969 1 91.62 56 VAL B N 1
ATOM 2780 C CA . VAL B 1 56 ? -23.031 -10.648 3.785 1 91.62 56 VAL B CA 1
ATOM 2781 C C . VAL B 1 56 ? -22.438 -9.586 4.707 1 91.62 56 VAL B C 1
ATOM 2783 O O . VAL B 1 56 ? -23 -8.492 4.828 1 91.62 56 VAL B O 1
ATOM 2786 N N . LEU B 1 57 ? -21.312 -9.922 5.312 1 94.69 57 LEU B N 1
ATOM 2787 C CA . LEU B 1 57 ? -20.719 -8.961 6.23 1 94.69 57 LEU B CA 1
ATOM 2788 C C . LEU B 1 57 ? -20.234 -7.719 5.48 1 94.69 57 LEU B C 1
ATOM 2790 O O . LEU B 1 57 ? -20.328 -6.605 6 1 94.69 57 LEU B O 1
ATOM 2794 N N . SER B 1 58 ? -19.703 -7.91 4.297 1 93.06 58 SER B N 1
ATOM 2795 C CA . SER B 1 58 ? -19.312 -6.773 3.469 1 93.06 58 SER B CA 1
ATOM 2796 C C . SER B 1 58 ? -20.516 -5.906 3.127 1 93.06 58 SER B C 1
ATOM 2798 O O . SER B 1 58 ? -20.438 -4.676 3.182 1 93.06 58 SER B O 1
ATOM 2800 N N . THR B 1 59 ? -21.641 -6.516 2.82 1 91.5 59 THR B N 1
ATOM 2801 C CA . THR B 1 59 ? -22.875 -5.797 2.48 1 91.5 59 THR B CA 1
ATOM 2802 C C . THR B 1 59 ? -23.406 -5.047 3.695 1 91.5 59 THR B C 1
ATOM 2804 O O . THR B 1 59 ? -23.781 -3.873 3.596 1 91.5 59 THR B O 1
ATOM 2807 N N . VAL B 1 60 ? -23.453 -5.734 4.797 1 94.69 60 VAL B N 1
ATOM 2808 C CA . VAL B 1 60 ? -23.953 -5.125 6.027 1 94.69 60 VAL B CA 1
ATOM 2809 C C . VAL B 1 60 ? -23.109 -3.896 6.371 1 94.69 60 VAL B C 1
ATOM 2811 O O . VAL B 1 60 ? -23.656 -2.832 6.68 1 94.69 60 VAL B O 1
ATOM 2814 N N . ASN B 1 61 ? -21.812 -4.09 6.309 1 95.5 61 ASN B N 1
ATOM 2815 C CA . ASN B 1 61 ? -20.906 -2.977 6.574 1 95.5 61 ASN B CA 1
ATOM 2816 C C . ASN B 1 61 ? -21.156 -1.807 5.625 1 95.5 61 ASN B C 1
ATOM 2818 O O . ASN B 1 61 ? -21.141 -0.648 6.047 1 95.5 61 ASN B O 1
ATOM 2822 N N . SER B 1 62 ? -21.375 -2.098 4.391 1 95.19 62 SER B N 1
ATOM 2823 C CA . SER B 1 62 ? -21.641 -1.074 3.385 1 95.19 62 SER B CA 1
ATOM 2824 C C . SER B 1 62 ? -22.953 -0.35 3.67 1 95.19 62 SER B C 1
ATOM 2826 O O . SER B 1 62 ? -23.016 0.877 3.578 1 95.19 62 SER B O 1
ATOM 2828 N N . VAL B 1 63 ? -23.953 -1.08 4.047 1 94.88 63 VAL B N 1
ATOM 2829 C CA . VAL B 1 63 ? -25.266 -0.497 4.336 1 94.88 63 VAL B CA 1
ATOM 2830 C C . VAL B 1 63 ? -25.156 0.448 5.531 1 94.88 63 VAL B C 1
ATOM 2832 O O . VAL B 1 63 ? -25.688 1.561 5.5 1 94.88 63 VAL B O 1
ATOM 2835 N N . ILE B 1 64 ? -24.5 0.005 6.535 1 95.25 64 ILE B N 1
ATOM 2836 C CA . ILE B 1 64 ? -24.312 0.832 7.723 1 95.25 64 ILE B CA 1
ATOM 2837 C C . ILE B 1 64 ? -23.625 2.145 7.336 1 95.25 64 ILE B C 1
ATOM 2839 O O . ILE B 1 64 ? -24.094 3.225 7.707 1 95.25 64 ILE B O 1
ATOM 2843 N N . ALA B 1 65 ? -22.547 2.078 6.613 1 96.44 65 ALA B N 1
ATOM 2844 C CA . ALA B 1 65 ? -21.797 3.271 6.203 1 96.44 65 ALA B CA 1
ATOM 2845 C C . ALA B 1 65 ? -22.672 4.188 5.348 1 96.44 65 ALA B C 1
ATOM 2847 O O . ALA B 1 65 ? -22.656 5.41 5.512 1 96.44 65 ALA B O 1
ATOM 2848 N N . PHE B 1 66 ? -23.453 3.59 4.457 1 95.94 66 PHE B N 1
ATOM 2849 C CA . PHE B 1 66 ? -24.312 4.391 3.592 1 95.94 66 PHE B CA 1
ATOM 2850 C C . PHE B 1 66 ? -25.375 5.109 4.402 1 95.94 66 PHE B C 1
ATOM 2852 O O . PHE B 1 66 ? -25.734 6.25 4.098 1 95.94 66 PHE B O 1
ATOM 2859 N N . ILE B 1 67 ? -25.906 4.461 5.363 1 93.56 67 ILE B N 1
ATOM 2860 C CA . ILE B 1 67 ? -26.891 5.086 6.234 1 93.56 67 ILE B CA 1
ATOM 2861 C C . ILE B 1 67 ? -26.266 6.273 6.961 1 93.56 67 ILE B C 1
ATOM 2863 O O . ILE B 1 67 ? -26.859 7.348 7.039 1 93.56 67 ILE B O 1
ATOM 2867 N N . ILE B 1 68 ? -25.078 6.102 7.434 1 93.44 68 ILE B N 1
ATOM 2868 C CA . ILE B 1 68 ? -24.375 7.16 8.141 1 93.44 68 ILE B CA 1
ATOM 2869 C C . ILE B 1 68 ? -24.141 8.344 7.211 1 93.44 68 ILE B C 1
ATOM 2871 O O . ILE B 1 68 ? -24.359 9.5 7.598 1 93.44 68 ILE B O 1
ATOM 2875 N N . ILE B 1 69 ? -23.734 8.086 5.984 1 95.5 69 ILE B N 1
ATOM 2876 C CA . ILE B 1 69 ? -23.5 9.148 5.02 1 95.5 69 ILE B CA 1
ATOM 2877 C C . ILE B 1 69 ? -24.797 9.867 4.695 1 95.5 69 ILE B C 1
ATOM 2879 O O . ILE B 1 69 ? -24.859 11.094 4.676 1 95.5 69 ILE B O 1
ATOM 2883 N N . LEU B 1 70 ? -25.859 9.07 4.5 1 93.31 70 LEU B N 1
ATOM 2884 C CA . LEU B 1 70 ? -27.141 9.633 4.113 1 93.31 70 LEU B CA 1
ATOM 2885 C C . LEU B 1 70 ? -27.703 10.547 5.207 1 93.31 70 LEU B C 1
ATOM 2887 O O . LEU B 1 70 ? -28.328 11.562 4.914 1 93.31 70 LEU B O 1
ATOM 2891 N N . LEU B 1 71 ? -27.438 10.242 6.426 1 91.69 71 LEU B N 1
ATOM 2892 C CA . LEU B 1 71 ? -27.969 11 7.555 1 91.69 71 LEU B CA 1
ATOM 2893 C C . LEU B 1 71 ? -27.047 12.156 7.918 1 91.69 71 LEU B C 1
ATOM 2895 O O . LEU B 1 71 ? -27.391 13 8.75 1 91.69 71 LEU B O 1
ATOM 2899 N N . HIS B 1 72 ? -25.906 12.227 7.363 1 92.62 72 HIS B N 1
ATOM 2900 C CA . HIS B 1 72 ? -24.953 13.281 7.676 1 92.62 72 HIS B CA 1
ATOM 2901 C C . HIS B 1 72 ? -25.312 14.586 6.988 1 92.62 72 HIS B C 1
ATOM 2903 O O . HIS B 1 72 ? -25.797 14.586 5.852 1 92.62 72 HIS B O 1
ATOM 2909 N N . ARG B 1 73 ? -25.109 15.711 7.605 1 91.56 73 ARG B N 1
ATOM 2910 C CA . ARG B 1 73 ? -25.406 17.031 7.066 1 91.56 73 ARG B CA 1
ATOM 2911 C C . ARG B 1 73 ? -24.609 17.297 5.793 1 91.56 73 ARG B C 1
ATOM 2913 O O . ARG B 1 73 ? -25.141 17.891 4.844 1 91.56 73 ARG B O 1
ATOM 2920 N N . GLN B 1 74 ? -23.391 16.891 5.77 1 94.56 74 GLN B N 1
ATOM 2921 C CA . GLN B 1 74 ? -22.516 17.109 4.629 1 94.56 74 GLN B CA 1
ATOM 2922 C C . GLN B 1 74 ? -22.422 15.852 3.764 1 94.56 74 GLN B C 1
ATOM 2924 O O . GLN B 1 74 ? -21.328 15.461 3.346 1 94.56 74 GLN B O 1
ATOM 2929 N N . ARG B 1 75 ? -23.516 15.211 3.457 1 94.88 75 ARG B N 1
ATOM 2930 C CA . ARG B 1 75 ? -23.578 13.914 2.787 1 94.88 75 ARG B CA 1
ATOM 2931 C C . ARG B 1 75 ? -23.016 14.008 1.373 1 94.88 75 ARG B C 1
ATOM 2933 O O . ARG B 1 75 ? -22.359 13.07 0.897 1 94.88 75 ARG B O 1
ATOM 2940 N N . ILE B 1 76 ? -23.141 15.094 0.705 1 95.06 76 ILE B N 1
ATOM 2941 C CA . ILE B 1 76 ? -22.688 15.203 -0.677 1 95.06 76 ILE B CA 1
ATOM 2942 C C . ILE B 1 76 ? -21.172 15.172 -0.725 1 95.06 76 ILE B C 1
ATOM 2944 O O . ILE B 1 76 ? -20.578 14.469 -1.549 1 95.06 76 ILE B O 1
ATOM 2948 N N . THR B 1 77 ? -20.516 15.898 0.183 1 96.38 77 THR B N 1
ATOM 2949 C CA . THR B 1 77 ? -19.062 15.914 0.261 1 96.38 77 THR B CA 1
ATOM 2950 C C . THR B 1 77 ? -18.531 14.539 0.626 1 96.38 77 THR B C 1
ATOM 2952 O O . THR B 1 77 ? -17.547 14.07 0.035 1 96.38 77 THR B O 1
ATOM 2955 N N . ILE B 1 78 ? -19.188 13.914 1.553 1 97.19 78 ILE B N 1
ATOM 2956 C CA . ILE B 1 78 ? -18.719 12.609 2.021 1 97.19 78 ILE B CA 1
ATOM 2957 C C . ILE B 1 78 ? -18.906 11.57 0.924 1 97.19 78 ILE B C 1
ATOM 2959 O O . ILE B 1 78 ? -18.047 10.711 0.712 1 97.19 78 ILE B O 1
ATOM 2963 N N . PHE B 1 79 ? -20.047 11.633 0.178 1 97.06 79 PHE B N 1
ATOM 2964 C CA . PHE B 1 79 ? -20.25 10.75 -0.963 1 97.06 79 PHE B CA 1
ATOM 2965 C C . PHE B 1 79 ? -19.156 10.953 -2.008 1 97.06 79 PHE B C 1
ATOM 2967 O O . PHE B 1 79 ? -18.625 9.984 -2.553 1 97.06 79 PHE B O 1
ATOM 2974 N N . ARG B 1 80 ? -18.906 12.164 -2.289 1 97.75 80 ARG B N 1
ATOM 2975 C CA . ARG B 1 80 ? -17.859 12.477 -3.266 1 97.75 80 ARG B CA 1
ATOM 2976 C C . ARG B 1 80 ? -16.531 11.883 -2.844 1 97.75 80 ARG B C 1
ATOM 2978 O O . ARG B 1 80 ? -15.828 11.266 -3.654 1 97.75 80 ARG B O 1
ATOM 2985 N N . ARG B 1 81 ? -16.156 12.008 -1.553 1 98.19 81 ARG B N 1
ATOM 2986 C CA . ARG B 1 81 ? -14.93 11.438 -1.022 1 98.19 81 ARG B CA 1
ATOM 2987 C C . ARG B 1 81 ? -14.938 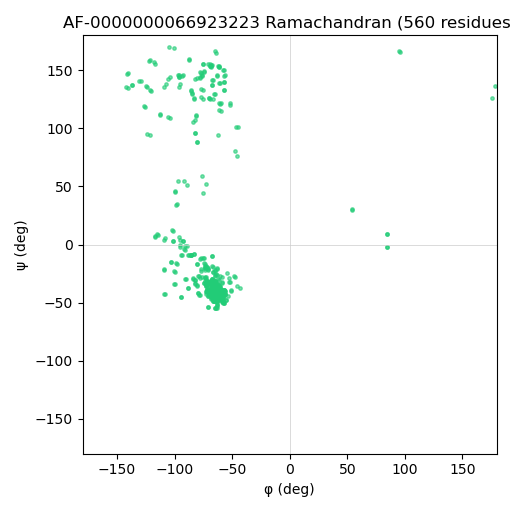9.914 -1.15 1 98.19 81 ARG B C 1
ATOM 2989 O O . ARG B 1 81 ? -13.93 9.32 -1.534 1 98.19 81 ARG B O 1
ATOM 2996 N N . LEU B 1 82 ? -16.078 9.352 -0.814 1 98.25 82 LEU B N 1
ATOM 2997 C CA . LEU B 1 82 ? -16.203 7.902 -0.896 1 98.25 82 LEU B CA 1
ATOM 2998 C C . LEU B 1 82 ? -15.984 7.414 -2.324 1 98.25 82 LEU B C 1
ATOM 3000 O O . LEU B 1 82 ? -15.273 6.434 -2.543 1 98.25 82 LEU B O 1
ATOM 3004 N N . PHE B 1 83 ? -16.547 8.125 -3.279 1 97.81 83 PHE B N 1
ATOM 3005 C CA . PHE B 1 83 ? -16.438 7.742 -4.684 1 97.81 83 PHE B CA 1
ATOM 3006 C C . PHE B 1 83 ? -14.992 7.871 -5.164 1 97.81 83 PHE B C 1
ATOM 3008 O O . PHE B 1 83 ? -14.484 6.988 -5.859 1 97.81 83 PHE B O 1
ATOM 3015 N N . ILE B 1 84 ? -14.312 8.891 -4.82 1 98.31 84 ILE B N 1
ATOM 3016 C CA . ILE B 1 84 ? -12.938 9.109 -5.266 1 98.31 84 ILE B CA 1
ATOM 3017 C C . ILE B 1 84 ? -12.016 8.086 -4.617 1 98.31 84 ILE B C 1
ATOM 3019 O O . ILE B 1 84 ? -11.133 7.531 -5.273 1 98.31 84 ILE B O 1
ATOM 3023 N N . LEU B 1 85 ? -12.227 7.855 -3.332 1 98.56 85 LEU B N 1
ATOM 3024 C CA . LEU B 1 85 ? -11.43 6.848 -2.637 1 98.56 85 LEU B CA 1
ATOM 3025 C C . LEU B 1 85 ? -11.625 5.473 -3.268 1 98.56 85 LEU B C 1
ATOM 3027 O O . LEU B 1 85 ? -10.656 4.734 -3.467 1 98.56 85 LEU B O 1
ATOM 3031 N N . GLY B 1 86 ? -12.898 5.148 -3.553 1 97.56 86 GLY B N 1
ATOM 3032 C CA . GLY B 1 86 ? -13.172 3.91 -4.266 1 97.56 86 GLY B CA 1
ATOM 3033 C C . GLY B 1 86 ? -12.516 3.852 -5.633 1 97.56 86 GLY B C 1
ATOM 3034 O O . GLY B 1 86 ? -11.953 2.822 -6.012 1 97.56 86 GLY B O 1
ATOM 3035 N N . ALA B 1 87 ? -12.602 4.957 -6.324 1 97.81 87 ALA B N 1
ATOM 3036 C CA . ALA B 1 87 ? -12.008 5.027 -7.66 1 97.81 87 ALA B CA 1
ATOM 3037 C C . ALA B 1 87 ? -10.5 4.801 -7.602 1 97.81 87 ALA B C 1
ATOM 3039 O O . ALA B 1 87 ? -9.938 4.082 -8.43 1 97.81 87 ALA B O 1
ATOM 3040 N N . ILE B 1 88 ? -9.844 5.395 -6.668 1 98.31 88 ILE B N 1
ATOM 3041 C CA . ILE B 1 88 ? -8.398 5.266 -6.504 1 98.31 88 ILE B CA 1
ATOM 3042 C C . ILE B 1 88 ? -8.039 3.812 -6.207 1 98.31 88 ILE B C 1
ATOM 3044 O O . ILE B 1 88 ? -7.164 3.238 -6.859 1 98.31 88 ILE B O 1
ATOM 3048 N N . MET B 1 89 ? -8.742 3.199 -5.281 1 97.88 89 MET B N 1
ATOM 3049 C CA . MET B 1 89 ? -8.398 1.852 -4.832 1 97.88 89 MET B CA 1
ATOM 3050 C C . MET B 1 89 ? -8.719 0.823 -5.91 1 97.88 89 MET B C 1
ATOM 3052 O O . MET B 1 89 ? -7.906 -0.051 -6.207 1 97.88 89 MET B O 1
ATOM 3056 N N . TYR B 1 90 ? -9.859 0.928 -6.516 1 95.81 90 TYR B N 1
ATOM 3057 C CA . TYR B 1 90 ? -10.219 -0.011 -7.574 1 95.81 90 TYR B CA 1
ATOM 3058 C C . TYR B 1 90 ? -9.391 0.237 -8.828 1 95.81 90 TYR B C 1
ATOM 3060 O O . TYR B 1 90 ? -9.148 -0.687 -9.609 1 95.81 90 TYR B O 1
ATOM 3068 N N . GLY B 1 91 ? -9.055 1.478 -9.047 1 96.5 91 GLY B N 1
ATOM 3069 C CA . GLY B 1 91 ? -8.125 1.758 -10.125 1 96.5 91 GLY B CA 1
ATOM 3070 C C . GLY B 1 91 ? -6.777 1.079 -9.938 1 96.5 91 GLY B C 1
ATOM 3071 O O . GLY B 1 91 ? -6.238 0.495 -10.883 1 96.5 91 GLY B O 1
ATOM 3072 N N . LEU B 1 92 ? -6.238 1.203 -8.734 1 96.38 92 LEU B N 1
ATOM 3073 C CA . LEU B 1 92 ? -4.988 0.524 -8.414 1 96.38 92 LEU B CA 1
ATOM 3074 C C . LEU B 1 92 ? -5.125 -0.984 -8.594 1 96.38 92 LEU B C 1
ATOM 3076 O O . LEU B 1 92 ? -4.223 -1.638 -9.117 1 96.38 92 LEU B O 1
ATOM 3080 N N . ARG B 1 93 ? -6.211 -1.492 -8.117 1 96.06 93 ARG B N 1
ATOM 3081 C CA . ARG B 1 93 ? -6.484 -2.918 -8.258 1 96.06 93 ARG B CA 1
ATOM 3082 C C . ARG B 1 93 ? -6.496 -3.324 -9.734 1 96.06 93 ARG B C 1
ATOM 3084 O O . ARG B 1 93 ? -5.918 -4.352 -10.102 1 96.06 93 ARG B O 1
ATOM 3091 N N . ALA B 1 94 ? -7.148 -2.535 -10.531 1 94.62 94 ALA B N 1
ATOM 3092 C CA . ALA B 1 94 ? -7.219 -2.816 -11.961 1 94.62 94 ALA B CA 1
ATOM 3093 C C . ALA B 1 94 ? -5.824 -2.873 -12.578 1 94.62 94 ALA B C 1
ATOM 3095 O O . ALA B 1 94 ? -5.535 -3.74 -13.406 1 94.62 94 ALA B O 1
ATOM 3096 N N . ILE B 1 95 ? -4.98 -2.006 -12.172 1 95.88 95 ILE B N 1
ATOM 3097 C CA . ILE B 1 95 ? -3.615 -1.978 -12.68 1 95.88 95 ILE B CA 1
ATOM 3098 C C . ILE B 1 95 ? -2.893 -3.266 -12.297 1 95.88 95 ILE B C 1
ATOM 3100 O O . ILE B 1 95 ? -2.232 -3.891 -13.125 1 95.88 95 ILE B O 1
ATOM 3104 N N . VAL B 1 96 ? -3.018 -3.682 -11.07 1 94.69 96 VAL B N 1
ATOM 3105 C CA . VAL B 1 96 ? -2.344 -4.879 -10.578 1 94.69 96 VAL B CA 1
ATOM 3106 C C . VAL B 1 96 ? -2.877 -6.109 -11.312 1 94.69 96 VAL B C 1
ATOM 3108 O O . VAL B 1 96 ? -2.104 -6.965 -11.742 1 94.69 96 VAL B O 1
ATOM 3111 N N . MET B 1 97 ? -4.195 -6.148 -11.484 1 92.88 97 MET B N 1
ATOM 3112 C CA . MET B 1 97 ? -4.82 -7.27 -12.172 1 92.88 97 MET B CA 1
ATOM 3113 C C . MET B 1 97 ? -4.375 -7.328 -13.633 1 92.88 97 MET B C 1
ATOM 3115 O O . MET B 1 97 ? -4.355 -8.398 -14.234 1 92.88 97 MET B O 1
ATOM 3119 N N . ALA B 1 98 ? -4.02 -6.211 -14.172 1 93.38 98 ALA B N 1
ATOM 3120 C CA . ALA B 1 98 ? -3.662 -6.137 -15.586 1 93.38 98 ALA B CA 1
ATOM 3121 C C . ALA B 1 98 ? -2.229 -6.609 -15.812 1 93.38 98 ALA B C 1
ATOM 3123 O O . ALA B 1 98 ? -1.857 -6.969 -16.938 1 93.38 98 ALA B O 1
ATOM 3124 N N . VAL B 1 99 ? -1.431 -6.676 -14.758 1 93.88 99 VAL B N 1
ATOM 3125 C CA . VAL B 1 99 ? -0.014 -6.891 -15.031 1 93.88 99 VAL B CA 1
ATOM 3126 C C . VAL B 1 99 ? 0.386 -8.305 -14.617 1 93.88 99 VAL B C 1
ATOM 3128 O O . VAL B 1 99 ? 1.219 -8.938 -15.273 1 93.88 99 VAL B O 1
ATOM 3131 N N . THR B 1 100 ? -0.039 -8.797 -13.531 1 93 100 THR B N 1
ATOM 3132 C CA . THR B 1 100 ? 0.306 -10.141 -13.062 1 93 100 THR B CA 1
ATOM 3133 C C . THR B 1 100 ? -0.953 -10.961 -12.789 1 93 100 THR B C 1
ATOM 3135 O O . THR B 1 100 ? -1.879 -10.484 -12.133 1 93 100 THR B O 1
ATOM 3138 N N . TYR B 1 101 ? -0.997 -12.18 -13.195 1 90.44 101 TYR B N 1
ATOM 3139 C CA . TYR B 1 101 ? -2.197 -13 -13.133 1 90.44 101 TYR B CA 1
ATOM 3140 C C . TYR B 1 101 ? -2.02 -14.141 -12.133 1 90.44 101 TYR B C 1
ATOM 3142 O O . TYR B 1 101 ? -1.272 -15.086 -12.391 1 90.44 101 TYR B O 1
ATOM 3150 N N . LEU B 1 102 ? -2.721 -14.109 -11.055 1 90.19 102 LEU B N 1
ATOM 3151 C CA . LEU B 1 102 ? -2.656 -15.117 -10 1 90.19 102 LEU B CA 1
ATOM 3152 C C . LEU B 1 102 ? -3.768 -16.141 -10.172 1 90.19 102 LEU B C 1
ATOM 3154 O O . LEU B 1 102 ? -4.883 -15.805 -10.57 1 90.19 102 LEU B O 1
ATOM 3158 N N . PRO B 1 103 ? -3.459 -17.375 -9.82 1 89.94 103 PRO B N 1
ATOM 3159 C CA . PRO B 1 103 ? -4.508 -18.406 -9.867 1 89.94 103 PRO B CA 1
ATOM 3160 C C . PRO B 1 103 ? -5.559 -18.219 -8.773 1 89.94 103 PRO B C 1
ATOM 3162 O O . PRO B 1 103 ? -5.301 -17.547 -7.77 1 89.94 103 PRO B O 1
ATOM 3165 N N . PRO B 1 104 ? -6.742 -18.766 -9.07 1 87.25 104 PRO B N 1
ATOM 3166 C CA . PRO B 1 104 ? -7.75 -18.719 -8.008 1 87.25 104 PRO B CA 1
ATOM 3167 C C . PRO B 1 104 ? -7.32 -19.469 -6.746 1 87.25 104 PRO B C 1
ATOM 3169 O O . PRO B 1 104 ? -6.562 -20.438 -6.828 1 87.25 104 PRO B O 1
ATOM 3172 N N . SER B 1 105 ? -7.809 -19.094 -5.652 1 88 105 SER B N 1
ATOM 3173 C CA . SER B 1 105 ? -7.352 -19.609 -4.367 1 88 105 SER B CA 1
ATOM 3174 C C . SER B 1 105 ? -8.234 -20.766 -3.9 1 88 105 SER B C 1
ATOM 3176 O O . SER B 1 105 ? -7.922 -21.422 -2.904 1 88 105 SER B O 1
ATOM 3178 N N . PHE B 1 106 ? -9.188 -21.094 -4.641 1 83.12 106 PHE B N 1
ATOM 3179 C CA . PHE B 1 106 ? -10.094 -22.172 -4.25 1 83.12 106 PHE B CA 1
ATOM 3180 C C . PHE B 1 106 ? -9.453 -23.531 -4.469 1 83.12 106 PHE B C 1
ATOM 3182 O O . PHE B 1 106 ? -8.875 -23.797 -5.523 1 83.12 106 PHE B O 1
ATOM 3189 N N . ASN B 1 107 ? -9.602 -24.328 -3.443 1 80.94 107 ASN B N 1
ATOM 3190 C CA . ASN B 1 107 ? -9.148 -25.703 -3.621 1 80.94 107 ASN B CA 1
ATOM 3191 C C . ASN B 1 107 ? -10.078 -26.484 -4.535 1 80.94 107 ASN B C 1
ATOM 3193 O O . ASN B 1 107 ? -9.625 -27.312 -5.332 1 80.94 107 ASN B O 1
ATOM 3197 N N . ASN B 1 108 ? -11.383 -26.281 -4.332 1 79.31 108 ASN B N 1
ATOM 3198 C CA . ASN B 1 108 ? -12.375 -26.922 -5.188 1 79.31 108 ASN B CA 1
ATOM 3199 C C . ASN B 1 108 ? -12.703 -26.078 -6.406 1 79.31 108 ASN B C 1
ATOM 3201 O O . ASN B 1 108 ? -13.883 -25.859 -6.715 1 79.31 108 ASN B O 1
ATOM 3205 N N . ARG B 1 109 ? -11.766 -25.672 -7.094 1 76.25 109 ARG B N 1
ATOM 3206 C CA . ARG B 1 109 ? -11.891 -24.719 -8.188 1 76.25 109 ARG B CA 1
ATOM 3207 C C . ARG B 1 109 ? -12.695 -25.312 -9.344 1 76.25 109 ARG B C 1
ATOM 3209 O O . ARG B 1 109 ? -13.445 -24.609 -10.016 1 76.25 109 ARG B O 1
ATOM 3216 N N . ASP B 1 110 ? -12.555 -26.562 -9.562 1 77.31 110 ASP B N 1
ATOM 3217 C CA . ASP B 1 110 ? -13.25 -27.188 -10.68 1 77.31 110 ASP B CA 1
ATOM 3218 C C . ASP B 1 110 ? -14.766 -27.172 -10.461 1 77.31 110 ASP B C 1
ATOM 3220 O O . ASP B 1 110 ? -15.531 -27.156 -11.422 1 77.31 110 ASP B O 1
ATOM 3224 N N . GLU B 1 111 ? -15.102 -27.078 -9.227 1 75.88 111 GLU B N 1
ATOM 3225 C CA . GLU B 1 111 ? -16.516 -27.031 -8.898 1 75.88 111 GLU B CA 1
ATOM 3226 C C . GLU B 1 111 ? -17.031 -25.609 -8.859 1 75.88 111 GLU B C 1
ATOM 3228 O O . GLU B 1 111 ? -18.172 -25.328 -9.242 1 75.88 111 GLU B O 1
ATOM 3233 N N . ILE B 1 112 ? -16.203 -24.734 -8.539 1 76.69 112 ILE B N 1
ATOM 3234 C CA . ILE B 1 112 ? -16.625 -23.375 -8.234 1 76.69 112 ILE B CA 1
ATOM 3235 C C . ILE B 1 112 ? -16.391 -22.484 -9.453 1 76.69 112 ILE B C 1
ATOM 3237 O O . ILE B 1 112 ? -17.219 -21.625 -9.766 1 76.69 112 ILE B O 1
ATOM 3241 N N . CYS B 1 113 ? -15.383 -22.75 -10.164 1 75.88 113 CYS B N 1
ATOM 3242 C CA . CYS B 1 113 ? -14.984 -21.859 -11.25 1 75.88 113 CYS B CA 1
ATOM 3243 C C . CYS B 1 113 ? -15.594 -22.312 -12.57 1 75.88 113 CYS B C 1
ATOM 3245 O O . CYS B 1 113 ? -15.688 -23.5 -12.844 1 75.88 113 CYS B O 1
ATOM 3247 N N . GLU B 1 114 ? -15.953 -21.375 -13.43 1 75.31 114 GLU B N 1
ATOM 3248 C CA . GLU B 1 114 ? -16.375 -21.641 -14.805 1 75.31 114 GLU B CA 1
ATOM 3249 C C . GLU B 1 114 ? -15.242 -22.266 -15.609 1 75.31 114 GLU B C 1
ATOM 3251 O O . GLU B 1 114 ? -14.07 -21.984 -15.383 1 75.31 114 GLU B O 1
ATOM 3256 N N . PRO B 1 115 ? -15.695 -23.203 -16.531 1 76.81 115 PRO B N 1
ATOM 3257 C CA . PRO B 1 115 ? -14.648 -23.797 -17.375 1 76.81 115 PRO B CA 1
ATOM 3258 C C . PRO B 1 115 ? -13.914 -22.766 -18.219 1 76.81 115 PRO B C 1
ATOM 3260 O O . PRO B 1 115 ? -14.508 -21.766 -18.641 1 76.81 115 PRO B O 1
ATOM 3263 N N . GLN B 1 116 ? -12.594 -22.938 -18.312 1 75.5 116 GLN B N 1
ATOM 3264 C CA . GLN B 1 116 ? -11.773 -22.031 -19.125 1 75.5 116 GLN B CA 1
ATOM 3265 C C . GLN B 1 116 ? -11.922 -22.359 -20.609 1 75.5 116 GLN B C 1
ATOM 3267 O O . GLN B 1 116 ? -12.055 -23.531 -20.984 1 75.5 116 GLN B O 1
ATOM 3272 N N . VAL B 1 117 ? -12.234 -21.422 -21.344 1 66.56 117 VAL B N 1
ATOM 3273 C CA . VAL B 1 117 ? -12.383 -21.625 -22.781 1 66.56 117 VAL B CA 1
ATOM 3274 C C . VAL B 1 117 ? -11.016 -21.531 -23.469 1 66.56 117 VAL B C 1
ATOM 3276 O O . VAL B 1 117 ? -10.219 -20.641 -23.156 1 66.56 117 VAL B O 1
ATOM 3279 N N . ASN B 1 118 ? -10.461 -22.641 -23.875 1 61.66 118 ASN B N 1
ATOM 3280 C CA . ASN B 1 118 ? -9.219 -22.672 -24.641 1 61.66 118 ASN B CA 1
ATOM 3281 C C . ASN B 1 118 ? -9.219 -21.656 -25.781 1 61.66 118 ASN B C 1
ATOM 3283 O O . ASN B 1 118 ? -10.031 -21.766 -26.703 1 61.66 118 ASN B O 1
ATOM 3287 N N . ARG B 1 119 ? -9.039 -20.422 -25.578 1 53.06 119 ARG B N 1
ATOM 3288 C CA . ARG B 1 119 ? -9.367 -19.359 -26.531 1 53.06 119 ARG B CA 1
ATOM 3289 C C . ARG B 1 119 ? -8.328 -19.281 -27.656 1 53.06 119 ARG B C 1
ATOM 3291 O O . ARG B 1 119 ? -7.285 -18.656 -27.5 1 53.06 119 ARG B O 1
ATOM 3298 N N . THR B 1 120 ? -8.078 -20.172 -28.375 1 50.25 120 THR B N 1
ATOM 3299 C CA . THR B 1 120 ? -7.461 -19.672 -29.609 1 50.25 120 THR B CA 1
ATOM 3300 C C . THR B 1 120 ? -8.195 -18.422 -30.109 1 50.25 120 THR B C 1
ATOM 3302 O O . THR B 1 120 ? -7.574 -17.531 -30.688 1 50.25 120 THR B O 1
ATOM 3305 N N . ASP B 1 121 ? -9.562 -18.359 -29.969 1 51.69 121 ASP B N 1
ATOM 3306 C CA . ASP B 1 121 ? -10.344 -17.266 -30.547 1 51.69 121 ASP B CA 1
ATOM 3307 C C . ASP B 1 121 ? -11.125 -16.531 -29.453 1 51.69 121 ASP B C 1
ATOM 3309 O O . ASP B 1 121 ? -11.891 -17.156 -28.703 1 51.69 121 ASP B O 1
ATOM 3313 N N . ILE B 1 122 ? -10.57 -15.469 -28.938 1 56.84 122 ILE B N 1
ATOM 3314 C CA . ILE B 1 122 ? -11.344 -14.602 -28.062 1 56.84 122 ILE B CA 1
ATOM 3315 C C . ILE B 1 122 ? -12.727 -14.352 -28.656 1 56.84 122 ILE B C 1
ATOM 3317 O O . ILE B 1 122 ? -12.852 -13.742 -29.719 1 56.84 122 ILE B O 1
ATOM 3321 N N . HIS B 1 123 ? -13.781 -15.031 -28.188 1 62.41 123 HIS B N 1
ATOM 3322 C CA . HIS B 1 123 ? -15.141 -14.727 -28.609 1 62.41 123 HIS B CA 1
ATOM 3323 C C . HIS B 1 123 ? -15.711 -13.555 -27.812 1 62.41 123 HIS B C 1
ATOM 3325 O O . HIS B 1 123 ? -16.156 -13.727 -26.672 1 62.41 123 HIS B O 1
ATOM 3331 N N . TRP B 1 124 ? -15.656 -12.328 -28.312 1 69.5 124 TRP B N 1
ATOM 3332 C CA . TRP B 1 124 ? -16.062 -11.055 -27.734 1 69.5 124 TRP B CA 1
ATOM 3333 C C . TRP B 1 124 ? -17.453 -11.148 -27.125 1 69.5 124 TRP B C 1
ATOM 3335 O O . TRP B 1 124 ? -17.75 -10.492 -26.125 1 69.5 124 TRP B O 1
ATOM 3345 N N . ASP B 1 125 ? -18.25 -12.039 -27.656 1 69.38 125 ASP B N 1
ATOM 3346 C CA . ASP B 1 125 ? -19.609 -12.188 -27.156 1 69.38 125 ASP B CA 1
ATOM 3347 C C . ASP B 1 125 ? -19.625 -12.789 -25.75 1 69.38 125 ASP B C 1
ATOM 3349 O O . ASP B 1 125 ? -20.375 -12.344 -24.875 1 69.38 125 ASP B O 1
ATOM 3353 N N . GLU B 1 126 ? -18.812 -13.719 -25.609 1 70.38 126 GLU B N 1
ATOM 3354 C CA . GLU B 1 126 ? -18.766 -14.367 -24.312 1 70.38 126 GLU B CA 1
ATOM 3355 C C . GLU B 1 126 ? -18.156 -13.445 -23.266 1 70.38 126 GLU B C 1
ATOM 3357 O O . GLU B 1 126 ? -18.625 -13.398 -22.125 1 70.38 126 GLU B O 1
ATOM 3362 N N . VAL B 1 127 ? -17.266 -12.695 -23.672 1 69.81 127 VAL B N 1
ATOM 3363 C CA . VAL B 1 127 ? -16.625 -11.734 -22.781 1 69.81 127 VAL B CA 1
ATOM 3364 C C . VAL B 1 127 ? -17.625 -10.68 -22.344 1 69.81 127 VAL B C 1
ATOM 3366 O O . VAL B 1 127 ? -17.719 -10.352 -21.156 1 69.81 127 VAL B O 1
ATOM 3369 N N . MET B 1 128 ? -18.359 -10.242 -23.266 1 74.25 128 MET B N 1
ATOM 3370 C CA . MET B 1 128 ? -19.328 -9.203 -22.969 1 74.25 128 MET B CA 1
ATOM 3371 C C . MET B 1 128 ? -20.438 -9.734 -22.062 1 74.25 128 MET B C 1
ATOM 3373 O O . MET B 1 128 ? -20.906 -9.031 -21.156 1 74.25 128 MET B O 1
ATOM 3377 N N . LYS B 1 129 ? -20.875 -10.922 -22.25 1 71.44 129 LYS B N 1
ATOM 3378 C CA . LYS B 1 129 ? -21.891 -11.531 -21.406 1 71.44 129 LYS B CA 1
ATOM 3379 C C . LYS B 1 129 ? -21.406 -11.664 -19.969 1 71.44 129 LYS B C 1
ATOM 3381 O O . LYS B 1 129 ? -22.125 -11.328 -19.031 1 71.44 129 LYS B O 1
ATOM 3386 N N . ARG B 1 130 ? -20.297 -12.117 -19.875 1 70.38 130 ARG B N 1
ATOM 3387 C CA . ARG B 1 130 ? -19.703 -12.258 -18.547 1 70.38 130 ARG B CA 1
ATOM 3388 C C . ARG B 1 130 ? -19.562 -10.906 -17.859 1 70.38 130 ARG B C 1
ATOM 3390 O O . ARG B 1 130 ? -19.859 -10.766 -16.672 1 70.38 130 ARG B O 1
ATOM 3397 N N . PHE B 1 131 ? -19.156 -9.992 -18.672 1 71.94 131 PHE B N 1
ATOM 3398 C CA . PHE B 1 131 ? -18.969 -8.641 -18.172 1 71.94 131 PHE B CA 1
ATOM 3399 C C . PHE B 1 131 ? -20.281 -8.07 -17.656 1 71.94 131 PHE B C 1
ATOM 3401 O O . PHE B 1 131 ? -20.344 -7.539 -16.547 1 71.94 131 PHE B O 1
ATOM 3408 N N . VAL B 1 132 ? -21.297 -8.211 -18.359 1 69.75 132 VAL B N 1
ATOM 3409 C CA . VAL B 1 132 ? -22.609 -7.672 -18 1 69.75 132 VAL B CA 1
ATOM 3410 C C . VAL B 1 132 ? -23.109 -8.359 -16.734 1 69.75 132 VAL B C 1
ATOM 3412 O O . VAL B 1 132 ? -23.672 -7.711 -15.844 1 69.75 132 VAL B O 1
ATOM 3415 N N . THR B 1 133 ? -22.891 -9.625 -16.578 1 66.56 133 THR B N 1
ATOM 3416 C CA . THR B 1 133 ? -23.312 -10.367 -15.398 1 66.56 133 THR B CA 1
ATOM 3417 C C . THR B 1 133 ? -22.625 -9.828 -14.148 1 66.56 133 THR B C 1
ATOM 3419 O O . THR B 1 133 ? -23.266 -9.633 -13.117 1 66.56 133 THR B O 1
ATOM 3422 N N . TYR B 1 134 ? -21.422 -9.562 -14.281 1 70.12 134 TYR B N 1
ATOM 3423 C CA . TYR B 1 134 ? -20.672 -9.094 -13.125 1 70.12 134 TYR B CA 1
ATOM 3424 C C . TYR B 1 134 ? -21.047 -7.66 -12.773 1 70.12 134 TYR B C 1
ATOM 3426 O O . TYR B 1 134 ? -21.078 -7.293 -11.594 1 70.12 134 TYR B O 1
ATOM 3434 N N . VAL B 1 135 ? -21.375 -6.953 -13.805 1 67.56 135 VAL B N 1
ATOM 3435 C CA . VAL B 1 135 ? -21.812 -5.586 -13.57 1 67.56 135 VAL B CA 1
ATOM 3436 C C . VAL B 1 135 ? -23.156 -5.594 -12.836 1 67.56 135 VAL B C 1
ATOM 3438 O O . VAL B 1 135 ? -23.328 -4.879 -11.844 1 67.56 135 VAL B O 1
ATOM 3441 N N . VAL B 1 136 ? -23.969 -6.559 -13.227 1 62.72 136 VAL B N 1
ATOM 3442 C CA . VAL B 1 136 ? -25.312 -6.605 -12.656 1 62.72 136 VAL B CA 1
ATOM 3443 C C . VAL B 1 136 ? -25.25 -7.113 -11.219 1 62.72 136 VAL B C 1
ATOM 3445 O O . VAL B 1 136 ? -26 -6.648 -10.359 1 62.72 136 VAL B O 1
ATOM 3448 N N . THR B 1 137 ? -24.344 -7.977 -10.953 1 62.19 137 THR B N 1
ATOM 3449 C CA . THR B 1 137 ? -24.234 -8.547 -9.617 1 62.19 137 THR B CA 1
ATOM 3450 C C . THR B 1 137 ? -23.312 -7.711 -8.742 1 62.19 137 THR B C 1
ATOM 3452 O O . THR B 1 137 ? -23.141 -7.996 -7.555 1 62.19 137 THR B O 1
ATOM 3455 N N . LEU B 1 138 ? -22.812 -6.746 -9.312 1 64.88 138 LEU B N 1
ATOM 3456 C CA . LEU B 1 138 ? -21.891 -5.855 -8.617 1 64.88 138 LEU B CA 1
ATOM 3457 C C . LEU B 1 138 ? -20.75 -6.641 -7.992 1 64.88 138 LEU B C 1
ATOM 3459 O O . LEU B 1 138 ? -20.312 -6.344 -6.871 1 64.88 138 LEU B O 1
ATOM 3463 N N . GLY B 1 139 ? -20.469 -7.738 -8.703 1 63.69 139 GLY B N 1
ATOM 3464 C CA . GLY B 1 139 ? -19.312 -8.516 -8.281 1 63.69 139 GLY B CA 1
ATOM 3465 C C . GLY B 1 139 ? -19.625 -9.492 -7.164 1 63.69 139 GLY B C 1
ATOM 3466 O O . GLY B 1 139 ? -18.75 -10.227 -6.707 1 63.69 139 GLY B O 1
ATOM 3467 N N . LEU B 1 140 ? -20.891 -9.492 -6.668 1 63.56 140 LEU B N 1
ATOM 3468 C CA . LEU B 1 140 ? -21.281 -10.453 -5.641 1 63.56 140 LEU B CA 1
ATOM 3469 C C . LEU B 1 140 ? -21.625 -11.805 -6.262 1 63.56 140 LEU B C 1
ATOM 3471 O O . LEU B 1 140 ? -22.531 -11.898 -7.082 1 63.56 140 LEU B O 1
ATOM 3475 N N . THR B 1 141 ? -20.828 -12.836 -6.043 1 61.97 141 THR B N 1
ATOM 3476 C CA . THR B 1 141 ? -20.969 -14.062 -6.824 1 61.97 141 THR B CA 1
ATOM 3477 C C . THR B 1 141 ? -21.344 -15.234 -5.93 1 61.97 141 THR B C 1
ATOM 3479 O O . THR B 1 141 ? -21.422 -16.375 -6.391 1 61.97 141 THR B O 1
ATOM 3482 N N . SER B 1 142 ? -21.609 -14.992 -4.73 1 62.06 142 SER B N 1
ATOM 3483 C CA . SER B 1 142 ? -21.906 -16.109 -3.836 1 62.06 142 SER B CA 1
ATOM 3484 C C . SER B 1 142 ? -23.188 -16.828 -4.25 1 62.06 142 SER B C 1
ATOM 3486 O O . SER B 1 142 ? -23.375 -18 -3.947 1 62.06 142 SER B O 1
ATOM 3488 N N . GLY B 1 143 ? -23.984 -16.172 -4.926 1 60.91 143 GLY B N 1
ATOM 3489 C CA . GLY B 1 143 ? -25.234 -16.812 -5.312 1 60.91 143 GLY B CA 1
ATOM 3490 C C . GLY B 1 143 ? -25.172 -17.484 -6.664 1 60.91 143 GLY B C 1
ATOM 3491 O O . GLY B 1 143 ? -26.141 -18.094 -7.109 1 60.91 143 GLY B O 1
ATOM 3492 N N . GLN B 1 144 ? -24 -17.422 -7.223 1 65.69 144 GLN B N 1
ATOM 3493 C CA . GLN B 1 144 ? -23.875 -18.016 -8.555 1 65.69 144 GLN B CA 1
ATOM 3494 C C . GLN B 1 144 ? -23.328 -19.438 -8.469 1 65.69 144 GLN B C 1
ATOM 3496 O O . GLN B 1 144 ? -22.562 -19.766 -7.559 1 65.69 144 GLN B O 1
ATOM 3501 N N . GLU B 1 145 ? -23.797 -20.312 -9.344 1 66.44 145 GLU B N 1
ATOM 3502 C CA . GLU B 1 145 ? -23.344 -21.703 -9.383 1 66.44 145 GLU B CA 1
ATOM 3503 C C . GLU B 1 145 ? -21.859 -21.781 -9.719 1 66.44 145 GLU B C 1
ATOM 3505 O O . GLU B 1 145 ? -21.109 -22.5 -9.062 1 66.44 145 GLU B O 1
ATOM 3510 N N . LYS B 1 146 ? -21.531 -21.078 -10.82 1 76.25 146 LYS B N 1
ATOM 3511 C CA . LYS B 1 146 ? -20.109 -21 -11.195 1 76.25 146 LYS B CA 1
ATOM 3512 C C . LYS B 1 146 ? -19.703 -19.547 -11.43 1 76.25 146 LYS B C 1
ATOM 3514 O O . LYS B 1 146 ? -20.5 -18.719 -11.883 1 76.25 146 LYS B O 1
ATOM 3519 N N . ILE B 1 147 ? -18.594 -19.375 -10.977 1 74 147 ILE B N 1
ATOM 3520 C CA . ILE B 1 147 ? -18.125 -17.984 -11.078 1 74 147 ILE B CA 1
ATOM 3521 C C . ILE B 1 147 ? -16.812 -17.938 -11.859 1 74 147 ILE B C 1
ATOM 3523 O O . ILE B 1 147 ? -16.188 -18.969 -12.094 1 74 147 ILE B O 1
ATOM 3527 N N . LEU B 1 148 ? -16.609 -16.719 -12.383 1 74.38 148 LEU B N 1
ATOM 3528 C CA . LEU B 1 148 ? -15.289 -16.484 -12.969 1 74.38 148 LEU B CA 1
ATOM 3529 C C . LEU B 1 148 ? -14.203 -16.5 -11.891 1 74.38 148 LEU B C 1
ATOM 3531 O O . LEU B 1 148 ? -14.383 -15.914 -10.82 1 74.38 148 LEU B O 1
ATOM 3535 N N . CYS B 1 149 ? -13.266 -17.391 -12.234 1 71.19 149 CYS B N 1
ATOM 3536 C CA . CYS B 1 149 ? -12.227 -17.547 -11.227 1 71.19 149 CYS B CA 1
ATOM 3537 C C . CYS B 1 149 ? -10.914 -16.938 -11.703 1 71.19 149 CYS B C 1
ATOM 3539 O O . CYS B 1 149 ? -10.602 -16.969 -12.891 1 71.19 149 CYS B O 1
ATOM 3541 N N . GLY B 1 150 ? -10.164 -16.203 -10.977 1 67.31 150 GLY B N 1
ATOM 3542 C CA . GLY B 1 150 ? -8.867 -15.555 -11.078 1 67.31 150 GLY B CA 1
ATOM 3543 C C . GLY B 1 150 ? -8.531 -14.695 -9.875 1 67.31 150 GLY B C 1
ATOM 3544 O O . GLY B 1 150 ? -9.43 -14.234 -9.164 1 67.31 150 GLY B O 1
ATOM 3545 N N . ASP B 1 151 ? -7.23 -15.102 -9.344 1 61.28 151 ASP B N 1
ATOM 3546 C CA . ASP B 1 151 ? -6.914 -14.328 -8.148 1 61.28 151 ASP B CA 1
ATOM 3547 C C . ASP B 1 151 ? -6.824 -12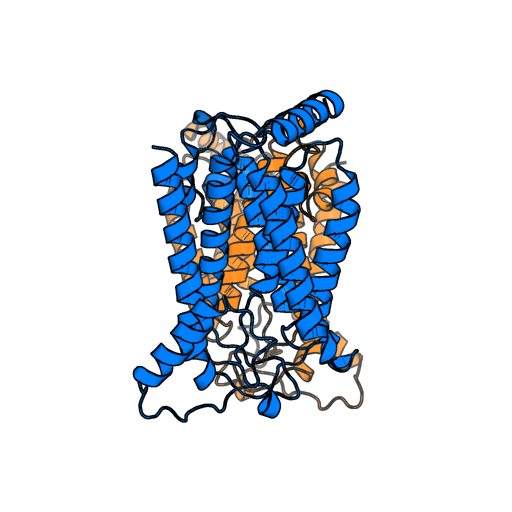.836 -8.461 1 61.28 151 ASP B C 1
ATOM 3549 O O . ASP B 1 151 ? -6.152 -12.445 -9.422 1 61.28 151 ASP B O 1
ATOM 3553 N N . LEU B 1 152 ? -7.629 -12.125 -7.797 1 73.12 152 LEU B N 1
ATOM 3554 C CA . LEU B 1 152 ? -7.883 -10.695 -7.953 1 73.12 152 LEU B CA 1
ATOM 3555 C C . LEU B 1 152 ? -7.074 -9.891 -6.941 1 73.12 152 LEU B C 1
ATOM 3557 O O . LEU B 1 152 ? -7.645 -9.18 -6.109 1 73.12 152 LEU B O 1
ATOM 3561 N N . MET B 1 153 ? -5.672 -10.109 -6.93 1 83.75 153 MET B N 1
ATOM 3562 C CA . MET B 1 153 ? -4.855 -9.211 -6.121 1 83.75 153 MET B CA 1
ATOM 3563 C C . MET B 1 153 ? -5.156 -7.754 -6.457 1 83.75 153 MET B C 1
ATOM 3565 O O . MET B 1 153 ? -4.996 -7.332 -7.605 1 83.75 153 MET B O 1
ATOM 3569 N N . PHE B 1 154 ? -5.578 -7.051 -5.492 1 89.25 154 PHE B N 1
ATOM 3570 C CA . PHE B 1 154 ? -5.906 -7.383 -4.113 1 89.25 154 PHE B CA 1
ATOM 3571 C C . PHE B 1 154 ? -7.414 -7.418 -3.906 1 89.25 154 PHE B C 1
ATOM 3573 O O . PHE B 1 154 ? -8.18 -7.098 -4.82 1 89.25 154 PHE B O 1
ATOM 3580 N N . SER B 1 155 ? -7.875 -7.871 -2.844 1 92.5 155 SER B N 1
ATOM 3581 C CA . SER B 1 155 ? -9.258 -8.219 -2.545 1 92.5 155 SER B CA 1
ATOM 3582 C C . SER B 1 155 ? -10.172 -7 -2.646 1 92.5 155 SER B C 1
ATOM 3584 O O . SER B 1 155 ? -10.07 -6.074 -1.839 1 92.5 155 SER B O 1
ATOM 3586 N N . GLY B 1 156 ? -11.078 -7.039 -3.584 1 91.75 156 GLY B N 1
ATOM 3587 C CA . GLY B 1 156 ? -12.055 -5.973 -3.707 1 91.75 156 GLY B CA 1
ATOM 3588 C C . GLY B 1 156 ? -12.992 -5.883 -2.512 1 91.75 156 GLY B C 1
ATOM 3589 O O . GLY B 1 156 ? -13.328 -4.785 -2.066 1 91.75 156 GLY B O 1
ATOM 3590 N N . HIS B 1 157 ? -13.445 -7.043 -2.018 1 91.88 157 HIS B N 1
ATOM 3591 C CA . HIS B 1 157 ? -14.273 -7.07 -0.819 1 91.88 157 HIS B CA 1
ATOM 3592 C C . HIS B 1 157 ? -13.578 -6.387 0.351 1 91.88 157 HIS B C 1
ATOM 3594 O O . HIS B 1 157 ? -14.211 -5.648 1.112 1 91.88 157 HIS B O 1
ATOM 3600 N N . THR B 1 158 ? -12.305 -6.641 0.433 1 96.06 158 THR B N 1
ATOM 3601 C CA . THR B 1 158 ? -11.555 -6.027 1.526 1 96.06 158 THR B CA 1
ATOM 3602 C C . THR B 1 158 ? -11.461 -4.516 1.337 1 96.06 158 THR B C 1
ATOM 3604 O O . THR B 1 158 ? -11.5 -3.762 2.309 1 96.06 158 THR B O 1
ATOM 3607 N N . ILE B 1 159 ? -11.297 -4.07 0.075 1 96.62 159 ILE B N 1
ATOM 3608 C CA . ILE B 1 159 ? -11.32 -2.637 -0.197 1 96.62 159 ILE B CA 1
ATOM 3609 C C . ILE B 1 159 ? -12.617 -2.031 0.332 1 96.62 159 ILE B C 1
ATOM 3611 O O . ILE B 1 159 ? -12.594 -1.043 1.068 1 96.62 159 ILE B O 1
ATOM 3615 N N . VAL B 1 160 ? -13.703 -2.686 0.009 1 95.12 160 VAL B N 1
ATOM 3616 C CA . VAL B 1 160 ? -15.016 -2.182 0.402 1 95.12 160 VAL B CA 1
ATOM 3617 C C . VAL B 1 160 ? -15.156 -2.232 1.922 1 95.12 160 VAL B C 1
ATOM 3619 O O . VAL B 1 160 ? -15.531 -1.24 2.551 1 95.12 160 VAL B O 1
ATOM 3622 N N . LEU B 1 161 ? -14.828 -3.355 2.504 1 97.31 161 LEU B N 1
ATOM 3623 C CA . LEU B 1 161 ? -14.914 -3.518 3.951 1 97.31 161 LEU B CA 1
ATOM 3624 C C . LEU B 1 161 ? -14.094 -2.449 4.664 1 97.31 161 LEU B C 1
ATOM 3626 O O . LEU B 1 161 ? -14.555 -1.848 5.637 1 97.31 161 LEU B O 1
ATOM 3630 N N . SER B 1 162 ? -12.914 -2.174 4.18 1 98.19 162 SER B N 1
ATOM 3631 C CA . SER B 1 162 ? -12 -1.232 4.828 1 98.19 162 SER B CA 1
ATOM 3632 C C . SER B 1 162 ? -12.5 0.202 4.684 1 98.19 162 SER B C 1
ATOM 3634 O O . SER B 1 162 ? -12.648 0.916 5.68 1 98.19 162 SER B O 1
ATOM 3636 N N . ILE B 1 163 ? -12.758 0.608 3.463 1 98.25 163 ILE B N 1
ATOM 3637 C CA . ILE B 1 163 ? -13.148 1.99 3.209 1 98.25 163 ILE B CA 1
ATOM 3638 C C . ILE B 1 163 ? -14.453 2.301 3.938 1 98.25 163 ILE B C 1
ATOM 3640 O O . ILE B 1 163 ? -14.602 3.373 4.531 1 98.25 163 ILE B O 1
ATOM 3644 N N . MET B 1 164 ? -15.391 1.355 3.9 1 97.81 164 MET B N 1
ATOM 3645 C CA . MET B 1 164 ? -16.672 1.574 4.582 1 97.81 164 MET B CA 1
ATOM 3646 C C . MET B 1 164 ? -16.469 1.583 6.098 1 97.81 164 MET B C 1
ATOM 3648 O O . MET B 1 164 ? -17.125 2.355 6.805 1 97.81 164 MET B O 1
ATOM 3652 N N . TYR B 1 165 ? -15.633 0.726 6.578 1 98.19 165 TYR B N 1
ATOM 3653 C CA . TYR B 1 165 ? -15.273 0.707 7.988 1 98.19 165 TYR B CA 1
ATOM 3654 C C . TYR B 1 165 ? -14.688 2.047 8.422 1 98.19 165 TYR B C 1
ATOM 3656 O O . TYR B 1 165 ? -15.156 2.65 9.391 1 98.19 165 TYR B O 1
ATOM 3664 N N . PHE B 1 166 ? -13.711 2.576 7.684 1 98.25 166 PHE B N 1
ATOM 3665 C CA . PHE B 1 166 ? -13.062 3.846 8.008 1 98.25 166 PHE B CA 1
ATOM 3666 C C . PHE B 1 166 ? -14.055 5 7.883 1 98.25 166 PHE B C 1
ATOM 3668 O O . PHE B 1 166 ? -14 5.953 8.656 1 98.25 166 PHE B O 1
ATOM 3675 N N . THR B 1 167 ? -14.906 4.941 6.855 1 97.69 167 THR B N 1
ATOM 3676 C CA . THR B 1 167 ? -15.93 5.969 6.68 1 97.69 167 THR B CA 1
ATOM 3677 C C . THR B 1 167 ? -16.844 6.043 7.902 1 97.69 167 THR B C 1
ATOM 3679 O O . THR B 1 167 ? -17.141 7.129 8.398 1 97.69 167 THR B O 1
ATOM 3682 N N . THR B 1 168 ? -17.25 4.887 8.391 1 96.62 168 THR B N 1
ATOM 3683 C CA . THR B 1 168 ? -18.094 4.832 9.578 1 96.62 168 THR B CA 1
ATOM 3684 C C . THR B 1 168 ? -17.359 5.414 10.789 1 96.62 168 THR B C 1
ATOM 3686 O O . THR B 1 168 ? -17.938 6.199 11.547 1 96.62 168 THR B O 1
ATOM 3689 N N . LEU B 1 169 ? -16.141 5.094 10.93 1 95.38 169 LEU B N 1
ATOM 3690 C CA . LEU B 1 169 ? -15.367 5.582 12.062 1 95.38 169 LEU B CA 1
ATOM 3691 C C . LEU B 1 169 ? -15.18 7.094 11.977 1 95.38 169 LEU B C 1
ATOM 3693 O O . LEU B 1 169 ? -15.227 7.785 13 1 95.38 169 LEU B O 1
ATOM 3697 N N . LYS B 1 170 ? -14.984 7.617 10.836 1 95.69 170 LYS B N 1
ATOM 3698 C CA . LYS B 1 170 ? -14.617 9.016 10.648 1 95.69 170 LYS B CA 1
ATOM 3699 C C . LYS B 1 170 ? -15.836 9.922 10.734 1 95.69 170 LYS B C 1
ATOM 3701 O O . LYS B 1 170 ? -15.773 11.023 11.289 1 95.69 170 LYS B O 1
ATOM 3706 N N . TYR B 1 171 ? -17.031 9.469 10.242 1 95.19 171 TYR B N 1
ATOM 3707 C CA . TYR B 1 171 ? -18.125 10.406 10.016 1 95.19 171 TYR B CA 1
ATOM 3708 C C . TYR B 1 171 ? -19.297 10.109 10.945 1 95.19 171 TYR B C 1
ATOM 3710 O O . TYR B 1 171 ? -20.391 10.664 10.773 1 95.19 171 TYR B O 1
ATOM 3718 N N . THR B 1 172 ? -19.078 9.234 11.859 1 92.88 172 THR B N 1
ATOM 3719 C CA . THR B 1 172 ? -20.094 8.977 12.883 1 92.88 172 THR B CA 1
ATOM 3720 C C . THR B 1 172 ? -19.953 9.953 14.039 1 92.88 172 THR B C 1
ATOM 3722 O O . THR B 1 172 ? -18.844 10.188 14.539 1 92.88 172 THR B O 1
ATOM 3725 N N . PRO B 1 173 ? -21.047 10.5 14.422 1 87.62 173 PRO B N 1
ATOM 3726 C CA . PRO B 1 173 ? -20.984 11.414 15.562 1 87.62 173 PRO B CA 1
ATOM 3727 C C . PRO B 1 173 ? -20.422 10.758 16.828 1 87.62 173 PRO B C 1
ATOM 3729 O O . PRO B 1 173 ? -20.562 9.547 17.016 1 87.62 173 PRO B O 1
ATOM 3732 N N . ARG B 1 174 ? -19.781 11.477 17.672 1 81.69 174 ARG B N 1
ATOM 3733 C CA . ARG B 1 174 ? -19.031 11.016 18.844 1 81.69 174 ARG B CA 1
ATOM 3734 C C . ARG B 1 174 ? -19.938 10.234 19.797 1 81.69 174 ARG B C 1
ATOM 3736 O O . ARG B 1 174 ? -19.5 9.281 20.422 1 81.69 174 ARG B O 1
ATOM 3743 N N . LYS B 1 175 ? -21.188 10.547 19.906 1 80.06 175 LYS B N 1
ATOM 3744 C CA . LYS B 1 175 ? -22.094 9.891 20.859 1 80.06 175 LYS B CA 1
ATOM 3745 C C . LYS B 1 175 ? -22.438 8.477 20.391 1 80.06 175 LYS B C 1
ATOM 3747 O O . LYS B 1 175 ? -22.906 7.656 21.188 1 80.06 175 LYS B O 1
ATOM 3752 N N . LEU B 1 176 ? -22.266 8.219 19.188 1 84.06 176 LEU B N 1
ATOM 3753 C CA . LEU B 1 176 ? -22.531 6.891 18.641 1 84.06 176 LEU B CA 1
ATOM 3754 C C . LEU B 1 176 ? -21.25 6.09 18.516 1 84.06 176 LEU B C 1
ATOM 3756 O O . LEU B 1 176 ? -21.094 5.312 17.562 1 84.06 176 LEU B O 1
ATOM 3760 N N . THR B 1 177 ? -20.406 6.309 19.391 1 80.19 177 THR B N 1
ATOM 3761 C CA . THR B 1 177 ? -19.094 5.66 19.391 1 80.19 177 THR B CA 1
ATOM 3762 C C . THR B 1 177 ? -19.25 4.148 19.547 1 80.19 177 THR B C 1
ATOM 3764 O O . THR B 1 177 ? -18.359 3.389 19.156 1 80.19 177 THR B O 1
ATOM 3767 N N . LEU B 1 178 ? -20.422 3.748 20.078 1 86.88 178 LEU B N 1
ATOM 3768 C CA . LEU B 1 178 ? -20.672 2.322 20.266 1 86.88 178 LEU B CA 1
ATOM 3769 C C . LEU B 1 178 ? -20.703 1.598 18.922 1 86.88 178 LEU B C 1
ATOM 3771 O O . LEU B 1 178 ? -20.422 0.399 18.844 1 86.88 178 LEU B O 1
ATOM 3775 N N . LEU B 1 179 ? -21.016 2.326 17.875 1 90.12 179 LEU B N 1
ATOM 3776 C CA . LEU B 1 179 ? -21.078 1.744 16.531 1 90.12 179 LEU B CA 1
ATOM 3777 C C . LEU B 1 179 ? -19.719 1.168 16.141 1 90.12 179 LEU B C 1
ATOM 3779 O O . LEU B 1 179 ? -19.656 0.199 15.375 1 90.12 179 LEU B O 1
ATOM 3783 N N . ARG B 1 180 ? -18.656 1.705 16.703 1 90.75 180 ARG B N 1
ATOM 3784 C CA . ARG B 1 180 ? -17.312 1.208 16.422 1 90.75 180 ARG B CA 1
ATOM 3785 C C . ARG B 1 180 ? -17.156 -0.247 16.844 1 90.75 180 ARG B C 1
ATOM 3787 O O . ARG B 1 180 ? -16.516 -1.042 16.156 1 90.75 180 ARG B O 1
ATOM 3794 N N . TYR B 1 181 ? -17.812 -0.583 17.953 1 92.62 181 TYR B N 1
ATOM 3795 C CA . TYR B 1 181 ? -17.703 -1.926 18.5 1 92.62 181 TYR B CA 1
ATOM 3796 C C . TYR B 1 181 ? -18.547 -2.918 17.719 1 92.62 181 TYR B C 1
ATOM 3798 O O . TYR B 1 181 ? -18.375 -4.133 17.844 1 92.62 181 TYR B O 1
ATOM 3806 N N . ILE B 1 182 ? -19.375 -2.43 16.891 1 94.44 182 ILE B N 1
ATOM 3807 C CA . ILE B 1 182 ? -20.203 -3.285 16.047 1 94.44 182 ILE B CA 1
ATOM 3808 C C . ILE B 1 182 ? -19.516 -3.475 14.688 1 94.44 182 ILE B C 1
ATOM 3810 O O . ILE B 1 182 ? -19.391 -4.602 14.211 1 94.44 182 ILE B O 1
ATOM 3814 N N . VAL B 1 183 ? -19.031 -2.389 14.133 1 96.88 183 VAL B N 1
ATOM 3815 C CA . VAL B 1 183 ? -18.531 -2.438 12.758 1 96.88 183 VAL B CA 1
ATOM 3816 C C . VAL B 1 183 ? -17.141 -3.053 12.734 1 96.88 183 VAL B C 1
ATOM 3818 O O . VAL B 1 183 ? -16.734 -3.662 11.742 1 96.88 183 VAL B O 1
ATOM 3821 N N . THR B 1 184 ? -16.359 -2.924 13.859 1 97.31 184 THR B N 1
ATOM 3822 C CA . THR B 1 184 ? -15 -3.447 13.898 1 97.31 184 THR B CA 1
ATOM 3823 C C . THR B 1 184 ? -15 -4.965 13.75 1 97.31 184 THR B C 1
ATOM 3825 O O . THR B 1 184 ? -14.359 -5.508 12.844 1 97.31 184 THR B O 1
ATOM 3828 N N . PRO B 1 185 ? -15.789 -5.684 14.586 1 97.5 185 PRO B N 1
ATOM 3829 C CA . PRO B 1 185 ? -15.812 -7.133 14.383 1 97.5 185 PRO B CA 1
ATOM 3830 C C . PRO B 1 185 ? -16.391 -7.531 13.031 1 97.5 185 PRO B C 1
ATOM 3832 O O . PRO B 1 185 ? -15.961 -8.523 12.438 1 97.5 185 PRO B O 1
ATOM 3835 N N . ILE B 1 186 ? -17.375 -6.82 12.531 1 97.56 186 ILE B N 1
ATOM 3836 C CA . ILE B 1 186 ? -17.953 -7.113 11.227 1 97.56 186 ILE B CA 1
ATOM 3837 C C . ILE B 1 186 ? -16.891 -7.031 10.148 1 97.56 186 ILE B C 1
ATOM 3839 O O . ILE B 1 186 ? -16.781 -7.918 9.297 1 97.56 186 ILE B O 1
ATOM 3843 N N . THR B 1 187 ? -16.094 -6 10.195 1 98.12 187 THR B N 1
ATOM 3844 C CA . THR B 1 187 ? -15.062 -5.758 9.195 1 98.12 187 THR B CA 1
ATOM 3845 C C . THR B 1 187 ? -14 -6.848 9.234 1 98.12 187 THR B C 1
ATOM 3847 O O . THR B 1 187 ? -13.695 -7.469 8.219 1 98.12 187 THR B O 1
ATOM 3850 N N . PHE B 1 188 ? -13.484 -7.176 10.414 1 98.19 188 PHE B N 1
ATOM 3851 C CA . PHE B 1 188 ? -12.352 -8.094 10.5 1 98.19 188 PHE B CA 1
ATOM 3852 C C . PHE B 1 188 ? -12.82 -9.539 10.422 1 98.19 188 PHE B C 1
ATOM 3854 O O . PHE B 1 188 ? -12.109 -10.398 9.891 1 98.19 188 PHE B O 1
ATOM 3861 N N . CYS B 1 189 ? -14.016 -9.859 10.891 1 97.88 189 CYS B N 1
ATOM 3862 C CA . CYS B 1 189 ? -14.594 -11.18 10.656 1 97.88 189 CYS B CA 1
ATOM 3863 C C . CYS B 1 189 ? -14.891 -11.391 9.18 1 97.88 189 CYS B C 1
ATOM 3865 O O . CYS B 1 189 ? -14.703 -12.492 8.656 1 97.88 189 CYS B O 1
ATOM 3867 N N . GLY B 1 190 ? -15.398 -10.305 8.547 1 97.19 190 GLY B N 1
ATOM 3868 C CA . GLY B 1 190 ? -15.602 -10.398 7.105 1 97.19 190 GLY B CA 1
ATOM 3869 C C . GLY B 1 190 ? -14.32 -10.703 6.34 1 97.19 190 GLY B C 1
ATOM 3870 O O . GLY B 1 190 ? -14.305 -11.57 5.473 1 97.19 190 GLY B O 1
ATOM 3871 N N . MET B 1 191 ? -13.234 -10.023 6.688 1 97.31 191 MET B N 1
ATOM 3872 C CA . MET B 1 191 ? -11.938 -10.25 6.055 1 97.31 191 MET B CA 1
ATOM 3873 C C . MET B 1 191 ? -11.438 -11.664 6.336 1 97.31 191 MET B C 1
ATOM 3875 O O . MET B 1 191 ? -10.938 -12.344 5.438 1 97.31 191 MET B O 1
ATOM 3879 N N . GLY B 1 192 ? -11.602 -12.07 7.617 1 97.31 192 GLY B N 1
ATOM 3880 C CA . GLY B 1 192 ? -11.219 -13.43 7.973 1 97.31 192 GLY B CA 1
ATOM 3881 C C . GLY B 1 192 ? -11.992 -14.484 7.203 1 97.31 192 GLY B C 1
ATOM 3882 O O . GLY B 1 192 ? -11.422 -15.492 6.773 1 97.31 192 GLY B O 1
ATOM 3883 N N . ALA B 1 193 ? -13.266 -14.258 7 1 96.44 193 ALA B N 1
ATOM 3884 C CA . ALA B 1 193 ? -14.117 -15.195 6.277 1 96.44 193 ALA B CA 1
ATOM 3885 C C . ALA B 1 193 ? -13.68 -15.32 4.82 1 96.44 193 ALA B C 1
ATOM 3887 O O . ALA B 1 193 ? -13.758 -16.406 4.234 1 96.44 193 ALA B O 1
ATOM 3888 N N . LEU B 1 194 ? -13.203 -14.242 4.211 1 93.25 194 LEU B N 1
ATOM 3889 C CA . LEU B 1 194 ? -12.75 -14.273 2.826 1 93.25 194 LEU B CA 1
ATOM 3890 C C . LEU B 1 194 ? -11.531 -15.18 2.674 1 93.25 194 LEU B C 1
ATOM 3892 O O . LEU B 1 194 ? -11.422 -15.914 1.688 1 93.25 194 LEU B O 1
ATOM 3896 N N . VAL B 1 195 ? -10.641 -15.156 3.701 1 95.12 195 VAL B N 1
ATOM 3897 C CA . VAL B 1 195 ? -9.43 -15.969 3.641 1 95.12 195 VAL B CA 1
ATOM 3898 C C . VAL B 1 195 ? -9.758 -17.422 3.969 1 95.12 195 VAL B C 1
ATOM 3900 O O . VAL B 1 195 ? -9.344 -18.328 3.25 1 95.12 195 VAL B O 1
ATOM 3903 N N . VAL B 1 196 ? -10.57 -17.641 4.984 1 95.56 196 VAL B N 1
ATOM 3904 C CA . VAL B 1 196 ? -10.891 -19 5.449 1 95.56 196 VAL B CA 1
ATOM 3905 C C . VAL B 1 196 ? -11.703 -19.734 4.387 1 95.56 196 VAL B C 1
ATOM 3907 O O . VAL B 1 196 ? -11.602 -20.953 4.25 1 95.56 196 VAL B O 1
ATOM 3910 N N . SER B 1 197 ? -12.484 -19.031 3.59 1 91.12 197 SER B N 1
ATOM 3911 C CA . SER B 1 197 ? -13.289 -19.641 2.531 1 91.12 197 SER 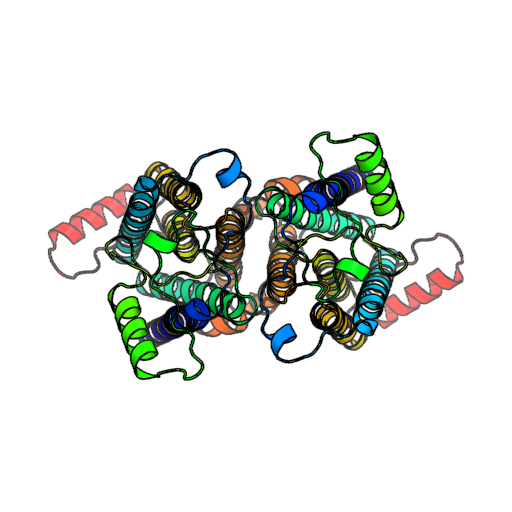B CA 1
ATOM 3912 C C . SER B 1 197 ? -12.414 -20.078 1.359 1 91.12 197 SER B C 1
ATOM 3914 O O . SER B 1 197 ? -12.836 -20.891 0.536 1 91.12 197 SER B O 1
ATOM 3916 N N . GLY B 1 198 ? -11.234 -19.516 1.314 1 89.81 198 GLY B N 1
ATOM 3917 C CA . GLY B 1 198 ? -10.383 -19.75 0.164 1 89.81 198 GLY B CA 1
ATOM 3918 C C . GLY B 1 198 ? -10.672 -18.828 -1 1 89.81 198 GLY B C 1
ATOM 3919 O O . GLY B 1 198 ? -10.156 -19.031 -2.104 1 89.81 198 GLY B O 1
ATOM 3920 N N . GLY B 1 199 ? -11.477 -17.875 -0.775 1 87.12 199 GLY B N 1
ATOM 3921 C CA . GLY B 1 199 ? -11.812 -16.938 -1.838 1 87.12 199 GLY B CA 1
ATOM 3922 C C . GLY B 1 199 ? -10.68 -15.977 -2.168 1 87.12 199 GLY B C 1
ATOM 3923 O O . GLY B 1 199 ? -10.609 -15.461 -3.283 1 87.12 199 GLY B O 1
ATOM 3924 N N . HIS B 1 200 ? -9.859 -15.703 -1.217 1 92.12 200 HIS B N 1
ATOM 3925 C CA . HIS B 1 200 ? -8.703 -14.828 -1.386 1 92.12 200 HIS B CA 1
ATOM 3926 C C . HIS B 1 200 ? -7.5 -15.359 -0.613 1 92.12 200 HIS B C 1
ATOM 3928 O O . HIS B 1 200 ? -7.66 -16 0.428 1 92.12 200 HIS B O 1
ATOM 3934 N N . TYR B 1 201 ? -6.336 -15.133 -1.174 1 94.19 201 TYR B N 1
ATOM 3935 C CA . TYR B 1 201 ? -5.117 -15.391 -0.414 1 94.19 201 TYR B CA 1
ATOM 3936 C C . TYR B 1 201 ? -4.984 -14.414 0.75 1 94.19 201 TYR B C 1
ATOM 3938 O O . TYR B 1 201 ? -5.504 -13.297 0.694 1 94.19 201 TYR B O 1
ATOM 3946 N N . SER B 1 202 ? -4.297 -14.805 1.756 1 95.69 202 SER B N 1
ATOM 3947 C CA . SER B 1 202 ? -4.047 -13.938 2.9 1 95.69 202 SER B CA 1
ATOM 3948 C C . SER B 1 202 ? -3.359 -12.648 2.477 1 95.69 202 SER B C 1
ATOM 3950 O O . SER B 1 202 ? -3.697 -11.57 2.965 1 95.69 202 SER B O 1
ATOM 3952 N N . MET B 1 203 ? -2.424 -12.719 1.53 1 94.88 203 MET B N 1
ATOM 3953 C CA . MET B 1 203 ? -1.688 -11.539 1.104 1 94.88 203 MET B CA 1
ATOM 3954 C C . MET B 1 203 ? -2.615 -10.539 0.421 1 94.88 203 MET B C 1
ATOM 3956 O O . MET B 1 203 ? -2.416 -9.328 0.532 1 94.88 203 MET B O 1
ATOM 3960 N N . ASP B 1 204 ? -3.666 -11.023 -0.274 1 95.25 204 ASP B N 1
ATOM 3961 C CA . ASP B 1 204 ? -4.629 -10.156 -0.951 1 95.25 204 ASP B CA 1
ATOM 3962 C C . ASP B 1 204 ? -5.355 -9.258 0.045 1 95.25 204 ASP B C 1
ATOM 3964 O O . ASP B 1 204 ? -5.52 -8.055 -0.199 1 95.25 204 ASP B O 1
ATOM 3968 N N . VAL B 1 205 ? -5.715 -9.922 1.05 1 96.5 205 VAL B N 1
ATOM 3969 C CA . VAL B 1 205 ? -6.5 -9.234 2.068 1 96.5 205 VAL B CA 1
ATOM 3970 C C . VAL B 1 205 ? -5.613 -8.25 2.826 1 96.5 205 VAL B C 1
ATOM 3972 O O . VAL B 1 205 ? -6.004 -7.105 3.059 1 96.5 205 VAL B O 1
ATOM 3975 N N . LEU B 1 206 ? -4.414 -8.625 3.141 1 96.62 206 LEU B N 1
ATOM 3976 C CA . LEU B 1 206 ? -3.494 -7.77 3.887 1 96.62 206 LEU B CA 1
ATOM 3977 C C . LEU B 1 206 ? -3.113 -6.539 3.074 1 96.62 206 LEU B C 1
ATOM 3979 O O . LEU B 1 206 ? -3.184 -5.414 3.574 1 96.62 206 LEU B O 1
ATOM 3983 N N . ILE B 1 207 ? -2.736 -6.723 1.863 1 96.81 207 ILE B N 1
ATOM 3984 C CA . ILE B 1 207 ? -2.311 -5.617 1.012 1 96.81 207 ILE B CA 1
ATOM 3985 C C . ILE B 1 207 ? -3.482 -4.668 0.772 1 96.81 207 ILE B C 1
ATOM 3987 O O . ILE B 1 207 ? -3.318 -3.447 0.819 1 96.81 207 ILE B O 1
ATOM 3991 N N . ALA B 1 208 ? -4.676 -5.266 0.539 1 97.5 208 ALA B N 1
ATOM 3992 C CA . ALA B 1 208 ? -5.859 -4.438 0.332 1 97.5 208 ALA B CA 1
ATOM 3993 C C . ALA B 1 208 ? -6.137 -3.562 1.551 1 97.5 208 ALA B C 1
ATOM 3995 O O . ALA B 1 208 ? -6.414 -2.367 1.414 1 97.5 208 ALA B O 1
ATOM 3996 N N . TYR B 1 209 ? -6.047 -4.176 2.697 1 98 209 TYR B N 1
ATOM 3997 C CA . TYR B 1 209 ? -6.312 -3.426 3.922 1 98 209 TYR B CA 1
ATOM 3998 C C . TYR B 1 209 ? -5.27 -2.33 4.125 1 98 209 TYR B C 1
ATOM 4000 O O . TYR B 1 209 ? -5.617 -1.19 4.445 1 98 209 TYR B O 1
ATOM 4008 N N . TRP B 1 210 ? -3.982 -2.664 3.93 1 97.62 210 TRP B N 1
ATOM 4009 C CA . TRP B 1 210 ? -2.902 -1.719 4.184 1 97.62 210 TRP B CA 1
ATOM 4010 C C . TRP B 1 210 ? -2.949 -0.558 3.197 1 97.62 210 TRP B C 1
ATOM 4012 O O . TRP B 1 210 ? -2.807 0.604 3.586 1 97.62 210 TRP B O 1
ATOM 4022 N N . LEU B 1 211 ? -3.176 -0.787 1.949 1 97.62 211 LEU B N 1
ATOM 4023 C CA . LEU B 1 211 ? -3.258 0.28 0.958 1 97.62 211 LEU B CA 1
ATOM 4024 C C . LEU B 1 211 ? -4.492 1.144 1.188 1 97.62 211 LEU B C 1
ATOM 4026 O O . LEU B 1 211 ? -4.418 2.373 1.122 1 97.62 211 LEU B O 1
ATOM 4030 N N . SER B 1 212 ? -5.621 0.474 1.545 1 98.19 212 SER B N 1
ATOM 4031 C CA . SER B 1 212 ? -6.852 1.223 1.782 1 98.19 212 SER B CA 1
ATOM 4032 C C . SER B 1 212 ? -6.715 2.146 2.988 1 98.19 212 SER B C 1
ATOM 4034 O O . SER B 1 212 ? -7.172 3.289 2.957 1 98.19 212 SER B O 1
ATOM 4036 N N . SER B 1 213 ? -6.078 1.646 4.031 1 98.25 213 SER B N 1
ATOM 4037 C CA . SER B 1 213 ? -5.898 2.461 5.227 1 98.25 213 SER B CA 1
ATOM 4038 C C . SER B 1 213 ? -5.016 3.67 4.945 1 98.25 213 SER B C 1
ATOM 4040 O O . SER B 1 213 ? -5.344 4.793 5.336 1 98.25 213 SER B O 1
ATOM 4042 N N . HIS B 1 214 ? -3.947 3.461 4.191 1 98.56 214 HIS B N 1
ATOM 4043 C CA . HIS B 1 214 ? -3.023 4.551 3.9 1 98.56 214 HIS B CA 1
ATOM 4044 C C . HIS B 1 214 ? -3.666 5.586 2.984 1 98.56 214 HIS B C 1
ATOM 4046 O O . HIS B 1 214 ? -3.486 6.789 3.182 1 98.56 214 HIS B O 1
ATOM 4052 N N . VAL B 1 215 ? -4.391 5.117 2.006 1 98.5 215 VAL B N 1
ATOM 4053 C CA . VAL B 1 215 ? -5.027 6.035 1.068 1 98.5 215 VAL B CA 1
ATOM 4054 C C . VAL B 1 215 ? -6.133 6.816 1.777 1 98.5 215 VAL B C 1
ATOM 4056 O O . VAL B 1 215 ? -6.227 8.039 1.639 1 98.5 215 VAL B O 1
ATOM 4059 N N . PHE B 1 216 ? -6.953 6.113 2.588 1 98.75 216 PHE B N 1
ATOM 4060 C CA . PHE B 1 216 ? -8.078 6.754 3.258 1 98.75 216 PHE B CA 1
ATOM 4061 C C . PHE B 1 216 ? -7.594 7.809 4.242 1 98.75 216 PHE B C 1
ATOM 4063 O O . PHE B 1 216 ? -8 8.969 4.172 1 98.75 216 PHE B O 1
ATOM 4070 N N . TRP B 1 217 ? -6.734 7.445 5.141 1 98.56 217 TRP B N 1
ATOM 4071 C CA . TRP B 1 217 ? -6.297 8.359 6.188 1 98.56 217 TRP B CA 1
ATOM 4072 C C . TRP B 1 217 ? -5.371 9.43 5.625 1 98.56 217 TRP B C 1
ATOM 4074 O O . TRP B 1 217 ? -5.371 10.57 6.094 1 98.56 217 TRP B O 1
ATOM 4084 N N . GLY B 1 218 ? -4.52 9.023 4.586 1 98.31 218 GLY B N 1
ATOM 4085 C CA . GLY B 1 218 ? -3.729 10.039 3.904 1 98.31 218 GLY B CA 1
ATOM 4086 C C . GLY B 1 218 ? -4.574 11.086 3.205 1 98.31 218 GLY B C 1
ATOM 4087 O O . GLY B 1 218 ? -4.273 12.281 3.275 1 98.31 218 GLY B O 1
ATOM 4088 N N . TYR B 1 219 ? -5.641 10.617 2.561 1 98.31 219 TYR B N 1
ATOM 4089 C CA . TYR B 1 219 ? -6.578 11.5 1.87 1 98.31 219 TYR B CA 1
ATOM 4090 C C . TYR B 1 219 ? -7.172 12.523 2.828 1 98.31 219 TYR B C 1
ATOM 4092 O O . TYR B 1 219 ? -7.133 13.727 2.561 1 98.31 219 TYR B O 1
ATOM 4100 N N . HIS B 1 220 ? -7.648 12.109 3.953 1 98.12 220 HIS B N 1
ATOM 4101 C CA . HIS B 1 220 ? -8.297 12.992 4.914 1 98.12 220 HIS B CA 1
ATOM 4102 C C . HIS B 1 220 ? -7.277 13.898 5.602 1 98.12 220 HIS B C 1
ATOM 4104 O O . HIS B 1 220 ? -7.582 15.047 5.926 1 98.12 220 HIS B O 1
ATOM 4110 N N . GLN B 1 221 ? -6.07 13.383 5.762 1 97.62 221 GLN B N 1
ATOM 4111 C CA . GLN B 1 221 ? -5.016 14.18 6.383 1 97.62 221 GLN B CA 1
ATOM 4112 C C . GLN B 1 221 ? -4.707 15.422 5.559 1 97.62 221 GLN B C 1
ATOM 4114 O O . GLN B 1 221 ? -4.609 16.531 6.102 1 97.62 221 GLN B O 1
ATOM 4119 N N . ILE B 1 222 ? -4.547 15.258 4.273 1 97.06 222 ILE B N 1
ATOM 4120 C CA . ILE B 1 222 ? -4.055 16.344 3.441 1 97.06 222 ILE B CA 1
ATOM 4121 C C . ILE B 1 222 ? -5.207 17.281 3.08 1 97.06 222 ILE B C 1
ATOM 4123 O O . ILE B 1 222 ? -5.035 18.5 3.025 1 97.06 222 ILE B O 1
ATOM 4127 N N . PHE B 1 223 ? -6.41 16.766 2.912 1 96.81 223 PHE B N 1
ATOM 4128 C CA . PHE B 1 223 ? -7.477 17.609 2.377 1 96.81 223 PHE B CA 1
ATOM 4129 C C . PHE B 1 223 ? -8.25 18.297 3.502 1 96.81 223 PHE B C 1
ATOM 4131 O O . PHE B 1 223 ? -9.141 19.109 3.246 1 96.81 223 PHE B O 1
ATOM 4138 N N . GLU B 1 224 ? -7.918 17.969 4.742 1 96.12 224 GLU B N 1
ATOM 4139 C CA . GLU B 1 224 ? -8.453 18.734 5.867 1 96.12 224 GLU B CA 1
ATOM 4140 C C . GLU B 1 224 ? -7.594 19.969 6.156 1 96.12 224 GLU B C 1
ATOM 4142 O O . GLU B 1 224 ? -7.988 20.828 6.93 1 96.12 224 GLU B O 1
ATOM 4147 N N . LEU B 1 225 ? -6.434 20.031 5.492 1 95.38 225 LEU B N 1
ATOM 4148 C CA . LEU B 1 225 ? -5.586 21.203 5.621 1 95.38 225 LEU B CA 1
ATOM 4149 C C . LEU B 1 225 ? -6.156 22.375 4.828 1 95.38 225 LEU B C 1
ATOM 4151 O O . LEU B 1 225 ? -6.926 22.172 3.885 1 95.38 225 LEU B O 1
ATOM 4155 N N . PRO B 1 226 ? -5.801 23.625 5.25 1 95.19 226 PRO B N 1
ATOM 4156 C CA . PRO B 1 226 ? -6.199 24.781 4.438 1 95.19 226 PRO B CA 1
ATOM 4157 C C . PRO B 1 226 ? -5.695 24.688 2.998 1 95.19 226 PRO B C 1
ATOM 4159 O O . PRO B 1 226 ? -4.602 24.172 2.754 1 95.19 226 PRO B O 1
ATOM 4162 N N . LEU B 1 227 ? -6.484 25.172 2.098 1 94.25 227 LEU B N 1
ATOM 4163 C CA . LEU B 1 227 ? -6.25 25.062 0.663 1 94.25 227 LEU B CA 1
ATOM 4164 C C . LEU B 1 227 ? -4.844 25.516 0.302 1 94.25 227 LEU B C 1
ATOM 4166 O O . LEU B 1 227 ? -4.145 24.859 -0.47 1 94.25 227 LEU B O 1
ATOM 4170 N N . HIS B 1 228 ? -4.324 26.578 0.918 1 93.62 228 HIS B N 1
ATOM 4171 C CA . HIS B 1 228 ? -3.059 27.188 0.53 1 93.62 228 HIS B CA 1
ATOM 4172 C C . HIS B 1 228 ? -1.876 26.344 0.987 1 93.62 228 HIS B C 1
ATOM 4174 O O . HIS B 1 228 ? -0.757 26.516 0.5 1 93.62 228 HIS B O 1
ATOM 4180 N N . LEU B 1 229 ? -2.119 25.328 1.854 1 94.5 229 LEU B N 1
ATOM 4181 C CA . LEU B 1 229 ? -1.035 24.516 2.395 1 94.5 229 LEU B CA 1
ATOM 4182 C C . LEU B 1 229 ? -0.971 23.156 1.697 1 94.5 229 LEU B C 1
ATOM 4184 O O . LEU B 1 229 ? 0.037 22.453 1.791 1 94.5 229 LEU B O 1
ATOM 4188 N N . ARG B 1 230 ? -1.974 22.75 0.978 1 95.38 230 ARG B N 1
ATOM 4189 C CA . ARG B 1 230 ? -2.143 21.391 0.488 1 95.38 230 ARG B CA 1
ATOM 4190 C C . ARG B 1 230 ? -1.054 21.031 -0.518 1 95.38 230 ARG B C 1
ATOM 4192 O O . ARG B 1 230 ? -0.447 19.953 -0.427 1 95.38 230 ARG B O 1
ATOM 4199 N N . LYS B 1 231 ? -0.708 21.875 -1.408 1 94.06 231 LYS B N 1
ATOM 4200 C CA . LYS B 1 231 ? 0.188 21.562 -2.518 1 94.06 231 LYS B CA 1
ATOM 4201 C C . LYS B 1 231 ? 1.631 21.438 -2.041 1 94.06 231 LYS B C 1
ATOM 4203 O O . LYS B 1 231 ? 2.451 20.797 -2.695 1 94.06 231 LYS B O 1
ATOM 4208 N N . ASN B 1 232 ? 2.01 21.969 -0.924 1 92.81 232 ASN B N 1
ATOM 4209 C CA . ASN B 1 232 ? 3.383 21.938 -0.434 1 92.81 232 ASN B CA 1
ATOM 4210 C C . ASN B 1 232 ? 3.57 20.891 0.656 1 92.81 232 ASN B C 1
ATOM 4212 O O . ASN B 1 232 ? 4.598 20.875 1.337 1 92.81 232 ASN B O 1
ATOM 4216 N N . GLN B 1 233 ? 2.586 20.031 0.812 1 95.06 233 GLN B N 1
ATOM 4217 C CA . GLN B 1 233 ? 2.666 19 1.837 1 95.06 233 GLN B CA 1
ATOM 4218 C C . GLN B 1 233 ? 3.375 17.75 1.308 1 95.06 233 GLN B C 1
ATOM 4220 O O . GLN B 1 233 ? 3.463 17.547 0.095 1 95.06 233 GLN B O 1
ATOM 4225 N N . ASN B 1 234 ? 3.9 16.938 2.199 1 96.81 234 ASN B N 1
ATOM 4226 C CA . ASN B 1 234 ? 4.551 15.672 1.848 1 96.81 234 ASN B CA 1
ATOM 4227 C C . ASN B 1 234 ? 3.615 14.758 1.062 1 96.81 234 ASN B C 1
ATOM 4229 O O . ASN B 1 234 ? 4.016 14.18 0.052 1 96.81 234 ASN B O 1
ATOM 4233 N N . LEU B 1 235 ? 2.373 14.75 1.463 1 97.44 235 LEU B N 1
ATOM 4234 C CA . LEU B 1 235 ? 1.412 13.828 0.866 1 97.44 235 LEU B CA 1
ATOM 4235 C C . LEU B 1 235 ? 1.016 14.281 -0.533 1 97.44 235 LEU B C 1
ATOM 4237 O O . LEU B 1 235 ? 0.427 13.516 -1.299 1 97.44 235 LEU B O 1
ATOM 4241 N N . SER B 1 236 ? 1.307 15.578 -0.882 1 97.06 236 SER B N 1
ATOM 4242 C CA . SER B 1 236 ? 0.999 16.062 -2.221 1 97.06 236 SER B CA 1
ATOM 4243 C C . SER B 1 236 ? 1.866 15.383 -3.273 1 97.06 236 SER B C 1
ATOM 4245 O O . SER B 1 236 ? 1.59 15.477 -4.473 1 97.06 236 SER B O 1
ATOM 4247 N N . ARG B 1 237 ? 2.898 14.617 -2.848 1 95.69 237 ARG B N 1
ATOM 4248 C CA . ARG B 1 237 ? 3.82 13.938 -3.752 1 95.69 237 ARG B CA 1
ATOM 4249 C C . ARG B 1 237 ? 3.27 12.578 -4.176 1 95.69 237 ARG B C 1
ATOM 4251 O O . ARG B 1 237 ? 3.83 11.922 -5.055 1 95.69 237 ARG B O 1
ATOM 4258 N N . LEU B 1 238 ? 2.18 12.18 -3.531 1 97.06 238 LEU B N 1
ATOM 4259 C CA . LEU B 1 238 ? 1.544 10.93 -3.922 1 97.06 238 LEU B CA 1
ATOM 4260 C C . LEU B 1 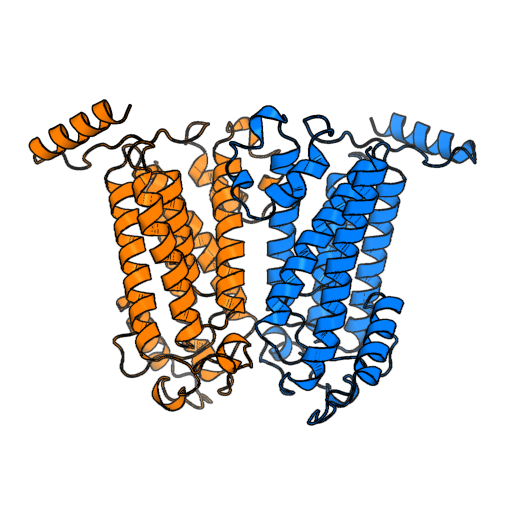238 ? 0.791 11.086 -5.238 1 97.06 238 LEU B C 1
ATOM 4262 O O . LEU B 1 238 ? 0.227 12.148 -5.512 1 97.06 238 LEU B O 1
ATOM 4266 N N . TRP B 1 239 ? 0.748 10.047 -5.953 1 93.25 239 TRP B N 1
ATOM 4267 C CA . TRP B 1 239 ? 0.246 10.102 -7.32 1 93.25 239 TRP B CA 1
ATOM 4268 C C . TRP B 1 239 ? -1.235 10.461 -7.344 1 93.25 239 TRP B C 1
ATOM 4270 O O . TRP B 1 239 ? -1.718 11.07 -8.305 1 93.25 239 TRP B O 1
ATOM 4280 N N . TRP B 1 240 ? -2.004 10.094 -6.363 1 96 240 TRP B N 1
ATOM 4281 C CA . TRP B 1 240 ? -3.447 10.305 -6.406 1 96 240 TRP B CA 1
ATOM 4282 C C . TRP B 1 240 ? -3.803 11.719 -5.961 1 96 240 TRP B C 1
ATOM 4284 O O . TRP B 1 240 ? -4.953 12.148 -6.082 1 96 240 TRP B O 1
ATOM 4294 N N . PHE B 1 241 ? -2.836 12.539 -5.426 1 97.06 241 PHE B N 1
ATOM 4295 C CA . PHE B 1 241 ? -3.107 13.875 -4.902 1 97.06 241 PHE B CA 1
ATOM 4296 C C . PHE B 1 241 ? -3.711 14.766 -5.984 1 97.06 241 PHE B C 1
ATOM 4298 O O . PHE B 1 241 ? -4.75 15.391 -5.77 1 97.06 241 PHE B O 1
ATOM 4305 N N . ASN B 1 242 ? -3.047 14.719 -7.133 1 93.12 242 ASN B N 1
ATOM 4306 C CA . ASN B 1 242 ? -3.498 15.594 -8.211 1 93.12 242 ASN B CA 1
ATOM 4307 C C . ASN B 1 242 ? -4.867 15.172 -8.734 1 93.12 242 ASN B C 1
ATOM 4309 O O . ASN B 1 242 ? -5.66 16.016 -9.164 1 93.12 242 ASN B O 1
ATOM 4313 N N . LEU B 1 243 ? -5.148 13.93 -8.656 1 92.19 243 LEU B N 1
ATOM 4314 C CA . LEU B 1 243 ? -6.438 13.398 -9.086 1 92.19 243 LEU B CA 1
ATOM 4315 C C . LEU B 1 243 ? -7.555 13.867 -8.164 1 92.19 243 LEU B C 1
ATOM 4317 O O . LEU B 1 243 ? -8.664 14.156 -8.625 1 92.19 243 LEU B O 1
ATOM 4321 N N . ALA B 1 244 ? -7.262 14.023 -6.93 1 96.25 244 ALA B N 1
ATOM 4322 C CA . ALA B 1 244 ? -8.281 14.289 -5.922 1 96.25 244 ALA B CA 1
ATOM 4323 C C . ALA B 1 244 ? -8.383 15.781 -5.617 1 96.25 244 ALA B C 1
ATOM 4325 O O . ALA B 1 244 ? -9.375 16.25 -5.062 1 96.25 244 ALA B O 1
ATOM 4326 N N . TYR B 1 245 ? -7.371 16.562 -6.004 1 96.56 245 TYR B N 1
ATOM 4327 C CA . TYR B 1 245 ? -7.234 17.953 -5.59 1 96.56 245 TYR B CA 1
ATOM 4328 C C . TYR B 1 245 ? -8.43 18.781 -6.039 1 96.56 245 TYR B C 1
ATOM 4330 O O . TYR B 1 245 ? -9.031 19.5 -5.238 1 96.56 245 TYR B O 1
ATOM 4338 N N . TRP B 1 246 ? -8.812 18.609 -7.277 1 95.44 246 TRP B N 1
ATOM 4339 C CA . TRP B 1 246 ? -9.898 19.406 -7.848 1 95.44 246 TRP B CA 1
ATOM 4340 C C . TRP B 1 246 ? -11.203 19.141 -7.109 1 95.44 246 TRP B C 1
ATOM 4342 O O . TRP B 1 246 ? -12 20.062 -6.906 1 95.44 246 TRP B O 1
ATOM 4352 N N . PHE B 1 247 ? -11.469 17.984 -6.641 1 96.69 247 PHE B N 1
ATOM 4353 C CA . PHE B 1 247 ? -12.719 17.609 -5.988 1 96.69 247 PHE B CA 1
ATOM 4354 C C . PHE B 1 247 ? -12.828 18.266 -4.613 1 96.69 247 PHE B C 1
ATOM 4356 O O . PHE B 1 247 ? -13.93 18.422 -4.086 1 96.69 247 PHE B O 1
ATOM 4363 N N . GLU B 1 248 ? -11.672 18.656 -4.047 1 96.25 248 GLU B N 1
ATOM 4364 C CA . GLU B 1 248 ? -11.648 19.141 -2.668 1 96.25 248 GLU B CA 1
ATOM 4365 C C . GLU B 1 248 ? -11.398 20.641 -2.609 1 96.25 248 GLU B C 1
ATOM 4367 O O . GLU B 1 248 ? -11.289 21.219 -1.523 1 96.25 248 GLU B O 1
ATOM 4372 N N . THR B 1 249 ? -11.336 21.344 -3.682 1 94.06 249 THR B N 1
ATOM 4373 C CA . THR B 1 249 ? -10.938 22.75 -3.744 1 94.06 249 THR B CA 1
ATOM 4374 C C . THR B 1 249 ? -11.945 23.625 -3.023 1 94.06 249 THR B C 1
ATOM 4376 O O . THR B 1 249 ? -11.578 24.641 -2.426 1 94.06 249 THR B O 1
ATOM 4379 N N . ASN B 1 250 ? -13.227 23.234 -3.016 1 92.44 250 ASN B N 1
ATOM 4380 C CA . ASN B 1 250 ? -14.266 24.078 -2.439 1 92.44 250 ASN B CA 1
ATOM 4381 C C . ASN B 1 250 ? -14.664 23.609 -1.044 1 92.44 250 ASN B C 1
ATOM 4383 O O . ASN B 1 250 ? -15.602 24.141 -0.449 1 92.44 250 ASN B O 1
ATOM 4387 N N . VAL B 1 251 ? -14.031 22.625 -0.551 1 93.31 251 VAL B N 1
ATOM 4388 C CA . VAL B 1 251 ? -14.344 22.125 0.778 1 93.31 251 VAL B CA 1
ATOM 4389 C C . VAL B 1 251 ? -13.586 22.922 1.835 1 93.31 251 VAL B C 1
ATOM 4391 O O . VAL B 1 251 ? -12.375 23.125 1.717 1 93.31 251 VAL B O 1
ATOM 4394 N N . PRO B 1 252 ? -14.281 23.359 2.801 1 91.06 252 PRO B N 1
ATOM 4395 C CA . PRO B 1 252 ? -13.625 24.141 3.857 1 91.06 252 PRO B CA 1
ATOM 4396 C C . PRO B 1 252 ? -12.555 23.328 4.598 1 91.06 252 PRO B C 1
ATOM 4398 O O . PRO B 1 252 ? -12.617 22.109 4.641 1 91.06 252 PRO B O 1
ATOM 4401 N N . SER B 1 253 ? -11.594 24.078 5.129 1 92.81 253 SER B N 1
ATOM 4402 C CA . SER B 1 253 ? -10.508 23.438 5.871 1 92.81 253 SER B CA 1
ATOM 4403 C C . SER B 1 253 ? -11.008 22.859 7.188 1 92.81 253 SER B C 1
ATOM 4405 O O . SER B 1 253 ? -12.008 23.312 7.738 1 92.81 253 SER B O 1
ATOM 4407 N N . GLY B 1 254 ? -10.242 21.828 7.609 1 92.69 254 GLY B N 1
ATOM 4408 C CA . GLY B 1 254 ? -10.586 21.203 8.875 1 92.69 254 GLY B CA 1
ATOM 4409 C C . GLY B 1 254 ? -11.445 19.969 8.711 1 92.69 254 GLY B C 1
ATOM 4410 O O . GLY B 1 254 ? -11.984 19.719 7.625 1 92.69 254 GLY B O 1
ATOM 4411 N N . PRO B 1 255 ? -11.539 19.203 9.758 1 92.88 255 PRO B N 1
ATOM 4412 C CA . PRO B 1 255 ? -12.414 18.031 9.719 1 92.88 255 PRO B CA 1
ATOM 4413 C C . PRO B 1 255 ? -13.891 18.406 9.625 1 92.88 255 PRO B C 1
ATOM 4415 O O . PRO B 1 255 ? -14.328 19.391 10.227 1 92.88 255 PRO B O 1
ATOM 4418 N N . ILE B 1 256 ? -14.609 17.672 8.883 1 93.25 256 ILE B N 1
ATOM 4419 C CA . ILE B 1 256 ? -16.047 17.875 8.766 1 93.25 256 ILE B CA 1
ATOM 4420 C C . ILE B 1 256 ? -16.719 17.594 10.102 1 93.25 256 ILE B C 1
ATOM 4422 O O . ILE B 1 256 ? -16.438 16.578 10.742 1 93.25 256 ILE B O 1
ATOM 4426 N N . LYS B 1 257 ? -17.531 18.531 10.516 1 91.5 257 LYS B N 1
ATOM 4427 C CA . LYS B 1 257 ? -18.281 18.312 11.75 1 91.5 257 LYS B CA 1
ATOM 4428 C C . LYS B 1 257 ? -19.359 17.234 11.562 1 91.5 257 LYS B C 1
ATOM 4430 O O . LYS B 1 257 ? -20.156 17.297 10.625 1 91.5 257 LYS B O 1
ATOM 4435 N N . ASN B 1 258 ? -19.328 16.266 12.406 1 91.94 258 ASN B N 1
ATOM 4436 C CA . ASN B 1 258 ? -20.266 15.164 12.305 1 91.94 258 ASN B CA 1
ATOM 4437 C C . ASN B 1 258 ? -21.625 15.523 12.898 1 91.94 258 ASN B C 1
ATOM 4439 O O . ASN B 1 258 ? -21.859 15.305 14.086 1 91.94 258 ASN B O 1
ATOM 4443 N N . GLU B 1 259 ? -22.453 16.062 12.117 1 89.88 259 GLU B N 1
ATOM 4444 C CA . GLU B 1 259 ? -23.828 16.391 12.445 1 89.88 259 GLU B CA 1
ATOM 4445 C C . GLU B 1 259 ? -24.812 15.68 11.508 1 89.88 259 GLU B C 1
ATOM 4447 O O . GLU B 1 259 ? -24.562 15.578 10.305 1 89.88 259 GLU B O 1
ATOM 4452 N N . TRP B 1 260 ? -25.797 15.117 12.188 1 85.19 260 TRP B N 1
ATOM 4453 C CA . TRP B 1 260 ? -26.781 14.375 11.398 1 85.19 260 TRP B CA 1
ATOM 4454 C C . TRP B 1 260 ? -28 15.242 11.086 1 85.19 260 TRP B C 1
ATOM 4456 O O . TRP B 1 260 ? -28.344 16.141 11.859 1 85.19 260 TRP B O 1
ATOM 4466 N N . ASN B 1 261 ? -28.422 15.18 9.914 1 81.75 261 ASN B N 1
ATOM 4467 C CA . ASN B 1 261 ? -29.672 15.82 9.508 1 81.75 261 ASN B CA 1
ATOM 4468 C C . ASN B 1 261 ? -30.469 14.953 8.539 1 81.75 261 ASN B C 1
ATOM 4470 O O . ASN B 1 261 ? -29.875 14.203 7.754 1 81.75 261 ASN B O 1
ATOM 4474 N N . TRP B 1 262 ? -31.75 14.836 8.758 1 76.38 262 TRP B N 1
ATOM 4475 C CA . TRP B 1 262 ? -32.625 14.055 7.895 1 76.38 262 TRP B CA 1
ATOM 4476 C C . TRP B 1 262 ? -32.594 14.586 6.465 1 76.38 262 TRP B C 1
ATOM 4478 O O . TRP B 1 262 ? -32.844 15.766 6.227 1 76.38 262 TRP B O 1
ATOM 4488 N N . PRO B 1 263 ? -32.219 13.727 5.516 1 74.25 263 PRO B N 1
ATOM 4489 C CA . PRO B 1 263 ? -31.984 14.195 4.148 1 74.25 263 PRO B CA 1
ATOM 4490 C C . PRO B 1 263 ? -33.281 14.562 3.418 1 74.25 263 PRO B C 1
ATOM 4492 O O . PRO B 1 263 ? -33.219 15.25 2.395 1 74.25 263 PRO B O 1
ATOM 4495 N N . PHE B 1 264 ? -34.344 14.055 3.938 1 72 264 PHE B N 1
ATOM 4496 C CA . PHE B 1 264 ? -35.562 14.273 3.203 1 72 264 PHE B CA 1
ATOM 4497 C C . PHE B 1 264 ? -36.438 15.32 3.898 1 72 264 PHE B C 1
ATOM 4499 O O . PHE B 1 264 ? -36.219 15.633 5.07 1 72 264 PHE B O 1
ATOM 4506 N N . VAL B 1 265 ? -37.094 16.141 3.064 1 63.53 265 VAL B N 1
ATOM 4507 C CA . VAL B 1 265 ? -38.031 17.156 3.582 1 63.53 265 VAL B CA 1
ATOM 4508 C C . VAL B 1 265 ? -39.062 16.5 4.477 1 63.53 265 VAL B C 1
ATOM 4510 O O . VAL B 1 265 ? -39.406 17.047 5.531 1 63.53 265 VAL B O 1
ATOM 4513 N N . LYS B 1 266 ? -39.688 15.297 4.125 1 64.69 266 LYS B N 1
ATOM 4514 C CA . LYS B 1 266 ? -40.688 14.547 4.895 1 64.69 266 LYS B CA 1
ATOM 4515 C C . LYS B 1 266 ? -40.156 13.172 5.281 1 64.69 266 LYS B C 1
ATOM 4517 O O . LYS B 1 266 ? -39.156 12.695 4.715 1 64.69 266 LYS B O 1
ATOM 4522 N N . PRO B 1 267 ? -40.656 12.578 6.312 1 67.5 267 PRO B N 1
ATOM 4523 C CA . PRO B 1 267 ? -41.625 13.047 7.289 1 67.5 267 PRO B CA 1
ATOM 4524 C C . PRO B 1 267 ? -41 13.906 8.383 1 67.5 267 PRO B C 1
ATOM 4526 O O . PRO B 1 267 ? -39.844 13.727 8.727 1 67.5 267 PRO B O 1
ATOM 4529 N N . LEU B 1 268 ? -41.688 14.867 8.773 1 63.91 268 LEU B N 1
ATOM 4530 C CA . LEU B 1 268 ? -41.281 15.859 9.758 1 63.91 268 LEU B CA 1
ATOM 4531 C C . LEU B 1 268 ? -40.844 15.188 11.055 1 63.91 268 LEU B C 1
ATOM 4533 O O . LEU B 1 268 ? -40 15.727 11.773 1 63.91 268 LEU B O 1
ATOM 4537 N N . PHE B 1 269 ? -41.375 14.008 11.227 1 65.31 269 PHE B N 1
ATOM 4538 C CA . PHE B 1 269 ? -41.031 13.367 12.492 1 65.31 269 PHE B CA 1
ATOM 4539 C C . PHE B 1 269 ? -39.594 12.898 12.484 1 65.31 269 PHE B C 1
ATOM 4541 O O . PHE B 1 269 ? -38.906 13.008 13.5 1 65.31 269 PHE B O 1
ATOM 4548 N N . MET B 1 270 ? -39.156 12.469 11.406 1 65.19 270 MET B N 1
ATOM 4549 C CA . MET B 1 270 ? -37.781 12.023 11.312 1 65.19 270 MET B CA 1
ATOM 4550 C C . MET B 1 270 ? -36.812 13.203 11.453 1 65.19 270 MET B C 1
ATOM 4552 O O . MET B 1 270 ? -35.75 13.078 12.078 1 65.19 270 MET B O 1
ATOM 4556 N N . LYS B 1 271 ? -37.25 14.234 10.922 1 66.88 271 LYS B N 1
ATOM 4557 C CA . LYS B 1 271 ? -36.438 15.445 11.062 1 66.88 271 LYS B CA 1
ATOM 4558 C C . LYS B 1 271 ? -36.312 15.852 12.523 1 66.88 271 LYS B C 1
ATOM 4560 O O . LYS B 1 271 ? -35.219 16.219 12.977 1 66.88 271 LYS B O 1
ATOM 4565 N N . LYS B 1 272 ? -37.406 15.719 13.18 1 67.06 272 LYS B N 1
ATOM 4566 C CA . LYS B 1 272 ? -37.406 16.078 14.594 1 67.06 272 LYS B CA 1
ATOM 4567 C C . LYS B 1 272 ? -36.562 15.109 15.414 1 67.06 272 LYS B C 1
ATOM 4569 O O . LYS B 1 272 ? -35.844 15.523 16.328 1 67.06 272 LYS B O 1
ATOM 4574 N N . ILE B 1 273 ? -36.625 13.914 15.055 1 67.38 273 ILE B N 1
ATOM 4575 C CA . ILE B 1 273 ? -35.875 12.883 15.789 1 67.38 273 ILE B CA 1
ATOM 4576 C C . ILE B 1 273 ? -34.375 13.086 15.609 1 67.38 273 ILE B C 1
ATOM 4578 O O . ILE B 1 273 ? -33.625 13.031 16.578 1 67.38 273 ILE B O 1
ATOM 4582 N N . ILE B 1 274 ? -34.062 13.352 14.469 1 69.19 274 ILE B N 1
ATOM 4583 C CA . ILE B 1 274 ? -32.625 13.477 14.156 1 69.19 274 ILE B CA 1
ATOM 4584 C C . ILE B 1 274 ? -32.094 14.766 14.781 1 69.19 274 ILE B C 1
ATOM 4586 O O . ILE B 1 274 ? -30.969 14.781 15.297 1 69.19 274 ILE B O 1
ATOM 4590 N N . GLU B 1 275 ? -32.969 15.781 14.664 1 67 275 GLU B N 1
ATOM 4591 C CA . GLU B 1 275 ? -32.562 17.031 15.305 1 67 275 GLU B CA 1
ATOM 4592 C C . GLU B 1 275 ? -32.406 16.859 16.812 1 67 275 GLU B C 1
ATOM 4594 O O . GLU B 1 275 ? -31.5 17.422 17.422 1 67 275 GLU B O 1
ATOM 4599 N N . LYS B 1 276 ? -33.344 16.125 17.328 1 66.62 276 LYS B N 1
ATOM 4600 C CA . LYS B 1 276 ? -33.25 15.828 18.766 1 66.62 276 LYS B CA 1
ATOM 4601 C C . LYS B 1 276 ? -31.984 15.055 19.094 1 66.62 276 LYS B C 1
ATOM 4603 O O . LYS B 1 276 ? -31.328 15.32 20.094 1 66.62 276 LYS B O 1
ATOM 4608 N N . TYR B 1 277 ? -31.688 14.25 18.219 1 64.81 277 TYR B N 1
ATOM 4609 C CA . TYR B 1 277 ? -30.5 13.438 18.438 1 64.81 277 TYR B CA 1
ATOM 4610 C C . TYR B 1 277 ? -29.234 14.281 18.297 1 64.81 277 TYR B C 1
ATOM 4612 O O . TYR B 1 277 ? -28.266 14.086 19.031 1 64.81 277 TYR B O 1
ATOM 4620 N N . ASN B 1 278 ? -29.25 15.125 17.391 1 68.81 278 ASN B N 1
ATOM 4621 C CA . ASN B 1 278 ? -28.125 16.031 17.234 1 68.81 278 ASN B CA 1
ATOM 4622 C C . ASN B 1 278 ? -27.875 16.859 18.484 1 68.81 278 ASN B C 1
ATOM 4624 O O . ASN B 1 278 ? -26.719 17.109 18.859 1 68.81 278 ASN B O 1
ATOM 4628 N N . ASN B 1 279 ? -28.984 17.297 18.984 1 60.25 279 ASN B N 1
ATOM 4629 C CA . ASN B 1 279 ? -28.891 18.125 20.188 1 60.25 279 ASN B CA 1
ATOM 4630 C C . ASN B 1 279 ? -28.438 17.297 21.391 1 60.25 279 ASN B C 1
ATOM 4632 O O . ASN B 1 279 ? -27.781 17.828 22.297 1 60.25 279 ASN B O 1
ATOM 4636 N N . LYS B 1 280 ? -28.828 16.141 21.375 1 57.47 280 LYS B N 1
ATOM 4637 C CA . LYS B 1 280 ? -28.422 15.281 22.484 1 57.47 280 LYS B CA 1
ATOM 4638 C C . LYS B 1 280 ? -26.969 14.844 22.344 1 57.47 280 LYS B C 1
ATOM 4640 O O . LYS B 1 280 ? -26.312 14.57 23.344 1 57.47 280 LYS B O 1
ATOM 4645 N N . PHE B 1 281 ? -26.578 14.797 21.172 1 55.75 281 PHE B N 1
ATOM 4646 C CA . PHE B 1 281 ? -25.266 14.227 20.938 1 55.75 281 PHE B CA 1
ATOM 4647 C C . PHE B 1 281 ? -24.203 15.32 20.844 1 55.75 281 PHE B C 1
ATOM 4649 O O . PHE B 1 281 ? -23.031 15.047 20.547 1 55.75 281 PHE B O 1
ATOM 4656 N N . LYS B 1 282 ? -24.484 16.625 21.094 1 49.38 282 LYS B N 1
ATOM 4657 C CA . LYS B 1 282 ? -23.5 17.688 21.219 1 49.38 282 LYS B CA 1
ATOM 4658 C C . LYS B 1 282 ? -22.828 17.641 22.594 1 49.38 282 LYS B C 1
ATOM 4660 O O . LYS B 1 282 ? -23.484 17.375 23.609 1 49.38 282 LYS B O 1
#